Protein AF-A0A6M1YQL1-F1 (afdb_monomer_lite)

Secondary structure (DSSP, 8-state):
-----------SSHHHHHHHHHHHHHHHHHS-SS-HHHHHHHHHHHHHHHTTSTTHHHHT--HHHHHHHHHHHHHH--HHHHHHHHHHHS-HHHHHHHHHH--HHHHHHHHHHHHHHHHHHHTT--GGGG--GGGEEEEEETTEEEEEE-B--TTT--TTGGGHHHHHHHHHHHTT-EEEEPPTTS-B-GGGSEEEEEETTEEEEEEEESSSS-HHHHHHHHHHHHHHHGGGGGGEEEEEEEB--GGG-SHHHHEEEEEEEETTEEEEEEEEE-GGGB-HHHHHHHHHH-TT-EE--HHHHHTTGGG--EETTEEEEETTS-HHHHHHHHHTT-EEEEE--TTGGGGT--TTTT-EEES-BTT--------EEEEES--TTT----S-SSGGGTT-TT---HHHHHHHHHHHHHHHHHTT-EEEEEPSTTT-PPPPHHHHHHHHHHHHHHTT--HHHHHHHHHHHHH-TTS---TTHHHHHTTHHHHHTT-TT--THHHHHHHHHHHHHTT-SSEEETTEEE-STHHHHHHHHTTGGG---

pLDDT: mean 73.47, std 24.18, range [24.75, 98.75]

Foldseek 3Di:
DDDDDDDDDPDPDVVVVVVVVVVVVVCVVVDDPQFQLQQQQLQVLLVVCCVVVVPLSVLVVGSRLLSVLLVVCVVPVDLVVSVVSSVVVDDPVSVVVCVVPDDSVRNSVVSVSSSVSSVVVQLLADQLLLQPQQQAAWEDADPAIATEGFAFAPLQCPRHNNVSSVVSVVVCVVVPHHYDYQPNPWGDRHNLQWAWWDFPFAIEIEGEDDAGGHPVSVVVVLVVVCVVCPVVCVRYDYHYWYFDDQLCRTCQLFKYKDFQADPNAGHGIAMEGAQNRTDPVNSVVNVVPHVVYHYDDPQQSLQSVSLWDDAQLETEGEPSHDVVVVVVSVVRVRHYHYAHQPQVLLVSHDLNSSKDFHHHHSRPSRRHDQTEIEGAPFSAQRHFLCDDSGPSNPPCHNVGLRQVNRVRSVVSVVVSVVSRHRYDHDYCPSNHDDGHVVVVVVLQVVLCVVVVPDPVVSVVVVVCVVPVPPDDDDDDVPSSPPCVVVVCVVDVRDDPVVVVVVVVCVCVVVVPPFDADPNDTDPDPVVVVVSVVVPPVPDDD

Structure (mmCIF, N/CA/C/O backbone):
data_AF-A0A6M1YQL1-F1
#
_entry.id   AF-A0A6M1YQL1-F1
#
loop_
_atom_site.group_PDB
_atom_site.id
_atom_site.type_symbol
_atom_site.label_atom_id
_atom_site.label_alt_id
_atom_site.label_comp_id
_atom_site.label_asym_id
_atom_site.label_entity_id
_atom_site.label_seq_id
_atom_site.pdbx_PDB_ins_code
_atom_site.Cartn_x
_atom_site.Cartn_y
_atom_site.Cartn_z
_atom_site.occupancy
_atom_site.B_iso_or_equiv
_atom_site.auth_seq_id
_atom_site.auth_comp_id
_atom_site.auth_asym_id
_atom_site.auth_atom_id
_atom_site.pdbx_PDB_model_num
ATOM 1 N N . MET A 1 1 ? -10.496 -9.566 -83.689 1.00 30.75 1 MET A N 1
ATOM 2 C CA . MET A 1 1 ? -9.124 -9.813 -84.183 1.00 30.75 1 MET A CA 1
ATOM 3 C C . MET A 1 1 ? -8.268 -8.618 -83.769 1.00 30.75 1 MET A C 1
ATOM 5 O O . MET A 1 1 ? -8.737 -7.514 -83.999 1.00 30.75 1 MET A O 1
ATOM 9 N N . THR A 1 2 ? -7.107 -8.728 -83.113 1.00 27.41 2 THR A N 1
ATOM 10 C CA . THR A 1 2 ? -6.488 -9.875 -82.403 1.00 27.41 2 THR A CA 1
ATOM 11 C C . THR A 1 2 ? -5.304 -9.374 -81.543 1.00 27.41 2 THR A C 1
ATOM 13 O O . THR A 1 2 ? -4.575 -8.515 -82.009 1.00 27.41 2 THR A O 1
ATOM 16 N N . GLN A 1 3 ? -5.129 -9.937 -80.335 1.00 26.38 3 GLN A N 1
ATOM 17 C CA . GLN A 1 3 ? -3.856 -10.356 -79.684 1.00 26.38 3 GLN A CA 1
ATOM 18 C C . GLN A 1 3 ? -2.623 -9.397 -79.641 1.00 26.38 3 GLN A C 1
ATOM 20 O O . GLN A 1 3 ? -2.124 -8.985 -80.675 1.00 26.38 3 GLN A O 1
ATOM 25 N N . GLN A 1 4 ? -2.144 -8.963 -78.452 1.00 33.62 4 GLN A N 1
ATOM 26 C CA . GLN A 1 4 ? -1.187 -9.634 -77.507 1.00 33.62 4 GLN A CA 1
ATOM 27 C C . GLN A 1 4 ? 0.309 -9.436 -77.879 1.00 33.62 4 GLN A C 1
ATOM 29 O O . GLN A 1 4 ? 0.613 -9.339 -79.057 1.00 33.62 4 GLN A O 1
ATOM 34 N N . ASN A 1 5 ? 1.325 -9.391 -76.993 1.00 28.25 5 ASN A N 1
ATOM 35 C CA . ASN A 1 5 ? 1.495 -9.446 -75.511 1.00 28.25 5 ASN A CA 1
ATOM 36 C C . ASN A 1 5 ? 2.470 -8.280 -75.091 1.00 28.25 5 ASN A C 1
ATOM 38 O O . ASN A 1 5 ? 2.561 -7.332 -75.859 1.00 28.25 5 ASN A O 1
ATOM 42 N N . PHE A 1 6 ? 3.217 -8.145 -73.970 1.00 24.75 6 PHE A N 1
ATOM 43 C CA . PHE A 1 6 ? 3.621 -8.941 -72.782 1.00 24.75 6 PHE A CA 1
ATOM 44 C C . PHE A 1 6 ? 3.775 -7.992 -71.553 1.00 24.75 6 PHE A C 1
ATOM 46 O O . PHE A 1 6 ? 4.482 -7.000 -71.652 1.00 24.75 6 PHE A O 1
ATOM 53 N N . THR A 1 7 ? 2.993 -8.105 -70.466 1.00 26.72 7 THR A N 1
ATOM 54 C CA . THR A 1 7 ? 3.178 -8.873 -69.193 1.00 26.72 7 THR A CA 1
ATOM 55 C C . THR A 1 7 ? 4.137 -8.329 -68.109 1.00 26.72 7 THR A C 1
ATOM 57 O O . THR A 1 7 ? 5.280 -8.015 -68.410 1.00 26.72 7 THR A O 1
ATOM 60 N N . LYS A 1 8 ? 3.707 -8.502 -66.835 1.00 27.31 8 LYS A N 1
ATOM 61 C CA . LYS A 1 8 ? 4.457 -8.463 -65.544 1.00 27.31 8 LYS A CA 1
ATOM 62 C C . LYS A 1 8 ? 4.896 -7.060 -65.052 1.00 27.31 8 LYS A C 1
ATOM 64 O O . LYS A 1 8 ? 5.419 -6.277 -65.824 1.00 27.31 8 LYS A O 1
ATOM 69 N N . THR A 1 9 ? 4.723 -6.675 -63.779 1.00 31.25 9 THR A N 1
ATOM 70 C CA . THR A 1 9 ? 4.105 -7.369 -62.620 1.00 31.25 9 THR A CA 1
ATOM 71 C C . THR A 1 9 ? 3.490 -6.355 -61.646 1.00 31.25 9 THR A C 1
ATOM 73 O O . THR A 1 9 ? 4.220 -5.578 -61.040 1.00 31.25 9 THR A O 1
ATOM 76 N N . THR A 1 10 ? 2.170 -6.407 -61.440 1.00 31.81 10 THR A N 1
ATOM 77 C CA . THR A 1 10 ? 1.437 -5.566 -60.459 1.00 31.81 10 THR A CA 1
ATOM 78 C C . THR A 1 10 ? 0.983 -6.361 -59.225 1.00 31.81 10 THR A C 1
ATOM 80 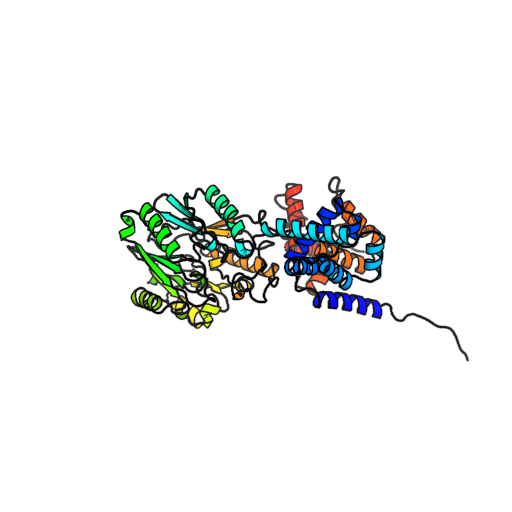O O . THR A 1 10 ? 0.113 -5.927 -58.478 1.00 31.81 10 THR A O 1
ATOM 83 N N . LEU A 1 11 ? 1.556 -7.549 -59.014 1.00 31.94 11 LEU A N 1
ATOM 84 C CA . LEU A 1 11 ? 1.292 -8.410 -57.861 1.00 31.94 11 LEU A CA 1
ATOM 85 C C . LEU A 1 11 ? 2.466 -8.336 -56.871 1.00 31.94 11 LEU A C 1
ATOM 87 O O . LEU A 1 11 ? 3.599 -8.080 -57.273 1.00 31.94 11 LEU A O 1
ATOM 91 N N . ASN A 1 12 ? 2.193 -8.608 -55.594 1.00 33.41 12 ASN A N 1
ATOM 92 C CA . ASN A 1 12 ? 3.174 -8.704 -54.501 1.00 33.41 12 ASN A CA 1
ATOM 93 C C . ASN A 1 12 ? 3.851 -7.388 -54.063 1.00 33.41 12 ASN A C 1
ATOM 95 O O . ASN A 1 12 ? 5.041 -7.377 -53.754 1.00 33.41 12 ASN A O 1
ATOM 99 N N . LYS A 1 13 ? 3.073 -6.302 -53.915 1.00 31.08 13 LYS A N 1
ATOM 100 C CA . LYS A 1 13 ? 3.452 -5.202 -53.004 1.00 31.08 13 LYS A CA 1
ATOM 101 C C . LYS A 1 13 ? 2.515 -5.063 -51.806 1.00 31.08 13 LYS A C 1
ATOM 103 O O . LYS A 1 13 ? 2.969 -5.246 -50.688 1.00 31.08 13 LYS A O 1
ATOM 108 N N . GLU A 1 14 ? 1.207 -4.903 -52.012 1.00 29.64 14 GLU A N 1
ATOM 109 C CA . GLU A 1 14 ? 0.237 -4.837 -50.898 1.00 29.64 14 GLU A CA 1
ATOM 110 C C . GLU A 1 14 ? 0.177 -6.127 -50.065 1.00 29.64 14 GLU A C 1
ATOM 112 O O . GLU A 1 14 ? 0.001 -6.063 -48.850 1.00 29.64 14 GLU A O 1
ATOM 117 N N . ILE A 1 15 ? 0.375 -7.296 -50.691 1.00 28.50 15 ILE A N 1
ATOM 118 C CA . ILE A 1 15 ? 0.484 -8.585 -49.985 1.00 28.50 15 ILE A CA 1
ATOM 119 C C . ILE A 1 15 ? 1.750 -8.607 -49.120 1.00 28.50 15 ILE A C 1
ATOM 121 O O . ILE A 1 15 ? 1.674 -8.970 -47.952 1.00 28.50 15 ILE A O 1
ATOM 125 N N . LEU A 1 16 ? 2.885 -8.148 -49.657 1.00 30.16 16 LEU A N 1
ATOM 126 C CA . LEU A 1 16 ? 4.160 -8.096 -48.938 1.00 30.16 16 LEU A CA 1
ATOM 127 C C . LEU A 1 16 ? 4.133 -7.054 -47.808 1.00 30.16 16 LEU A C 1
ATOM 129 O O . LEU A 1 16 ? 4.692 -7.276 -46.743 1.00 30.16 16 LEU A O 1
ATOM 133 N N . GLU A 1 17 ? 3.446 -5.929 -48.001 1.00 34.00 17 GLU A N 1
ATOM 134 C CA . GLU A 1 17 ? 3.265 -4.894 -46.980 1.00 34.00 17 GLU A CA 1
ATOM 135 C C . GLU A 1 17 ? 2.275 -5.337 -45.890 1.00 34.00 17 GLU A C 1
ATOM 137 O O . GLU A 1 17 ? 2.516 -5.063 -44.713 1.00 34.00 17 GLU A O 1
ATOM 142 N N . ASN A 1 18 ? 1.229 -6.101 -46.236 1.00 35.16 18 ASN A N 1
ATOM 143 C CA . ASN A 1 18 ? 0.390 -6.786 -45.251 1.00 35.16 18 ASN A CA 1
ATOM 144 C C . ASN A 1 18 ? 1.154 -7.885 -44.512 1.00 35.16 18 ASN A C 1
ATOM 146 O O . ASN A 1 18 ? 1.003 -7.981 -43.301 1.00 35.16 18 ASN A O 1
ATOM 150 N N . GLU A 1 19 ? 1.978 -8.693 -45.181 1.00 30.70 19 GLU A N 1
ATOM 151 C CA . GLU A 1 19 ? 2.813 -9.692 -44.510 1.00 30.70 19 GLU A CA 1
ATOM 152 C C . GLU A 1 19 ? 3.891 -9.055 -43.642 1.00 30.70 19 GLU A C 1
ATOM 154 O O . GLU A 1 19 ? 4.123 -9.547 -42.550 1.00 30.70 19 GLU A O 1
ATOM 159 N N . ILE A 1 20 ? 4.522 -7.949 -44.041 1.00 32.88 20 ILE A N 1
ATOM 160 C CA . ILE A 1 20 ? 5.514 -7.261 -43.204 1.00 32.88 20 ILE A CA 1
ATOM 161 C C . ILE A 1 20 ? 4.830 -6.591 -42.010 1.00 32.88 20 ILE A C 1
ATOM 163 O O . ILE A 1 20 ? 5.295 -6.756 -40.887 1.00 32.88 20 ILE A O 1
ATOM 167 N N . CYS A 1 21 ? 3.696 -5.904 -42.188 1.00 32.00 21 CYS A N 1
ATOM 168 C CA . CYS A 1 21 ? 2.954 -5.345 -41.054 1.00 32.00 21 CYS A CA 1
ATOM 169 C C . CYS A 1 21 ? 2.353 -6.440 -40.156 1.00 32.00 21 CYS A C 1
ATOM 171 O O . CYS A 1 21 ? 2.398 -6.294 -38.937 1.00 32.00 21 CYS A O 1
ATOM 173 N N . LYS A 1 22 ? 1.868 -7.562 -40.709 1.00 33.47 22 LYS A N 1
ATOM 174 C CA . LYS A 1 22 ? 1.440 -8.727 -39.918 1.00 33.47 22 LYS A CA 1
ATOM 175 C C . LYS A 1 22 ? 2.613 -9.421 -39.248 1.00 33.47 22 LYS A C 1
ATOM 177 O O . LYS A 1 22 ? 2.448 -9.799 -38.107 1.00 33.47 22 LYS A O 1
ATOM 182 N N . ASN A 1 23 ? 3.784 -9.545 -39.869 1.00 32.78 23 ASN A N 1
ATOM 183 C CA . ASN A 1 23 ? 4.972 -10.145 -39.257 1.00 32.78 23 ASN A CA 1
ATOM 184 C C . ASN A 1 23 ? 5.623 -9.219 -38.225 1.00 32.78 23 ASN A C 1
ATOM 186 O O . ASN A 1 23 ? 6.216 -9.722 -37.282 1.00 32.78 23 ASN A O 1
ATOM 190 N N . ILE A 1 24 ? 5.470 -7.896 -38.332 1.00 32.94 24 ILE A N 1
ATOM 191 C CA . ILE A 1 24 ? 5.840 -6.949 -37.270 1.00 32.94 24 ILE A CA 1
ATOM 192 C C . ILE A 1 24 ? 4.820 -7.016 -36.128 1.00 32.94 24 ILE A C 1
ATOM 194 O O . ILE A 1 24 ? 5.224 -7.201 -34.992 1.00 32.94 24 ILE A O 1
ATOM 198 N N . LEU A 1 25 ? 3.509 -6.967 -36.396 1.00 33.03 25 LEU A N 1
ATOM 199 C CA . LEU A 1 25 ? 2.477 -7.131 -35.357 1.00 33.03 25 LEU A CA 1
ATOM 200 C C . LEU A 1 25 ? 2.505 -8.522 -34.707 1.00 33.03 25 LEU A C 1
ATOM 202 O O . LEU A 1 25 ? 2.213 -8.644 -33.525 1.00 33.03 25 LEU A O 1
ATOM 206 N N . LYS A 1 26 ? 2.880 -9.560 -35.457 1.00 31.62 26 LYS A N 1
ATOM 207 C CA . LYS A 1 26 ? 3.087 -10.926 -34.976 1.00 31.62 26 LYS A CA 1
ATOM 208 C C . LYS A 1 26 ? 4.372 -11.004 -34.158 1.00 31.62 26 LYS A C 1
ATOM 210 O O . LYS A 1 26 ? 4.279 -11.375 -33.001 1.00 31.62 26 LYS A O 1
ATOM 215 N N . LYS A 1 27 ? 5.520 -10.513 -34.645 1.00 30.98 27 LYS A N 1
ATOM 216 C CA . LYS A 1 27 ? 6.749 -10.415 -33.830 1.00 30.98 27 LYS A CA 1
ATOM 217 C C . LYS A 1 27 ? 6.597 -9.514 -32.600 1.00 30.98 27 LYS A C 1
ATOM 219 O O . LYS A 1 27 ? 7.256 -9.785 -31.614 1.00 30.98 27 LYS A O 1
ATOM 224 N N . CYS A 1 28 ? 5.720 -8.509 -32.605 1.00 32.16 28 CYS A N 1
ATOM 225 C CA . CYS A 1 28 ? 5.394 -7.691 -31.427 1.00 32.16 28 CYS A CA 1
ATOM 226 C C . CYS A 1 28 ? 4.288 -8.285 -30.531 1.00 32.16 28 CYS A C 1
ATOM 228 O O . CYS A 1 28 ? 4.052 -7.767 -29.445 1.00 32.16 28 CYS A O 1
ATOM 230 N N . LYS A 1 29 ? 3.609 -9.356 -30.965 1.00 31.92 29 LYS A N 1
ATOM 231 C CA . LYS A 1 29 ? 2.752 -10.208 -30.118 1.00 31.92 29 LYS A CA 1
ATOM 232 C C . LYS A 1 29 ? 3.484 -11.457 -29.613 1.00 31.92 29 LYS A C 1
ATOM 234 O O . LYS A 1 29 ? 3.094 -12.011 -28.595 1.00 31.92 29 LYS A O 1
ATOM 239 N N . GLU A 1 30 ? 4.531 -11.886 -30.313 1.00 32.25 30 GLU A N 1
ATOM 240 C CA . GLU A 1 30 ? 5.389 -13.027 -29.973 1.00 32.25 30 GLU A CA 1
ATOM 241 C C . GLU A 1 30 ? 6.629 -12.595 -29.167 1.00 32.25 30 GLU A C 1
ATOM 243 O O . GLU A 1 30 ? 7.156 -13.391 -28.397 1.00 32.25 30 GLU A O 1
ATOM 248 N N . TYR A 1 31 ? 7.050 -11.327 -29.270 1.00 34.59 31 TYR A N 1
ATOM 249 C CA . TYR A 1 31 ? 8.077 -10.707 -28.430 1.00 34.59 31 TYR A CA 1
ATOM 250 C C . TYR A 1 31 ? 7.574 -9.351 -27.893 1.00 34.59 31 TYR A C 1
ATOM 252 O O . TYR A 1 31 ? 7.142 -8.501 -28.667 1.00 34.59 31 TYR A O 1
ATOM 260 N N . SER A 1 32 ? 7.629 -9.067 -26.589 1.00 38.12 32 SER A N 1
ATOM 261 C CA . SER A 1 32 ? 8.374 -9.775 -25.536 1.00 38.12 32 SER A CA 1
ATOM 262 C C . SER A 1 32 ? 7.673 -9.774 -24.182 1.00 38.12 32 SER A C 1
ATOM 264 O O . SER A 1 32 ? 7.151 -8.751 -23.756 1.00 38.12 32 SER A O 1
ATOM 266 N N . SER A 1 33 ? 7.875 -10.849 -23.418 1.00 39.97 33 SER A N 1
ATOM 267 C CA . SER A 1 33 ? 7.695 -10.922 -21.955 1.00 39.97 33 SER A CA 1
ATOM 268 C C . SER A 1 33 ? 8.705 -10.068 -21.154 1.00 39.97 33 SER A C 1
ATOM 270 O O . SER A 1 33 ? 8.943 -10.303 -19.973 1.00 39.97 33 SER A O 1
ATOM 272 N N . THR A 1 34 ? 9.338 -9.087 -21.804 1.00 42.44 34 THR A N 1
ATOM 273 C CA . THR A 1 34 ? 10.278 -8.121 -21.223 1.00 42.44 34 THR A CA 1
ATOM 274 C C . THR A 1 34 ? 9.537 -6.787 -21.056 1.00 42.44 34 THR A C 1
ATOM 276 O O . THR A 1 34 ? 9.142 -6.214 -22.072 1.00 42.44 34 THR A O 1
ATOM 279 N N . PRO A 1 35 ? 9.303 -6.300 -19.822 1.00 48.09 35 PRO A N 1
ATOM 280 C CA . PRO A 1 35 ? 8.437 -5.141 -19.577 1.00 48.09 35 PRO A CA 1
ATOM 281 C C . PRO A 1 35 ? 8.919 -3.799 -20.139 1.00 48.09 35 PRO A C 1
ATOM 283 O O . PRO A 1 35 ? 10.112 -3.581 -20.350 1.00 48.09 35 PRO A O 1
ATOM 286 N N . GLU A 1 36 ? 7.991 -2.846 -20.248 1.00 50.03 36 GLU A N 1
ATOM 287 C CA . GLU A 1 36 ? 8.241 -1.478 -20.729 1.00 50.03 36 GLU A CA 1
ATOM 288 C C . GLU A 1 36 ? 9.365 -0.763 -19.953 1.00 50.03 36 GLU A C 1
ATOM 290 O O . GLU A 1 36 ? 10.259 -0.193 -20.575 1.00 50.03 36 GLU A O 1
ATOM 295 N N . TYR A 1 37 ? 9.395 -0.856 -18.613 1.00 52.09 37 TYR A N 1
ATOM 296 C CA . TYR A 1 37 ? 10.465 -0.250 -17.798 1.00 52.09 37 TYR A CA 1
ATOM 297 C C . TYR A 1 37 ? 11.848 -0.843 -18.101 1.00 52.09 37 TYR A C 1
ATOM 299 O O . TYR A 1 37 ? 12.868 -0.186 -17.912 1.00 52.09 37 TYR A O 1
ATOM 307 N N . PHE A 1 38 ? 11.910 -2.103 -18.541 1.00 58.59 38 PHE A N 1
ATOM 308 C CA . PHE A 1 38 ? 13.164 -2.736 -18.928 1.00 58.59 38 PHE A CA 1
ATOM 309 C C . PHE A 1 38 ? 13.625 -2.143 -20.263 1.00 58.59 38 PHE A C 1
ATOM 311 O O . PHE A 1 38 ? 14.781 -1.736 -20.402 1.00 58.59 38 PHE A O 1
ATOM 318 N N . VAL A 1 39 ? 12.699 -2.076 -21.224 1.00 55.97 39 VAL A N 1
ATOM 319 C CA . VAL A 1 39 ? 12.917 -1.555 -22.576 1.00 55.97 39 VAL A CA 1
ATOM 320 C C . VAL A 1 39 ? 13.381 -0.098 -22.536 1.00 55.97 39 VAL A C 1
ATOM 322 O O . VAL A 1 39 ? 14.444 0.197 -23.084 1.00 55.97 39 VAL A O 1
ATOM 325 N N . SER A 1 40 ? 12.666 0.792 -21.837 1.00 55.56 40 SER A N 1
ATOM 326 C CA . SER A 1 40 ? 13.020 2.217 -21.773 1.00 55.56 40 SER A CA 1
ATOM 327 C C . SER A 1 40 ? 14.351 2.458 -21.052 1.00 55.56 40 SER A C 1
ATOM 329 O O . SER A 1 40 ? 15.163 3.270 -21.505 1.00 55.56 40 SER A O 1
ATOM 331 N N . LEU A 1 41 ? 14.642 1.701 -19.985 1.00 63.06 41 LEU A N 1
ATOM 332 C CA . LEU A 1 41 ? 15.899 1.827 -19.247 1.00 63.06 41 LEU A CA 1
ATOM 333 C C . LEU A 1 41 ? 17.104 1.397 -20.091 1.00 63.06 41 LEU A C 1
ATOM 335 O O . LEU A 1 41 ? 18.098 2.123 -20.159 1.00 63.06 41 LEU A O 1
ATOM 339 N N . VAL A 1 42 ? 17.015 0.250 -20.776 1.00 63.84 42 VAL A N 1
ATOM 340 C CA . VAL A 1 42 ? 18.066 -0.194 -21.705 1.00 63.84 42 VAL A CA 1
ATOM 341 C C . VAL A 1 42 ? 18.193 0.759 -22.888 1.00 63.84 42 VAL A C 1
ATOM 343 O O . VAL A 1 42 ? 19.315 1.081 -23.267 1.00 63.84 42 VAL A O 1
ATOM 346 N N . GLN A 1 43 ? 17.094 1.288 -23.429 1.00 60.38 43 GLN A N 1
ATOM 347 C CA . GLN A 1 43 ? 17.153 2.268 -24.514 1.00 60.38 43 GLN A CA 1
ATOM 348 C C . GLN A 1 43 ? 17.884 3.555 -24.090 1.00 60.38 43 GLN A C 1
ATOM 350 O O . GLN A 1 43 ? 18.772 4.017 -24.807 1.00 60.38 43 GLN A O 1
ATOM 355 N N . LYS A 1 44 ? 17.597 4.093 -22.896 1.00 60.53 44 LYS A N 1
ATOM 356 C CA . LYS A 1 44 ? 18.315 5.250 -22.326 1.00 60.53 44 LYS A CA 1
ATOM 357 C C . LYS A 1 44 ? 19.817 4.973 -22.184 1.00 60.53 44 LYS A C 1
ATOM 359 O O . LYS A 1 44 ? 20.640 5.829 -22.498 1.00 60.53 44 LYS A O 1
ATOM 364 N N . ILE A 1 45 ? 20.184 3.754 -21.788 1.00 65.31 45 ILE A N 1
ATOM 365 C CA . ILE A 1 45 ? 21.581 3.308 -21.678 1.00 65.31 45 ILE A CA 1
ATOM 366 C C . ILE A 1 45 ? 22.252 3.163 -23.051 1.00 65.31 45 ILE A C 1
ATOM 368 O O . ILE A 1 45 ? 23.414 3.546 -23.193 1.00 65.31 45 ILE A O 1
ATOM 372 N N . ILE A 1 46 ? 21.545 2.655 -24.067 1.00 61.66 46 ILE A N 1
ATOM 373 C CA . ILE A 1 46 ? 22.032 2.606 -25.454 1.00 61.66 46 ILE A CA 1
ATOM 374 C C . ILE A 1 46 ? 22.321 4.029 -25.944 1.00 61.66 46 ILE A C 1
ATOM 376 O O . ILE A 1 46 ? 23.426 4.269 -26.425 1.00 61.66 46 ILE A O 1
ATOM 380 N N . TYR A 1 47 ? 21.393 4.976 -25.759 1.00 59.53 47 TYR A N 1
ATOM 381 C CA . TYR A 1 47 ? 21.592 6.381 -26.138 1.00 59.53 47 TYR A CA 1
ATOM 382 C C . TYR A 1 47 ? 22.787 7.023 -25.418 1.00 59.53 47 TYR A C 1
ATOM 384 O O . TYR A 1 47 ? 23.635 7.617 -26.078 1.00 59.53 47 TYR A O 1
ATOM 392 N N . GLU A 1 48 ? 22.934 6.846 -24.100 1.00 61.09 48 GLU A N 1
ATOM 393 C CA . GLU A 1 48 ? 24.131 7.307 -23.373 1.00 61.09 48 GLU A CA 1
ATOM 394 C C . GLU A 1 48 ? 25.425 6.714 -23.959 1.00 61.09 48 GLU A C 1
ATOM 396 O O . GLU A 1 48 ? 26.424 7.413 -24.115 1.00 61.09 48 GLU A O 1
ATOM 401 N N . LEU A 1 49 ? 25.414 5.427 -24.321 1.00 64.12 49 LEU A N 1
ATOM 402 C CA . LEU A 1 49 ? 26.573 4.733 -24.884 1.00 64.12 49 LEU A CA 1
ATOM 403 C C . LEU A 1 49 ? 26.815 5.032 -26.376 1.00 64.12 49 LEU A C 1
ATOM 405 O O . LEU A 1 49 ? 27.914 4.754 -26.856 1.00 64.12 49 LEU A O 1
ATOM 409 N N . GLN A 1 50 ? 25.870 5.626 -27.113 1.00 62.66 50 GLN A N 1
ATOM 410 C CA . GLN A 1 50 ? 26.090 6.067 -28.501 1.00 62.66 50 GLN A CA 1
ATOM 411 C C . GLN A 1 50 ? 27.096 7.223 -28.594 1.00 62.66 50 GLN A C 1
ATOM 413 O O . GLN A 1 50 ? 27.787 7.341 -29.605 1.00 62.66 50 GLN A O 1
ATOM 418 N N . TYR A 1 51 ? 27.261 8.014 -27.532 1.00 55.31 51 TYR A N 1
ATOM 419 C CA . TYR A 1 51 ? 28.333 9.011 -27.434 1.00 55.31 51 TYR A CA 1
ATOM 420 C C . TYR A 1 51 ? 29.706 8.381 -27.121 1.00 55.31 51 TYR A C 1
ATOM 422 O O . TYR A 1 51 ? 30.735 8.979 -27.418 1.00 55.31 51 TYR A O 1
ATOM 430 N N . GLU A 1 52 ? 29.734 7.161 -26.567 1.00 57.53 52 GLU A N 1
ATOM 431 C CA . GLU A 1 52 ? 30.956 6.471 -26.117 1.00 57.53 52 GLU A CA 1
ATOM 432 C C . GLU A 1 52 ? 31.465 5.392 -27.106 1.00 57.53 52 GLU A C 1
ATOM 434 O O . GLU A 1 52 ? 32.668 5.168 -27.225 1.00 57.53 52 GLU A O 1
ATOM 439 N N . LYS A 1 53 ? 30.562 4.693 -27.811 1.00 62.81 53 LYS A N 1
ATOM 440 C CA . LYS A 1 53 ? 30.849 3.641 -28.811 1.00 62.81 53 LYS A CA 1
ATOM 441 C C . LYS A 1 53 ? 29.835 3.690 -29.971 1.00 62.81 53 LYS A C 1
ATOM 443 O O . LYS A 1 53 ? 29.138 2.713 -30.255 1.00 62.81 53 LYS A O 1
ATOM 448 N N . LYS A 1 54 ? 29.765 4.839 -30.657 1.00 58.12 54 LYS A N 1
ATOM 449 C CA . LYS A 1 54 ? 28.741 5.172 -31.671 1.00 58.12 54 LYS A CA 1
ATOM 450 C C . LYS A 1 54 ? 28.349 4.052 -32.653 1.00 58.12 54 LYS A C 1
ATOM 452 O O . LYS A 1 54 ? 27.149 3.818 -32.759 1.00 58.12 54 LYS A O 1
ATOM 457 N N . PRO A 1 55 ? 29.262 3.341 -33.353 1.00 66.06 55 PRO A N 1
ATOM 458 C CA . PRO A 1 55 ? 28.835 2.385 -34.376 1.00 66.06 55 PRO A CA 1
ATOM 459 C C . PRO A 1 55 ? 28.323 1.069 -33.765 1.00 66.06 55 PRO A C 1
ATOM 461 O O . PRO A 1 55 ? 27.317 0.534 -34.215 1.00 66.06 55 PRO A O 1
ATOM 464 N N . LEU A 1 56 ? 28.928 0.586 -32.673 1.00 69.44 56 LEU A N 1
ATOM 465 C CA . LEU A 1 56 ? 28.477 -0.638 -31.996 1.00 69.44 56 LEU A CA 1
ATOM 466 C C . LEU A 1 56 ? 27.108 -0.449 -31.321 1.00 69.44 56 LEU A C 1
ATOM 468 O O . LEU A 1 56 ? 26.255 -1.328 -31.393 1.00 69.44 56 LEU A O 1
ATOM 472 N N . ALA A 1 57 ? 26.873 0.727 -30.732 1.00 60.91 57 ALA A N 1
ATOM 473 C CA . ALA A 1 57 ? 25.580 1.120 -30.164 1.00 60.91 57 ALA A CA 1
ATOM 474 C C . ALA A 1 57 ? 24.542 1.566 -31.223 1.00 60.91 57 ALA A C 1
ATOM 476 O O . ALA A 1 57 ? 23.400 1.878 -30.877 1.00 60.91 57 ALA A O 1
ATOM 477 N N . PHE A 1 58 ? 24.930 1.611 -32.504 1.00 63.44 58 PHE A N 1
ATOM 478 C CA . PHE A 1 58 ? 24.032 1.797 -33.644 1.00 63.44 58 PHE A CA 1
ATOM 479 C C . PHE A 1 58 ? 23.619 0.447 -34.249 1.00 63.44 58 PHE A C 1
ATOM 481 O O . PHE A 1 58 ? 22.435 0.244 -34.495 1.00 63.44 58 PHE A O 1
ATOM 488 N N . GLU A 1 59 ? 24.555 -0.492 -34.419 1.00 64.56 59 GLU A N 1
ATOM 489 C CA . GLU A 1 59 ? 24.274 -1.862 -34.887 1.00 64.56 59 GLU A CA 1
ATOM 490 C C . GLU A 1 59 ? 23.476 -2.675 -33.845 1.00 64.56 59 GLU A C 1
ATOM 492 O O . GLU A 1 59 ? 22.514 -3.363 -34.187 1.00 64.56 59 GLU A O 1
ATOM 497 N N . ILE A 1 60 ? 23.824 -2.561 -32.554 1.00 67.94 60 ILE A N 1
ATOM 498 C CA . ILE A 1 60 ? 23.143 -3.244 -31.438 1.00 67.94 60 ILE A CA 1
ATOM 499 C C . ILE A 1 60 ? 22.217 -2.259 -30.703 1.00 67.94 60 ILE A C 1
ATOM 501 O O . ILE A 1 60 ? 22.352 -2.012 -29.507 1.00 67.94 60 ILE A O 1
ATOM 505 N N . ASN A 1 61 ? 21.278 -1.658 -31.440 1.00 62.19 61 ASN A N 1
ATOM 506 C CA . ASN A 1 61 ? 20.379 -0.618 -30.919 1.00 62.19 61 ASN A CA 1
ATOM 507 C C . ASN A 1 61 ? 19.038 -1.127 -30.347 1.00 62.19 61 ASN A C 1
ATOM 509 O O . ASN A 1 61 ? 18.273 -0.327 -29.812 1.00 62.19 61 ASN A O 1
ATOM 513 N N . ASN A 1 62 ? 18.726 -2.424 -30.463 1.00 62.66 62 ASN A N 1
ATOM 514 C CA . ASN A 1 62 ? 17.415 -2.965 -30.095 1.00 62.66 62 ASN A CA 1
ATOM 515 C C . ASN A 1 62 ? 17.348 -3.318 -28.589 1.00 62.66 62 ASN A C 1
ATOM 517 O O . ASN A 1 62 ? 17.967 -4.306 -28.175 1.00 62.66 62 ASN A O 1
ATOM 521 N N . PRO A 1 63 ? 16.570 -2.579 -27.767 1.00 57.62 63 PRO A N 1
ATOM 522 C CA . PRO A 1 63 ? 16.498 -2.802 -26.322 1.00 57.62 63 PRO A CA 1
ATOM 523 C C . PRO A 1 63 ? 15.804 -4.115 -25.926 1.00 57.62 63 PRO A C 1
ATOM 525 O O . PRO A 1 63 ? 16.102 -4.648 -24.860 1.00 57.62 63 PRO A O 1
ATOM 528 N N . VAL A 1 64 ? 14.920 -4.668 -26.767 1.00 55.62 64 VAL A N 1
ATOM 529 C CA . VAL A 1 64 ? 14.225 -5.942 -26.493 1.00 55.62 64 VAL A CA 1
ATOM 530 C C . VAL A 1 64 ? 15.190 -7.119 -26.637 1.00 55.62 64 VAL A C 1
ATOM 532 O O . VAL A 1 64 ? 15.298 -7.949 -25.733 1.00 55.62 64 VAL A O 1
ATOM 535 N N . ILE A 1 65 ? 15.951 -7.146 -27.737 1.00 65.19 65 ILE A N 1
ATOM 536 C CA . ILE A 1 65 ? 16.998 -8.153 -27.976 1.00 65.19 65 ILE A CA 1
ATOM 537 C C . ILE A 1 65 ? 18.059 -8.066 -26.875 1.00 65.19 65 ILE A C 1
ATOM 539 O O . ILE A 1 65 ? 18.366 -9.067 -26.227 1.00 65.19 65 ILE A O 1
ATOM 543 N N . LEU A 1 66 ? 18.564 -6.857 -26.596 1.00 66.88 66 LEU A N 1
ATOM 544 C CA . LEU A 1 66 ? 19.512 -6.654 -25.501 1.00 66.88 66 LEU A CA 1
ATOM 545 C C . LEU A 1 66 ? 18.934 -7.082 -24.149 1.00 66.88 66 LEU A C 1
ATOM 547 O O . LEU A 1 66 ? 19.674 -7.644 -23.351 1.00 66.88 66 LEU A O 1
ATOM 551 N N . GLY A 1 67 ? 17.637 -6.900 -23.889 1.00 65.06 67 GLY A N 1
ATOM 552 C CA . GLY A 1 67 ? 17.025 -7.315 -22.628 1.00 65.06 67 GLY A CA 1
ATOM 553 C C . GLY A 1 67 ? 16.968 -8.821 -22.405 1.00 65.06 67 GLY A C 1
ATOM 554 O O . GLY A 1 67 ? 17.330 -9.281 -21.319 1.00 65.06 67 GLY A O 1
ATOM 555 N N . SER A 1 68 ? 16.631 -9.595 -23.441 1.00 65.06 68 SER A N 1
ATOM 556 C CA . SER A 1 68 ? 16.755 -11.061 -23.422 1.00 65.06 68 SER A CA 1
ATOM 557 C C . SER A 1 68 ? 18.192 -11.485 -23.077 1.00 65.06 68 SER A C 1
ATOM 559 O O . SER A 1 68 ? 18.430 -12.283 -22.165 1.00 65.06 68 SER A O 1
ATOM 561 N N . ILE A 1 69 ? 19.177 -10.862 -23.731 1.00 71.38 69 ILE A N 1
ATOM 562 C CA . ILE A 1 69 ? 20.602 -11.176 -23.569 1.00 71.38 69 ILE A CA 1
ATOM 563 C C . ILE A 1 69 ? 21.129 -10.770 -22.183 1.00 71.38 69 ILE A C 1
ATOM 565 O O . ILE A 1 69 ? 21.847 -11.550 -21.564 1.00 71.38 69 ILE A O 1
ATOM 569 N N . ILE A 1 70 ? 20.753 -9.598 -21.662 1.00 72.12 70 ILE A N 1
ATOM 570 C CA . ILE A 1 70 ? 21.125 -9.110 -20.321 1.00 72.12 70 ILE A CA 1
ATOM 571 C C . ILE A 1 70 ? 20.553 -10.036 -19.235 1.00 72.12 70 ILE A C 1
ATOM 573 O O . ILE A 1 70 ? 21.268 -10.431 -18.314 1.00 72.12 70 ILE A O 1
ATOM 577 N N . ASN A 1 71 ? 19.286 -10.445 -19.366 1.00 66.50 71 ASN A N 1
ATOM 578 C CA . ASN A 1 71 ? 18.642 -11.392 -18.450 1.00 66.50 71 ASN A CA 1
ATOM 579 C C . ASN A 1 71 ? 19.347 -12.764 -18.465 1.00 66.50 71 ASN A C 1
ATOM 581 O O . ASN A 1 71 ? 19.604 -13.351 -17.414 1.00 66.50 71 ASN A O 1
ATOM 585 N N . ASN A 1 72 ? 19.728 -13.252 -19.648 1.00 67.06 72 ASN A N 1
ATOM 586 C CA . ASN A 1 72 ? 20.469 -14.506 -19.789 1.00 67.06 72 ASN A CA 1
ATOM 587 C C . ASN A 1 72 ? 21.927 -14.398 -19.304 1.00 67.06 72 ASN A C 1
ATOM 589 O O . ASN A 1 72 ? 22.419 -15.339 -18.685 1.00 67.06 72 ASN A O 1
ATOM 593 N N . PHE A 1 73 ? 22.595 -13.254 -19.485 1.00 70.62 73 PHE A N 1
ATOM 594 C CA . PHE A 1 73 ? 23.950 -13.000 -18.979 1.00 70.62 73 PHE A CA 1
ATOM 595 C C . PHE A 1 73 ? 24.030 -13.135 -17.452 1.00 70.62 73 PHE A C 1
ATOM 597 O O . PHE A 1 73 ? 24.940 -13.794 -16.946 1.00 70.62 73 PHE A O 1
ATOM 604 N N . PHE A 1 74 ? 23.054 -12.591 -16.714 1.00 68.00 74 PHE A N 1
ATOM 605 C CA . PHE A 1 74 ? 23.004 -12.734 -15.253 1.00 68.00 74 PHE A CA 1
ATOM 606 C C . PHE A 1 74 ? 22.821 -14.188 -14.788 1.00 68.00 74 PHE A C 1
ATOM 608 O O . PHE A 1 74 ? 23.248 -14.522 -13.681 1.00 68.00 74 PHE A O 1
ATOM 615 N N . LYS A 1 75 ? 22.233 -15.053 -15.627 1.00 65.06 75 LYS A N 1
ATOM 616 C CA . LYS A 1 75 ? 22.041 -16.485 -15.348 1.00 65.06 75 LYS A CA 1
ATOM 617 C C . LYS A 1 75 ? 23.266 -17.327 -15.711 1.00 65.06 75 LYS A C 1
ATOM 619 O O . LYS A 1 75 ? 23.662 -18.171 -14.916 1.00 65.06 75 LYS A O 1
ATOM 624 N N . SER A 1 76 ? 23.856 -17.123 -16.893 1.00 64.44 76 SER A N 1
ATOM 625 C CA . SER A 1 76 ? 24.893 -18.019 -17.431 1.00 64.44 76 SER A CA 1
ATOM 626 C C . SER A 1 76 ? 26.330 -17.587 -17.141 1.00 64.44 76 SER A C 1
ATOM 628 O O . SER A 1 76 ? 27.186 -18.452 -17.000 1.00 64.44 76 SER A O 1
ATOM 630 N N . LYS A 1 77 ? 26.625 -16.280 -17.085 1.00 64.81 77 LYS A N 1
ATOM 631 C CA . LYS A 1 77 ? 27.974 -15.677 -16.956 1.00 64.81 77 LYS A CA 1
ATOM 632 C C . LYS A 1 77 ? 29.031 -16.063 -18.019 1.00 64.81 77 LYS A C 1
ATOM 634 O O . LYS A 1 77 ? 30.046 -15.376 -18.099 1.00 64.81 77 LYS A O 1
ATOM 639 N N . HIS A 1 78 ? 28.813 -17.088 -18.846 1.00 75.81 78 HIS A N 1
ATOM 640 C CA . HIS A 1 78 ? 29.720 -17.521 -19.918 1.00 75.81 78 HIS A CA 1
ATOM 641 C C . HIS A 1 78 ? 29.621 -16.634 -21.167 1.00 75.81 78 HIS A C 1
ATOM 643 O O . HIS A 1 78 ? 28.528 -16.391 -21.678 1.00 75.81 78 HIS A O 1
ATOM 649 N N . GLU A 1 79 ? 30.765 -16.192 -21.690 1.00 77.56 79 GLU A N 1
ATOM 650 C CA . GLU A 1 79 ? 30.838 -15.164 -22.740 1.00 77.56 79 GLU A CA 1
ATOM 651 C C . GLU A 1 79 ? 30.371 -15.668 -24.112 1.00 77.56 79 GLU A C 1
ATOM 653 O O . GLU A 1 79 ? 29.619 -14.969 -24.791 1.00 77.56 79 GLU A O 1
ATOM 658 N N . ASP A 1 80 ? 30.698 -16.909 -24.478 1.00 77.00 80 ASP A N 1
ATOM 659 C CA . ASP A 1 80 ? 30.254 -17.520 -25.738 1.00 77.00 80 ASP A CA 1
ATOM 660 C C . ASP A 1 80 ? 28.726 -17.613 -25.834 1.00 77.00 80 ASP A C 1
ATOM 662 O O . ASP A 1 80 ? 28.153 -17.381 -26.899 1.00 77.00 80 ASP A O 1
ATOM 666 N N . ILE A 1 81 ? 28.050 -17.871 -24.708 1.00 78.38 81 ILE A N 1
ATOM 667 C CA . ILE A 1 81 ? 26.584 -17.948 -24.638 1.00 78.38 81 ILE A CA 1
ATOM 668 C C . ILE A 1 81 ? 25.951 -16.566 -24.870 1.00 78.38 81 ILE A C 1
ATOM 670 O O . ILE A 1 81 ? 24.894 -16.474 -25.491 1.00 78.38 81 ILE A O 1
ATOM 674 N N . ILE A 1 82 ? 26.601 -15.475 -24.442 1.00 78.06 82 ILE A N 1
ATOM 675 C CA . ILE A 1 82 ? 26.145 -14.103 -24.739 1.00 78.06 82 ILE A CA 1
ATOM 676 C C . ILE A 1 82 ? 26.152 -13.871 -26.258 1.00 78.06 82 ILE A C 1
ATOM 678 O O . ILE A 1 82 ? 25.186 -13.348 -26.812 1.00 78.06 82 ILE A O 1
ATOM 682 N N . ILE A 1 83 ? 27.234 -14.274 -26.932 1.00 83.50 83 ILE A N 1
ATOM 683 C CA . ILE A 1 83 ? 27.427 -14.061 -28.373 1.00 83.50 83 ILE A CA 1
ATOM 684 C C . ILE A 1 83 ? 26.493 -14.950 -29.199 1.00 83.50 83 ILE A C 1
ATOM 686 O O . ILE A 1 83 ? 25.887 -14.470 -30.156 1.00 83.50 83 ILE A O 1
ATOM 690 N N . GLN A 1 84 ? 26.344 -16.223 -28.824 1.00 82.69 84 GLN A N 1
ATOM 691 C CA . GLN A 1 84 ? 25.416 -17.150 -29.477 1.00 82.69 84 GLN A CA 1
ATOM 692 C C . GLN A 1 84 ? 23.975 -16.630 -29.392 1.00 82.69 84 GLN A C 1
ATOM 694 O O . GLN A 1 84 ? 23.322 -16.511 -30.427 1.00 82.69 84 GLN A O 1
ATOM 699 N N . ASN A 1 85 ? 23.529 -16.212 -28.200 1.00 80.75 85 ASN A N 1
ATOM 700 C CA . ASN A 1 85 ? 22.197 -15.638 -27.994 1.00 80.75 85 ASN A CA 1
ATOM 701 C C . ASN A 1 85 ? 21.991 -14.314 -28.756 1.00 80.75 85 ASN A C 1
ATOM 703 O O . ASN A 1 85 ? 20.907 -14.074 -29.281 1.00 80.75 85 ASN A O 1
ATOM 707 N N . LEU A 1 86 ? 23.014 -13.452 -28.857 1.00 82.38 86 LEU A N 1
ATOM 708 C CA . LEU A 1 86 ? 22.926 -12.246 -29.692 1.00 82.38 86 LEU A CA 1
ATOM 709 C C . LEU A 1 86 ? 22.742 -12.608 -31.168 1.00 82.38 86 LEU A C 1
ATOM 711 O O . LEU A 1 86 ? 21.862 -12.068 -31.834 1.00 82.38 86 LEU A O 1
ATOM 715 N N . PHE A 1 87 ? 23.581 -13.497 -31.698 1.00 86.19 87 PHE A N 1
ATOM 716 C CA . PHE A 1 87 ? 23.569 -13.820 -33.122 1.00 86.19 87 PHE A CA 1
ATOM 717 C C . PHE A 1 87 ? 22.369 -14.681 -33.548 1.00 86.19 87 PHE A C 1
ATOM 719 O O . PHE A 1 87 ? 22.062 -14.687 -34.736 1.00 86.19 87 PHE A O 1
ATOM 726 N N . SER A 1 88 ? 21.658 -15.343 -32.626 1.00 81.38 88 SER A N 1
ATOM 727 C CA . SER A 1 88 ? 20.365 -15.985 -32.919 1.00 81.38 88 SER A CA 1
ATOM 728 C C . SER A 1 88 ? 19.190 -15.004 -33.032 1.00 81.38 88 SER A C 1
ATOM 730 O O . SER A 1 88 ? 18.211 -15.314 -33.703 1.00 81.38 88 SER A O 1
ATOM 732 N N . GLU A 1 89 ? 19.278 -13.829 -32.401 1.00 73.75 89 GLU A N 1
ATOM 733 C CA . GLU A 1 89 ? 18.226 -12.794 -32.412 1.00 73.75 89 GLU A CA 1
ATOM 734 C C . GLU A 1 89 ? 18.412 -11.757 -33.546 1.00 73.75 89 GLU A C 1
ATOM 736 O O . GLU A 1 89 ? 17.514 -10.964 -33.839 1.00 73.75 89 GLU A O 1
ATOM 741 N N . LEU A 1 90 ? 19.579 -11.744 -34.203 1.00 74.31 90 LEU A N 1
ATOM 742 C CA . LEU A 1 90 ? 19.928 -10.818 -35.287 1.00 74.31 90 LEU A CA 1
ATOM 743 C C . LEU A 1 90 ? 19.803 -11.453 -36.680 1.00 74.31 90 LEU A C 1
ATOM 745 O O . LEU A 1 90 ? 19.963 -12.657 -36.863 1.00 74.31 90 LEU A O 1
ATOM 749 N N . SER A 1 91 ? 19.577 -10.621 -37.702 1.00 76.44 91 SER A N 1
ATOM 750 C CA . SER A 1 91 ? 19.624 -11.076 -39.099 1.00 76.44 91 SER A CA 1
ATOM 751 C C . SER A 1 91 ? 21.055 -11.379 -39.562 1.00 76.44 91 SER A C 1
ATOM 753 O O . SER A 1 91 ? 22.025 -10.802 -39.063 1.00 76.44 91 SER A O 1
ATOM 755 N N . SER A 1 92 ? 21.198 -12.254 -40.562 1.00 77.38 92 SER A N 1
ATOM 756 C CA . SER A 1 92 ? 22.502 -12.669 -41.101 1.00 77.38 92 SER A CA 1
ATOM 757 C C . SER A 1 92 ? 23.374 -11.493 -41.553 1.00 77.38 92 SER A C 1
ATOM 759 O O . SER A 1 92 ? 24.584 -11.515 -41.329 1.00 77.38 92 SER A O 1
ATOM 761 N N . ASP A 1 93 ? 22.769 -10.448 -42.123 1.00 76.19 93 ASP A N 1
ATOM 762 C CA . ASP A 1 93 ? 23.479 -9.247 -42.575 1.00 76.19 93 ASP A CA 1
ATOM 763 C C . ASP A 1 93 ? 24.003 -8.414 -41.397 1.00 76.19 93 ASP A C 1
ATOM 765 O O . ASP A 1 93 ? 25.151 -7.973 -41.420 1.00 76.19 93 ASP A O 1
ATOM 769 N N . GLN A 1 94 ? 23.220 -8.274 -40.319 1.00 74.38 94 GLN A N 1
ATOM 770 C CA . GLN A 1 94 ? 23.674 -7.626 -39.080 1.00 74.38 94 GLN A CA 1
ATOM 771 C C . GLN A 1 94 ? 24.817 -8.413 -38.425 1.00 74.38 94 GLN A C 1
ATOM 773 O O . GLN A 1 94 ? 25.816 -7.825 -38.016 1.00 74.38 94 GLN A O 1
ATOM 778 N N . VAL A 1 95 ? 24.722 -9.748 -38.374 1.00 82.50 95 VAL A N 1
ATOM 779 C CA . VAL A 1 95 ? 25.799 -10.604 -37.844 1.00 82.50 95 VAL A CA 1
ATOM 780 C C . VAL A 1 95 ? 27.073 -10.479 -38.688 1.00 82.50 95 VAL A C 1
ATOM 782 O O . VAL A 1 95 ? 28.170 -10.417 -38.132 1.00 82.50 95 VAL A O 1
ATOM 785 N N . GLN A 1 96 ? 26.960 -10.390 -40.018 1.00 82.50 96 GLN A N 1
ATOM 786 C CA . GLN A 1 96 ? 28.111 -10.119 -40.881 1.00 82.50 96 GLN A CA 1
ATOM 787 C C . GLN A 1 96 ? 28.692 -8.716 -40.666 1.00 82.50 96 GLN A C 1
ATOM 789 O O . GLN A 1 96 ? 29.910 -8.580 -40.588 1.00 82.50 96 GLN A O 1
ATOM 794 N N . ASN A 1 97 ? 27.860 -7.677 -40.576 1.00 79.81 97 ASN A N 1
ATOM 795 C CA . ASN A 1 97 ? 28.323 -6.297 -40.410 1.00 79.81 97 ASN A CA 1
ATOM 796 C C . ASN A 1 97 ? 28.985 -6.069 -39.049 1.00 79.81 97 ASN A C 1
ATOM 798 O O . ASN A 1 97 ? 30.021 -5.406 -38.992 1.00 79.81 97 ASN A O 1
ATOM 802 N N . LEU A 1 98 ? 28.470 -6.690 -37.983 1.00 83.69 98 LEU A N 1
ATOM 803 C CA . LEU A 1 98 ? 29.127 -6.727 -36.677 1.00 83.69 98 LEU A CA 1
ATOM 804 C C . LEU A 1 98 ? 30.497 -7.409 -36.762 1.00 83.69 98 LEU A C 1
ATOM 806 O O . LEU A 1 98 ? 31.491 -6.802 -36.377 1.00 83.69 98 LEU A O 1
ATOM 810 N N . LYS A 1 99 ? 30.583 -8.619 -37.334 1.00 87.56 99 LYS A N 1
ATOM 811 C CA . LYS A 1 99 ? 31.852 -9.368 -37.455 1.00 87.56 99 LYS A CA 1
ATOM 812 C C . LYS A 1 99 ? 32.890 -8.710 -38.377 1.00 87.56 99 LYS A C 1
ATOM 814 O O . LYS A 1 99 ? 34.073 -8.999 -38.242 1.00 87.56 99 LYS A O 1
ATOM 819 N N . LYS A 1 100 ? 32.472 -7.840 -39.305 1.00 87.62 100 LYS A N 1
ATOM 820 C CA . LYS A 1 100 ? 33.373 -7.024 -40.146 1.00 87.62 100 LYS A CA 1
ATOM 821 C C . LYS A 1 100 ? 33.951 -5.811 -39.404 1.00 87.62 100 LYS A C 1
ATOM 823 O O . LYS A 1 100 ? 35.005 -5.326 -39.798 1.00 87.62 100 LYS A O 1
ATOM 828 N N . GLN A 1 101 ? 33.259 -5.304 -38.380 1.00 84.81 101 GLN A N 1
ATOM 829 C CA . GLN A 1 101 ? 33.599 -4.050 -37.688 1.00 84.81 101 GLN A CA 1
ATOM 830 C C . GLN A 1 101 ? 34.145 -4.251 -36.265 1.00 84.81 101 GLN A C 1
ATOM 832 O O . GLN A 1 101 ? 34.862 -3.385 -35.766 1.00 84.81 101 GLN A O 1
ATOM 837 N N . PHE A 1 102 ? 33.801 -5.357 -35.598 1.00 88.19 102 PHE A N 1
ATOM 838 C CA . PHE A 1 102 ? 34.055 -5.569 -34.172 1.00 88.19 102 PHE A CA 1
ATOM 839 C C . PHE A 1 102 ? 34.503 -6.993 -33.857 1.00 88.19 102 PHE A C 1
ATOM 841 O O . PHE A 1 102 ? 34.031 -7.967 -34.444 1.00 88.19 102 PHE A O 1
ATOM 848 N N . SER A 1 103 ? 35.379 -7.108 -32.858 1.00 90.00 103 SER A N 1
ATOM 849 C CA . SER A 1 103 ? 35.734 -8.392 -32.261 1.00 90.00 103 SER A CA 1
ATOM 850 C C . SER A 1 103 ? 34.579 -8.961 -31.420 1.00 90.00 103 SER A C 1
ATOM 852 O O . SER A 1 103 ? 33.721 -8.227 -30.917 1.00 90.00 103 SER A O 1
ATOM 854 N N . ASN A 1 104 ? 34.589 -10.279 -31.201 1.00 87.94 104 ASN A N 1
ATOM 855 C CA . ASN A 1 104 ? 33.709 -10.934 -30.227 1.00 87.94 104 ASN A CA 1
ATOM 856 C C . ASN A 1 104 ? 33.851 -10.303 -28.822 1.00 87.94 104 ASN A C 1
ATOM 858 O O . ASN A 1 104 ? 32.855 -10.072 -28.135 1.00 87.94 104 ASN A O 1
ATOM 862 N N . GLU A 1 105 ? 35.081 -9.959 -28.426 1.00 87.69 105 GLU A N 1
ATOM 863 C CA . GLU A 1 105 ? 35.388 -9.308 -27.148 1.00 87.69 105 GLU A CA 1
ATOM 864 C C . GLU A 1 105 ? 34.782 -7.902 -27.043 1.00 87.69 105 GLU A C 1
ATOM 866 O O . GLU A 1 105 ? 34.236 -7.546 -26.001 1.00 87.69 105 GLU A O 1
ATOM 871 N N . ASP A 1 106 ? 34.810 -7.099 -28.113 1.00 86.81 106 ASP A N 1
ATOM 872 C CA . ASP A 1 106 ? 34.201 -5.763 -28.144 1.00 86.81 106 ASP A CA 1
ATOM 873 C C . ASP A 1 106 ? 32.689 -5.807 -27.929 1.00 86.81 106 ASP A C 1
ATOM 875 O O . ASP A 1 106 ? 32.147 -4.961 -27.207 1.00 86.81 106 ASP A O 1
ATOM 879 N N . ILE A 1 107 ? 32.030 -6.791 -28.545 1.00 86.19 107 ILE A N 1
ATOM 880 C CA . ILE A 1 107 ? 30.592 -7.040 -28.429 1.00 86.19 107 ILE A CA 1
ATOM 881 C C . ILE A 1 107 ? 30.253 -7.438 -26.987 1.00 86.19 107 ILE A C 1
ATOM 883 O O . ILE A 1 107 ? 29.391 -6.815 -26.364 1.00 86.19 107 ILE A O 1
ATOM 887 N N . VAL A 1 108 ? 30.974 -8.401 -26.402 1.00 86.00 108 VAL A N 1
ATOM 888 C CA . VAL A 1 108 ? 30.749 -8.817 -25.007 1.00 86.00 108 VAL A CA 1
ATOM 889 C C . VAL A 1 108 ? 31.071 -7.692 -24.021 1.00 86.00 108 VAL A C 1
ATOM 891 O O . VAL A 1 108 ? 30.309 -7.462 -23.082 1.00 86.00 108 VAL A O 1
ATOM 894 N N . LYS A 1 109 ? 32.142 -6.925 -24.243 1.00 87.00 109 LYS A N 1
ATOM 895 C CA . LYS A 1 109 ? 32.515 -5.762 -23.422 1.00 87.00 109 LYS A CA 1
ATOM 896 C C . LYS A 1 109 ? 31.457 -4.657 -23.478 1.00 87.00 109 LYS A C 1
ATOM 898 O O . LYS A 1 109 ? 31.200 -4.017 -22.459 1.00 87.00 109 LYS A O 1
ATOM 903 N N . TYR A 1 110 ? 30.802 -4.463 -24.625 1.00 85.44 110 TYR A N 1
ATOM 904 C CA . TYR A 1 110 ? 29.643 -3.577 -24.748 1.00 85.44 110 TYR A CA 1
ATOM 905 C C . TYR A 1 110 ? 28.430 -4.114 -23.977 1.00 85.44 110 TYR A C 1
ATOM 907 O O . TYR A 1 110 ? 27.899 -3.398 -23.132 1.00 85.44 110 TYR A O 1
ATOM 915 N N . ILE A 1 111 ? 28.045 -5.380 -24.170 1.00 84.06 111 ILE A N 1
ATOM 916 C CA . ILE A 1 111 ? 26.890 -5.990 -23.483 1.00 84.06 111 ILE A CA 1
ATOM 917 C C . ILE A 1 111 ? 27.082 -6.001 -21.961 1.00 84.06 111 ILE A C 1
ATOM 919 O O . ILE A 1 111 ? 26.163 -5.638 -21.225 1.00 84.06 111 ILE A O 1
ATOM 923 N N . LYS A 1 112 ? 28.286 -6.319 -21.468 1.00 84.88 112 LYS A N 1
ATOM 924 C CA . LYS A 1 112 ? 28.655 -6.187 -20.048 1.00 84.88 112 LYS A CA 1
ATOM 925 C C . LYS A 1 112 ? 28.480 -4.745 -19.555 1.00 84.88 112 LYS A C 1
ATOM 927 O O . LYS A 1 112 ? 27.916 -4.539 -18.486 1.00 84.88 112 LYS A O 1
ATOM 932 N N . LYS A 1 113 ? 28.891 -3.735 -20.335 1.00 85.75 113 LYS A N 1
ATOM 933 C CA . LYS A 1 113 ? 28.736 -2.314 -19.970 1.00 85.75 113 LYS A CA 1
ATOM 934 C C . LYS A 1 113 ? 27.271 -1.859 -19.947 1.00 85.75 113 LYS A C 1
ATOM 936 O O . LYS A 1 113 ? 26.887 -1.155 -19.014 1.00 85.75 113 LYS A O 1
ATOM 941 N N . VAL A 1 114 ? 26.451 -2.295 -20.911 1.00 79.19 114 VAL A N 1
ATOM 942 C CA . VAL A 1 114 ? 24.989 -2.082 -20.897 1.00 79.19 114 VAL A CA 1
ATOM 943 C C . VAL A 1 114 ? 24.378 -2.743 -19.656 1.00 79.19 114 VAL A C 1
ATOM 945 O O . VAL A 1 114 ? 23.632 -2.095 -18.929 1.00 79.19 114 VAL A O 1
ATOM 948 N N . SER A 1 115 ? 24.758 -3.992 -19.359 1.00 81.12 115 SER A N 1
ATOM 949 C CA . SER A 1 115 ? 24.288 -4.753 -18.189 1.00 81.12 115 SER A CA 1
ATOM 950 C C . SER A 1 115 ? 24.625 -4.061 -16.863 1.00 81.12 115 SER A C 1
ATOM 952 O O . SER A 1 115 ? 23.772 -3.979 -15.982 1.00 81.12 115 SER A O 1
ATOM 954 N N . SER A 1 116 ? 25.840 -3.522 -16.719 1.00 83.56 116 SER A N 1
ATOM 955 C CA . SER A 1 116 ? 26.255 -2.794 -15.513 1.00 83.56 116 SER A CA 1
ATOM 956 C C . SER A 1 116 ? 25.510 -1.468 -15.346 1.00 83.56 116 SER A C 1
ATOM 958 O O . SER A 1 116 ? 24.944 -1.244 -14.278 1.00 83.56 116 SER A O 1
ATOM 960 N N . LYS A 1 117 ? 25.420 -0.630 -16.396 1.00 80.25 117 LYS A N 1
ATOM 961 C CA . LYS A 1 117 ? 24.593 0.596 -16.356 1.00 80.25 117 LYS A CA 1
ATOM 962 C C . LYS A 1 117 ? 23.111 0.267 -16.096 1.00 80.25 117 LYS A C 1
ATOM 964 O O . LYS A 1 117 ? 22.418 1.047 -15.449 1.00 80.25 117 L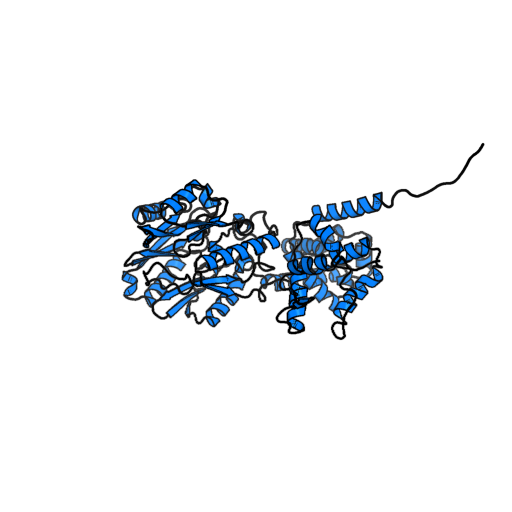YS A O 1
ATOM 969 N N . TYR A 1 118 ? 22.620 -0.888 -16.558 1.00 76.94 118 TYR A N 1
ATOM 970 C CA . TYR A 1 118 ? 21.250 -1.347 -16.301 1.00 76.94 118 TYR A CA 1
ATOM 971 C C . TYR A 1 118 ? 21.039 -1.693 -14.826 1.00 76.94 118 TYR A C 1
ATOM 973 O O . TYR A 1 118 ? 20.087 -1.202 -14.228 1.00 76.94 118 TYR A O 1
ATOM 981 N N . LEU A 1 119 ? 21.939 -2.467 -14.208 1.00 74.81 119 LEU A N 1
ATOM 982 C CA . LEU A 1 119 ? 21.878 -2.752 -12.768 1.00 74.81 119 LEU A CA 1
ATOM 983 C C . LEU A 1 119 ? 21.990 -1.484 -11.914 1.00 74.81 119 LEU A C 1
ATOM 985 O O . LEU A 1 119 ? 21.298 -1.371 -10.906 1.00 74.81 119 LEU A O 1
ATOM 989 N N . GLU A 1 120 ? 22.845 -0.543 -12.312 1.00 77.44 120 GLU A N 1
ATOM 990 C CA . GLU A 1 120 ? 23.029 0.743 -11.636 1.00 77.44 120 GLU A CA 1
ATOM 991 C C . GLU A 1 120 ? 21.737 1.568 -11.640 1.00 77.44 120 GLU A C 1
ATOM 993 O O . GLU A 1 120 ? 21.208 1.885 -10.574 1.00 77.44 120 GLU A O 1
ATOM 998 N N . LYS A 1 121 ? 21.178 1.859 -12.824 1.00 73.06 121 LYS A N 1
ATOM 999 C CA . LYS A 1 121 ? 19.949 2.658 -12.920 1.00 73.06 121 LYS A CA 1
ATOM 1000 C C . LYS A 1 121 ? 18.721 1.909 -12.394 1.00 73.06 121 LYS A C 1
ATOM 1002 O O . LYS A 1 121 ? 17.842 2.544 -11.827 1.00 73.06 121 LYS A O 1
ATOM 1007 N N . LYS A 1 122 ? 18.653 0.572 -12.506 1.00 73.38 122 LYS A N 1
ATOM 1008 C CA . LYS A 1 122 ? 17.513 -0.216 -11.996 1.00 73.38 122 LYS A CA 1
ATOM 1009 C C . LYS A 1 122 ? 17.314 -0.023 -10.492 1.00 73.38 122 LYS A C 1
ATOM 1011 O O . LYS A 1 122 ? 16.172 0.057 -10.060 1.00 73.38 122 LYS A O 1
ATOM 1016 N N . LYS A 1 123 ? 18.393 0.100 -9.708 1.00 71.56 123 LYS A N 1
ATOM 1017 C CA . LYS A 1 123 ? 18.317 0.377 -8.259 1.00 71.56 123 LYS A CA 1
ATOM 1018 C C . LYS A 1 123 ? 17.672 1.725 -7.923 1.00 71.56 123 LYS A C 1
ATOM 1020 O O . LYS A 1 123 ? 17.203 1.912 -6.811 1.00 71.56 123 LYS A O 1
ATOM 1025 N N . GLN A 1 124 ? 17.664 2.672 -8.858 1.00 71.56 124 GLN A N 1
ATOM 1026 C CA . GLN A 1 124 ? 17.071 3.995 -8.655 1.00 71.56 124 GLN A CA 1
ATOM 1027 C C . GLN A 1 124 ? 15.548 3.982 -8.870 1.00 71.56 124 GLN A C 1
ATOM 1029 O O . GLN A 1 124 ? 14.875 4.936 -8.495 1.00 71.56 124 GLN A O 1
ATOM 1034 N N . ILE A 1 125 ? 14.998 2.906 -9.446 1.00 74.25 125 ILE A N 1
ATOM 1035 C CA . ILE A 1 125 ? 13.563 2.742 -9.674 1.00 74.25 125 ILE A CA 1
ATOM 1036 C C . ILE A 1 125 ? 12.930 2.103 -8.442 1.00 74.25 125 ILE A C 1
ATOM 1038 O O . ILE A 1 125 ? 13.366 1.044 -8.009 1.00 74.25 125 ILE A O 1
ATOM 1042 N N . VAL A 1 126 ? 11.884 2.721 -7.903 1.00 82.75 126 VAL A N 1
ATOM 1043 C CA . VAL A 1 126 ? 11.202 2.286 -6.676 1.00 82.75 126 VAL A CA 1
ATOM 1044 C C . VAL A 1 126 ? 9.691 2.181 -6.935 1.00 82.75 126 VAL A C 1
ATOM 1046 O O . VAL A 1 126 ? 8.950 3.096 -6.597 1.00 82.75 126 VAL A O 1
ATOM 1049 N N . PRO A 1 127 ? 9.209 1.112 -7.600 1.00 79.12 127 PRO A N 1
ATOM 1050 C CA . PRO A 1 127 ? 7.828 1.054 -8.084 1.00 79.12 127 PRO A CA 1
ATOM 1051 C C . PRO A 1 127 ? 6.819 0.816 -6.955 1.00 79.12 127 PRO A C 1
ATOM 1053 O O . PRO A 1 127 ? 5.718 1.364 -6.987 1.00 79.12 127 PRO A O 1
ATOM 1056 N N . ASP A 1 128 ? 7.231 0.070 -5.926 1.00 86.56 128 ASP A N 1
ATOM 1057 C CA . ASP A 1 128 ? 6.448 -0.195 -4.719 1.00 86.56 128 ASP A CA 1
ATOM 1058 C C . ASP A 1 128 ? 6.359 1.039 -3.795 1.00 86.56 128 ASP A C 1
ATOM 1060 O O . ASP A 1 128 ? 5.602 0.999 -2.832 1.00 86.56 128 ASP A O 1
ATOM 1064 N N . ILE A 1 129 ? 7.042 2.162 -4.092 1.00 89.62 129 ILE A N 1
ATOM 1065 C CA . ILE A 1 129 ? 6.961 3.395 -3.279 1.00 89.62 129 ILE A CA 1
ATOM 1066 C C . ILE A 1 129 ? 5.568 4.038 -3.315 1.00 89.62 129 ILE A C 1
ATOM 1068 O O . ILE A 1 129 ? 5.273 4.923 -2.514 1.00 89.62 129 ILE A O 1
ATOM 1072 N N . ILE A 1 130 ? 4.695 3.613 -4.234 1.00 91.25 130 ILE A N 1
ATOM 1073 C CA . ILE A 1 130 ? 3.280 3.989 -4.201 1.00 91.25 130 ILE A CA 1
ATOM 1074 C C . ILE A 1 130 ? 2.527 3.333 -3.041 1.00 91.25 130 ILE A C 1
ATOM 1076 O O . ILE A 1 130 ? 1.515 3.874 -2.599 1.00 91.25 130 ILE A O 1
ATOM 1080 N N . PHE A 1 131 ? 3.041 2.221 -2.512 1.00 93.06 131 PHE A N 1
ATOM 1081 C CA . PHE A 1 131 ? 2.537 1.613 -1.296 1.00 93.06 131 PHE A CA 1
ATOM 1082 C C . PHE A 1 131 ? 3.135 2.336 -0.087 1.00 93.06 131 PHE A C 1
ATOM 1084 O O . PHE A 1 131 ? 4.351 2.492 0.049 1.00 93.06 131 PHE A O 1
ATOM 1091 N N . ARG A 1 132 ? 2.254 2.934 0.717 1.00 94.56 132 ARG A N 1
ATOM 1092 C CA . ARG A 1 132 ? 2.611 3.929 1.734 1.00 94.56 132 ARG A CA 1
ATOM 1093 C C . ARG A 1 132 ? 2.612 3.403 3.169 1.00 94.56 132 ARG A C 1
ATOM 1095 O O . ARG A 1 132 ? 3.473 3.886 3.911 1.00 94.56 132 ARG A O 1
ATOM 1102 N N . PRO A 1 133 ? 1.768 2.440 3.591 1.00 95.31 133 PRO A N 1
ATOM 1103 C CA . PRO A 1 133 ? 1.861 1.873 4.930 1.00 95.31 133 PRO A CA 1
ATOM 1104 C C . PRO A 1 133 ? 3.241 1.279 5.235 1.00 95.31 133 PRO A C 1
ATOM 1106 O O . PRO A 1 133 ? 3.759 1.463 6.335 1.00 95.31 133 PRO A O 1
ATOM 1109 N N . GLU A 1 134 ? 3.901 0.666 4.250 1.00 93.62 134 GLU A N 1
ATOM 1110 C CA . GLU A 1 134 ? 5.247 0.100 4.408 1.00 93.62 134 GLU A CA 1
ATOM 1111 C C . GLU A 1 134 ? 6.373 1.134 4.430 1.00 93.62 134 GLU A C 1
ATOM 1113 O O . GLU A 1 134 ? 7.533 0.765 4.604 1.00 93.62 134 GLU A O 1
ATOM 1118 N N . SER A 1 135 ? 6.081 2.431 4.310 1.00 93.62 135 SER A N 1
ATOM 1119 C CA . SER A 1 135 ? 7.101 3.467 4.509 1.00 93.62 135 SER A CA 1
ATOM 1120 C C . SER A 1 135 ? 7.603 3.530 5.958 1.00 93.62 135 SER A C 1
ATOM 1122 O O . SER A 1 135 ? 8.770 3.857 6.195 1.00 93.62 135 SER A O 1
ATOM 1124 N N . GLY A 1 136 ? 6.734 3.169 6.905 1.00 95.38 136 GLY A N 1
ATOM 1125 C CA . GLY A 1 136 ? 6.997 3.093 8.337 1.00 95.38 136 GLY A CA 1
ATOM 1126 C C . GLY A 1 136 ? 5.709 3.245 9.148 1.00 95.38 136 GLY A C 1
ATOM 1127 O O . GLY A 1 136 ? 4.604 3.239 8.602 1.00 95.38 136 GLY A O 1
ATOM 1128 N N . LEU A 1 137 ? 5.840 3.378 10.466 1.00 96.06 137 LEU A N 1
ATOM 1129 C CA . LEU A 1 137 ? 4.725 3.690 11.361 1.00 96.06 137 LEU A CA 1
ATOM 1130 C C . LEU A 1 137 ? 4.845 5.137 11.839 1.00 96.06 137 LEU A C 1
ATOM 1132 O O . LEU A 1 137 ? 5.663 5.442 12.711 1.00 96.06 137 LEU A O 1
ATOM 1136 N N . PHE A 1 138 ? 4.020 6.014 11.269 1.00 95.00 138 PHE A N 1
ATOM 1137 C CA . PHE A 1 138 ? 3.793 7.360 11.788 1.00 95.00 138 PHE A CA 1
ATOM 1138 C C . PHE A 1 138 ? 2.753 7.311 12.907 1.00 95.00 138 PHE A C 1
ATOM 1140 O O . PHE A 1 138 ? 1.738 6.628 12.789 1.00 95.00 138 PHE A O 1
ATOM 1147 N N . PHE A 1 139 ? 2.989 8.058 13.980 1.00 92.62 139 PHE A N 1
ATOM 1148 C CA . PHE A 1 139 ? 2.001 8.298 15.030 1.00 92.62 139 PHE A CA 1
ATOM 1149 C C . PHE A 1 139 ? 2.343 9.583 15.783 1.00 92.62 139 PHE A C 1
ATOM 1151 O O . PHE A 1 139 ? 3.464 10.092 15.707 1.00 92.62 139 PHE A O 1
ATOM 1158 N N . LYS A 1 140 ? 1.382 10.107 16.536 1.00 92.50 140 LYS A N 1
ATOM 1159 C CA . LYS A 1 140 ? 1.576 11.251 17.421 1.00 92.50 140 LYS A CA 1
ATOM 1160 C C . LYS A 1 140 ? 1.286 10.856 18.864 1.00 92.50 140 LYS A C 1
ATOM 1162 O O . LYS A 1 140 ? 0.485 9.965 19.142 1.00 92.50 140 LYS A O 1
ATOM 1167 N N . TYR A 1 141 ? 1.963 11.523 19.788 1.00 91.94 141 TYR A N 1
ATOM 1168 C CA . TYR A 1 141 ? 1.670 11.447 21.211 1.00 91.94 141 TYR A CA 1
ATOM 1169 C C . TYR A 1 141 ? 1.933 12.811 21.845 1.00 91.94 141 TYR A C 1
ATOM 1171 O O . TYR A 1 141 ? 3.064 13.311 21.837 1.00 91.94 141 TYR A O 1
ATOM 1179 N N . LYS A 1 142 ? 0.879 13.423 22.398 1.00 87.62 142 LYS A N 1
ATOM 1180 C CA . LYS A 1 142 ? 0.926 14.773 22.981 1.00 87.62 142 LYS A CA 1
ATOM 1181 C C . LYS A 1 142 ? 1.371 15.777 21.908 1.00 87.62 142 LYS A C 1
ATOM 1183 O O . LYS A 1 142 ? 0.699 15.925 20.893 1.00 87.62 142 LYS A O 1
ATOM 1188 N N . ASN A 1 143 ? 2.503 16.455 22.089 1.00 88.12 143 ASN A N 1
ATOM 1189 C CA . ASN A 1 143 ? 3.006 17.445 21.124 1.00 88.12 143 ASN A CA 1
ATOM 1190 C C . ASN A 1 143 ? 4.134 16.909 20.223 1.00 88.12 143 ASN A C 1
ATOM 1192 O O . ASN A 1 143 ? 4.768 17.694 19.524 1.00 88.12 143 ASN A O 1
ATOM 1196 N N . THR A 1 144 ? 4.381 15.596 20.228 1.00 92.25 144 THR A N 1
ATOM 1197 C CA . THR A 1 144 ? 5.501 14.975 19.513 1.00 92.25 144 THR A CA 1
ATOM 1198 C C . THR A 1 144 ? 4.991 13.999 18.456 1.00 92.25 144 THR A C 1
ATOM 1200 O O . THR A 1 144 ? 4.316 13.022 18.787 1.00 92.25 144 THR A O 1
ATOM 1203 N N . SER A 1 145 ? 5.340 14.243 17.191 1.00 94.44 145 SER A N 1
ATOM 1204 C CA . SER A 1 145 ? 5.121 13.293 16.094 1.00 94.44 145 SER A CA 1
ATOM 1205 C C . SER A 1 145 ? 6.353 12.396 15.917 1.00 94.44 145 SER A C 1
ATOM 1207 O O . SER A 1 145 ? 7.494 12.874 15.888 1.00 94.44 145 SER A O 1
ATOM 1209 N N . TYR A 1 146 ? 6.117 11.092 15.812 1.00 95.50 146 TYR A N 1
ATOM 1210 C CA . TYR A 1 146 ? 7.111 10.020 15.773 1.00 95.50 146 TYR A CA 1
ATOM 1211 C C . TYR A 1 146 ? 6.978 9.199 14.487 1.00 95.50 146 TYR A C 1
ATOM 1213 O O . TYR A 1 146 ? 5.886 9.068 13.931 1.00 95.50 146 TYR A O 1
ATOM 1221 N N . PHE A 1 147 ? 8.090 8.631 14.024 1.00 97.06 147 PHE A N 1
ATOM 1222 C CA . PHE A 1 147 ? 8.128 7.788 12.833 1.00 97.06 147 PHE A CA 1
ATOM 1223 C C . PHE A 1 147 ? 9.105 6.624 13.019 1.00 97.06 147 PHE A C 1
ATOM 1225 O O . PHE A 1 147 ? 10.317 6.822 12.953 1.00 97.06 147 PHE A O 1
ATOM 1232 N N . PHE A 1 148 ? 8.594 5.406 13.218 1.00 97.25 148 PHE A N 1
ATOM 1233 C CA . PHE A 1 148 ? 9.414 4.200 13.066 1.00 97.25 148 PHE A CA 1
ATOM 1234 C C . PHE A 1 148 ? 9.623 3.947 11.573 1.00 97.25 148 PHE A C 1
ATOM 1236 O O . PHE A 1 148 ? 8.687 3.548 10.879 1.00 97.25 148 PHE A O 1
ATOM 1243 N N . LEU A 1 149 ? 10.836 4.190 11.080 1.00 97.19 149 LEU A N 1
ATOM 1244 C CA . LEU A 1 149 ? 11.199 3.966 9.681 1.00 97.19 149 LEU A CA 1
ATOM 1245 C C . LEU A 1 149 ? 11.281 2.457 9.396 1.00 97.19 149 LEU A C 1
ATOM 1247 O O . LEU A 1 149 ? 11.925 1.724 10.148 1.00 97.19 149 LEU A O 1
ATOM 1251 N N . SER A 1 150 ? 10.655 1.994 8.310 1.00 95.25 150 SER A N 1
ATOM 1252 C CA . SER A 1 150 ? 10.686 0.576 7.924 1.00 95.25 150 SER A CA 1
ATOM 1253 C C . SER A 1 150 ? 12.097 0.058 7.651 1.00 95.25 150 SER A C 1
ATOM 1255 O O . SER A 1 150 ? 12.926 0.743 7.045 1.00 95.25 150 SER A O 1
ATOM 1257 N N . ASN A 1 151 ? 12.330 -1.199 8.032 1.00 93.94 151 ASN A N 1
ATOM 1258 C CA . ASN A 1 151 ? 13.555 -1.940 7.761 1.00 93.94 151 ASN A CA 1
ATOM 1259 C C . ASN A 1 151 ? 13.231 -3.167 6.896 1.00 93.94 151 ASN A C 1
ATOM 1261 O O . ASN A 1 151 ? 12.952 -4.257 7.405 1.00 93.94 151 ASN A O 1
ATOM 1265 N N . PHE A 1 152 ? 13.276 -2.983 5.575 1.00 89.81 152 PHE A N 1
ATOM 1266 C CA . PHE A 1 152 ? 13.196 -4.081 4.614 1.00 89.81 152 PHE A CA 1
ATOM 1267 C C . PHE A 1 152 ? 14.495 -4.902 4.663 1.00 89.81 152 PHE A C 1
ATOM 1269 O O . PHE A 1 152 ? 15.532 -4.461 4.174 1.00 89.81 152 PHE A O 1
ATOM 1276 N N . THR A 1 153 ? 14.466 -6.113 5.216 1.00 75.94 153 THR A N 1
ATOM 1277 C CA . THR A 1 153 ? 15.630 -7.020 5.193 1.00 75.94 153 THR A CA 1
ATOM 1278 C C . THR A 1 153 ? 15.764 -7.713 3.835 1.00 75.94 153 THR A C 1
ATOM 1280 O O . THR A 1 153 ? 14.802 -7.797 3.077 1.00 75.94 153 THR A O 1
ATOM 1283 N N . ALA A 1 154 ? 16.943 -8.250 3.499 1.00 60.66 154 ALA A N 1
ATOM 1284 C CA . ALA A 1 154 ? 17.198 -8.855 2.182 1.00 60.66 154 ALA A CA 1
ATOM 1285 C C . ALA A 1 154 ? 16.195 -9.951 1.717 1.00 60.66 154 ALA A C 1
ATOM 1287 O O . ALA A 1 154 ? 15.965 -10.036 0.509 1.00 60.66 154 ALA A O 1
ATOM 1288 N N . PRO A 1 155 ? 15.570 -10.768 2.596 1.00 59.16 155 PRO A N 1
ATOM 1289 C CA . PRO A 1 155 ? 14.505 -11.693 2.189 1.00 59.16 155 PRO A CA 1
ATOM 1290 C C . PRO A 1 155 ? 13.187 -11.009 1.776 1.00 59.16 155 PRO A C 1
ATOM 1292 O O . PRO A 1 155 ? 12.481 -11.537 0.915 1.00 59.16 155 PRO A O 1
ATOM 1295 N N . HIS A 1 156 ? 12.854 -9.859 2.378 1.00 58.59 156 HIS A N 1
ATOM 1296 C CA . HIS A 1 156 ? 11.568 -9.160 2.208 1.00 58.59 156 HIS A CA 1
ATOM 1297 C C . HIS A 1 156 ? 11.684 -8.013 1.189 1.00 58.59 156 HIS A C 1
ATOM 1299 O O . HIS A 1 156 ? 10.881 -7.904 0.264 1.00 58.59 156 HIS A O 1
ATOM 1305 N N . GLY A 1 157 ? 12.769 -7.236 1.275 1.00 58.00 157 GLY A N 1
ATOM 1306 C CA . GLY A 1 157 ? 13.188 -6.185 0.344 1.00 58.00 157 GLY A CA 1
ATOM 1307 C C . GLY A 1 157 ? 13.705 -6.707 -0.999 1.00 58.00 157 GLY A C 1
ATOM 1308 O O . GLY A 1 157 ? 14.740 -6.251 -1.490 1.00 58.00 157 GLY A O 1
ATOM 1309 N N . LYS A 1 158 ? 12.990 -7.664 -1.603 1.00 61.56 158 LYS A N 1
ATOM 1310 C CA . LYS A 1 158 ? 13.195 -8.088 -2.991 1.00 61.56 158 LYS A CA 1
ATOM 1311 C C . LYS A 1 158 ? 13.031 -6.889 -3.927 1.00 61.56 158 LYS A C 1
ATOM 1313 O O . LYS A 1 158 ? 12.253 -5.972 -3.669 1.00 61.56 158 LYS A O 1
ATOM 1318 N N . GLY A 1 159 ? 13.755 -6.913 -5.043 1.00 64.69 159 GLY A N 1
ATOM 1319 C CA . GLY A 1 159 ? 13.715 -5.823 -6.010 1.00 64.69 159 GLY A CA 1
ATOM 1320 C C . GLY A 1 159 ? 14.436 -4.580 -5.495 1.00 64.69 159 GLY A C 1
ATOM 1321 O O . GLY A 1 159 ? 15.665 -4.543 -5.527 1.00 64.69 159 GLY A O 1
ATOM 1322 N N . THR A 1 160 ? 13.677 -3.561 -5.091 1.00 73.62 160 THR A N 1
ATOM 1323 C CA . THR A 1 160 ? 14.195 -2.199 -4.859 1.00 73.62 160 THR A CA 1
ATOM 1324 C C . THR A 1 160 ? 13.659 -1.511 -3.601 1.00 73.62 160 THR A C 1
ATOM 1326 O O . THR A 1 160 ? 14.044 -0.374 -3.347 1.00 73.62 160 THR A O 1
ATOM 1329 N N . ARG A 1 161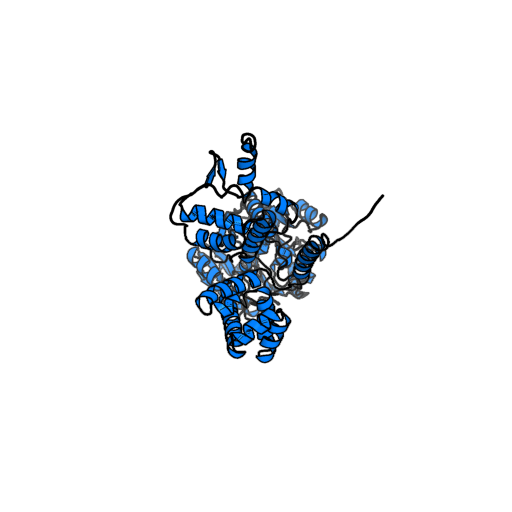 ? 12.848 -2.177 -2.761 1.00 84.00 161 ARG A N 1
ATOM 1330 C CA . ARG A 1 161 ? 12.227 -1.543 -1.573 1.00 84.00 161 ARG A CA 1
ATOM 1331 C C . ARG A 1 161 ? 13.225 -0.951 -0.570 1.00 84.00 161 ARG A C 1
ATOM 1333 O O . ARG A 1 161 ? 12.979 0.093 0.024 1.00 84.00 161 ARG A O 1
ATOM 1340 N N . LEU A 1 162 ? 14.410 -1.555 -0.460 1.00 85.06 162 LEU A N 1
ATOM 1341 C CA . LEU A 1 162 ? 15.563 -1.018 0.282 1.00 85.06 162 LEU A CA 1
ATOM 1342 C C . LEU A 1 162 ? 15.893 0.448 -0.067 1.00 85.06 162 LEU A C 1
ATOM 1344 O O . LEU A 1 162 ? 16.321 1.214 0.792 1.00 85.06 162 LEU A O 1
ATOM 1348 N N . GLU A 1 163 ? 15.687 0.848 -1.321 1.00 85.25 163 GLU A N 1
ATOM 1349 C CA . GLU A 1 163 ? 15.998 2.186 -1.826 1.00 85.25 163 GLU A CA 1
ATOM 1350 C C . GLU A 1 163 ? 14.857 3.190 -1.565 1.00 85.25 163 GLU A C 1
ATOM 1352 O O . GLU A 1 163 ? 15.077 4.393 -1.673 1.00 85.25 163 GLU A O 1
ATOM 1357 N N . GLU A 1 164 ? 13.666 2.741 -1.146 1.00 88.75 164 GLU A N 1
ATOM 1358 C CA . GLU A 1 164 ? 12.566 3.612 -0.693 1.00 88.75 164 GLU A CA 1
ATOM 1359 C C . GLU A 1 164 ? 12.885 4.280 0.651 1.00 88.75 164 GLU A C 1
ATOM 1361 O O . GLU A 1 164 ? 12.524 5.435 0.888 1.00 88.75 164 GLU A O 1
ATOM 1366 N N . VAL A 1 165 ? 13.614 3.567 1.519 1.00 91.06 165 VAL A N 1
ATOM 1367 C CA . VAL A 1 165 ? 13.954 3.962 2.897 1.00 91.06 165 VAL A CA 1
ATOM 1368 C C . VAL A 1 165 ? 14.584 5.358 2.953 1.00 91.06 165 VAL A C 1
ATOM 1370 O O . VAL A 1 165 ? 14.253 6.151 3.836 1.00 91.06 165 VAL A O 1
ATOM 1373 N N . LYS A 1 166 ? 15.445 5.705 1.986 1.00 90.00 166 LYS A N 1
ATOM 1374 C CA . LYS A 1 166 ? 16.092 7.029 1.913 1.00 90.00 166 LYS A CA 1
ATOM 1375 C C . LYS A 1 166 ? 15.090 8.156 1.626 1.00 90.00 166 LYS A C 1
ATOM 1377 O O . LYS A 1 166 ? 15.199 9.226 2.216 1.00 90.00 166 LYS A O 1
ATOM 1382 N N . TYR A 1 167 ? 14.092 7.914 0.774 1.00 90.19 167 TYR A N 1
ATOM 1383 C CA . TYR A 1 167 ? 13.074 8.900 0.407 1.00 90.19 167 TYR A CA 1
ATOM 1384 C C . TYR A 1 167 ? 12.032 9.060 1.520 1.00 90.19 167 TYR A C 1
ATOM 1386 O O . TYR A 1 167 ? 11.707 10.186 1.895 1.00 90.19 167 TYR A O 1
ATOM 1394 N N . ASN A 1 168 ? 11.587 7.945 2.110 1.00 93.44 168 ASN A N 1
ATOM 1395 C CA . ASN A 1 168 ? 10.686 7.925 3.266 1.00 93.44 168 ASN A CA 1
ATOM 1396 C C . ASN A 1 168 ? 11.294 8.706 4.449 1.00 93.44 168 ASN A C 1
ATOM 1398 O O . ASN A 1 168 ? 10.639 9.568 5.036 1.00 93.44 168 ASN A O 1
ATOM 1402 N N . ARG A 1 169 ? 12.586 8.479 4.731 1.00 94.44 169 ARG A N 1
ATOM 1403 C CA . ARG A 1 169 ? 13.381 9.237 5.709 1.00 94.44 169 ARG A CA 1
ATOM 1404 C C . ARG A 1 169 ? 13.457 10.729 5.376 1.00 94.44 169 ARG A C 1
ATOM 1406 O O . ARG A 1 169 ? 13.136 11.545 6.232 1.00 94.44 169 ARG A O 1
ATOM 1413 N N . LEU A 1 170 ? 13.876 11.095 4.160 1.00 92.25 170 LEU A N 1
ATOM 1414 C CA . LEU A 1 170 ? 14.023 12.501 3.755 1.00 92.25 170 LEU A CA 1
ATOM 1415 C C . LEU A 1 170 ? 12.702 13.273 3.868 1.00 92.25 170 LEU A C 1
ATOM 1417 O O . LEU A 1 170 ? 12.694 14.389 4.386 1.00 92.25 170 LEU A O 1
ATOM 1421 N N . TRP A 1 171 ? 11.586 12.668 3.453 1.00 92.88 171 TRP A N 1
ATOM 1422 C CA . TRP A 1 171 ? 10.256 13.257 3.611 1.00 92.88 171 TRP A CA 1
ATOM 1423 C C . TRP A 1 171 ? 9.895 13.445 5.091 1.00 92.88 171 TRP A C 1
ATOM 1425 O O . TRP A 1 171 ? 9.500 14.539 5.491 1.00 92.88 171 TRP A O 1
ATOM 1435 N N . ALA A 1 172 ? 10.096 12.423 5.930 1.00 94.12 172 ALA A N 1
ATOM 1436 C CA . ALA A 1 172 ? 9.782 12.497 7.357 1.00 94.12 172 ALA A CA 1
ATOM 1437 C C . ALA A 1 172 ? 10.630 13.551 8.097 1.00 94.12 172 ALA A C 1
ATOM 1439 O O . ALA A 1 172 ? 10.097 14.281 8.933 1.00 94.12 172 ALA A O 1
ATOM 1440 N N . MET A 1 173 ? 11.911 13.708 7.730 1.00 94.12 173 MET A N 1
ATOM 1441 C CA . MET A 1 173 ? 12.771 14.794 8.225 1.00 94.12 173 MET A CA 1
ATOM 1442 C C . MET A 1 173 ? 12.225 16.172 7.825 1.00 94.12 173 MET A C 1
ATOM 1444 O O . MET A 1 173 ? 12.165 17.072 8.657 1.00 94.12 173 MET A O 1
ATOM 1448 N N . GLN A 1 174 ? 11.794 16.341 6.569 1.00 93.06 174 GLN A N 1
ATOM 1449 C CA . GLN A 1 174 ? 11.221 17.600 6.070 1.00 93.06 174 GLN A CA 1
ATOM 1450 C C . GLN A 1 174 ? 9.876 17.952 6.722 1.00 93.06 174 GLN A C 1
ATOM 1452 O O . GLN A 1 174 ? 9.556 19.131 6.840 1.00 93.06 174 GLN A O 1
ATOM 1457 N N . GLN A 1 175 ? 9.098 16.954 7.155 1.00 92.75 175 GLN A N 1
ATOM 1458 C CA . GLN A 1 175 ? 7.865 17.156 7.925 1.00 92.75 175 GLN A CA 1
ATOM 1459 C C . GLN A 1 175 ? 8.101 17.287 9.447 1.00 92.75 175 GLN A C 1
ATOM 1461 O O . GLN A 1 175 ? 7.147 17.512 10.186 1.00 92.75 175 GLN A O 1
ATOM 1466 N N . GLY A 1 176 ? 9.345 17.168 9.931 1.00 94.19 176 GLY A N 1
ATOM 1467 C CA . GLY A 1 176 ? 9.694 17.355 11.345 1.00 94.19 176 GLY A CA 1
ATOM 1468 C C . GLY A 1 176 ? 9.403 16.165 12.270 1.00 94.19 176 GLY A C 1
ATOM 1469 O O . GLY A 1 176 ? 9.305 16.354 13.481 1.00 94.19 176 GLY A O 1
ATOM 1470 N N . TYR A 1 177 ? 9.265 14.947 11.736 1.00 95.88 177 TYR A N 1
ATOM 1471 C CA . TYR A 1 177 ? 9.056 13.747 12.555 1.00 95.88 177 TYR A CA 1
ATOM 1472 C C . TYR A 1 177 ? 10.322 13.334 13.314 1.00 95.88 177 TYR A C 1
ATOM 1474 O O . TYR A 1 177 ? 11.435 13.375 12.788 1.00 95.88 177 TYR A O 1
ATOM 1482 N N . ASN A 1 178 ? 10.132 12.828 14.534 1.00 96.06 178 ASN A N 1
ATOM 1483 C CA . ASN A 1 178 ? 11.182 12.165 15.300 1.00 96.06 178 ASN A CA 1
ATOM 1484 C C . ASN A 1 178 ? 11.369 10.752 14.734 1.00 96.06 178 ASN A C 1
ATOM 1486 O O . ASN A 1 178 ? 10.570 9.854 15.015 1.00 96.06 178 ASN A O 1
ATOM 1490 N N . ILE A 1 179 ? 12.383 10.584 13.882 1.00 97.69 179 ILE A N 1
ATOM 1491 C CA . ILE A 1 179 ? 12.661 9.314 13.203 1.00 97.69 179 ILE A CA 1
ATOM 1492 C C . ILE A 1 179 ? 13.354 8.350 14.163 1.00 97.69 179 ILE A C 1
ATOM 1494 O O . ILE A 1 179 ? 14.388 8.672 14.745 1.00 97.69 179 ILE A O 1
ATOM 1498 N N . ILE A 1 180 ? 12.790 7.154 14.276 1.00 97.62 180 ILE A N 1
ATOM 1499 C CA . ILE A 1 180 ? 13.316 6.034 15.046 1.00 97.62 180 ILE A CA 1
ATOM 1500 C C . ILE A 1 180 ? 13.768 4.977 14.040 1.00 97.62 180 ILE A C 1
ATOM 1502 O O . ILE A 1 180 ? 12.972 4.490 13.233 1.00 97.62 180 ILE A O 1
ATOM 1506 N N . GLU A 1 181 ? 15.055 4.641 14.068 1.00 96.44 181 GLU A N 1
ATOM 1507 C CA . GLU A 1 181 ? 15.632 3.620 13.194 1.00 96.44 181 GLU A CA 1
ATOM 1508 C C . GLU A 1 181 ? 15.571 2.250 13.863 1.00 96.44 181 GLU A C 1
ATOM 1510 O O . GLU A 1 181 ? 16.086 2.059 14.964 1.00 96.44 181 GLU A O 1
ATOM 1515 N N . ILE A 1 182 ? 14.949 1.290 13.183 1.00 95.31 182 ILE A N 1
ATOM 1516 C CA . ILE A 1 182 ? 14.878 -0.093 13.647 1.00 95.31 182 ILE A CA 1
ATOM 1517 C C . ILE A 1 182 ? 16.229 -0.777 13.370 1.00 95.31 182 ILE A C 1
ATOM 1519 O O . ILE A 1 182 ? 16.748 -0.647 12.259 1.00 95.31 182 ILE A O 1
ATOM 1523 N N . PRO A 1 183 ? 16.811 -1.518 14.336 1.00 94.94 183 PRO A N 1
ATOM 1524 C CA . PRO A 1 183 ? 18.074 -2.224 14.145 1.00 94.94 183 PRO A CA 1
ATOM 1525 C C . PRO A 1 183 ? 18.076 -3.111 12.894 1.00 94.94 183 PRO A C 1
ATOM 1527 O O . PRO A 1 183 ? 17.150 -3.891 12.687 1.00 94.94 183 PRO A O 1
ATOM 1530 N N . ASN A 1 184 ? 19.153 -3.052 12.101 1.00 89.88 184 ASN A N 1
ATOM 1531 C CA . ASN A 1 184 ? 19.268 -3.709 10.787 1.00 89.88 184 ASN A CA 1
ATOM 1532 C C . ASN A 1 184 ? 18.864 -5.200 10.766 1.00 89.88 184 ASN A C 1
ATOM 1534 O O . ASN A 1 184 ? 18.439 -5.710 9.732 1.00 89.88 184 ASN A O 1
ATOM 1538 N N . ASN A 1 185 ? 19.007 -5.908 11.892 1.00 91.12 185 ASN A N 1
ATOM 1539 C CA . ASN A 1 185 ? 18.678 -7.326 12.053 1.00 91.12 185 ASN A CA 1
ATOM 1540 C C . ASN A 1 185 ? 17.218 -7.614 12.478 1.00 91.12 185 ASN A C 1
ATOM 1542 O O . ASN A 1 185 ? 16.922 -8.757 12.824 1.00 91.12 185 ASN A O 1
ATOM 1546 N N . LEU A 1 186 ? 16.345 -6.604 12.529 1.00 94.69 186 LEU A N 1
ATOM 1547 C CA . LEU A 1 186 ? 14.937 -6.701 12.925 1.00 94.69 186 LEU A CA 1
ATOM 1548 C C . LEU A 1 186 ? 14.049 -6.209 11.765 1.00 94.69 186 LEU A C 1
ATOM 1550 O O . LEU A 1 186 ? 13.994 -5.001 11.529 1.00 94.69 186 LEU A O 1
ATOM 1554 N N . PRO A 1 187 ? 13.393 -7.099 10.996 1.00 94.56 187 PRO A N 1
ATOM 1555 C CA . PRO A 1 187 ? 12.567 -6.696 9.860 1.00 94.56 187 PRO A CA 1
ATOM 1556 C C . PRO A 1 187 ? 11.265 -6.026 10.309 1.00 94.56 187 PRO A C 1
ATOM 1558 O O . PRO A 1 187 ? 10.638 -6.483 11.270 1.00 94.56 187 PRO A O 1
ATOM 1561 N N . PHE A 1 188 ? 10.855 -4.972 9.599 1.00 95.69 188 PHE A N 1
ATOM 1562 C CA . PHE A 1 188 ? 9.588 -4.263 9.812 1.00 95.69 188 PHE A CA 1
ATOM 1563 C C . PHE A 1 188 ? 9.112 -3.573 8.535 1.00 95.69 188 PHE A C 1
ATOM 1565 O O . PHE A 1 188 ? 9.883 -2.839 7.915 1.00 95.69 188 PHE A O 1
ATOM 1572 N N . GLU A 1 189 ? 7.830 -3.734 8.205 1.00 95.00 189 GLU A N 1
ATOM 1573 C CA . GLU A 1 189 ? 7.171 -3.055 7.078 1.00 95.00 189 GLU A CA 1
ATOM 1574 C C . GLU A 1 189 ? 6.032 -2.128 7.540 1.00 95.00 189 GLU A C 1
ATOM 1576 O O . GLU A 1 189 ? 4.937 -2.099 6.982 1.00 95.00 189 GLU A O 1
ATOM 1581 N N . GLY A 1 190 ? 6.313 -1.321 8.563 1.00 95.25 190 GLY A N 1
ATOM 1582 C CA . GLY A 1 190 ? 5.554 -0.107 8.846 1.00 95.25 190 GLY A CA 1
ATOM 1583 C C . GLY A 1 190 ? 4.122 -0.318 9.337 1.00 95.25 190 GLY A C 1
ATOM 1584 O O . GLY A 1 190 ? 3.780 -1.295 10.000 1.00 95.25 190 GLY A O 1
ATOM 1585 N N . SER A 1 191 ? 3.265 0.645 9.015 1.00 95.56 191 SER A N 1
ATOM 1586 C CA . SER A 1 191 ? 1.843 0.629 9.359 1.00 95.56 191 SER A CA 1
ATOM 1587 C C . SER A 1 191 ? 1.007 -0.353 8.526 1.00 95.56 191 SER A C 1
ATOM 1589 O O . SER A 1 191 ? -0.173 -0.522 8.828 1.00 95.56 191 SER A O 1
ATOM 1591 N N . ALA A 1 192 ? 1.584 -1.079 7.556 1.00 95.69 192 ALA A N 1
ATOM 1592 C CA . ALA A 1 192 ? 0.922 -2.265 6.993 1.00 95.69 192 ALA A CA 1
ATOM 1593 C C . ALA A 1 192 ? 0.735 -3.324 8.092 1.00 95.69 192 ALA A C 1
ATOM 1595 O O . ALA A 1 192 ? -0.343 -3.896 8.249 1.00 95.69 192 ALA A O 1
ATOM 1596 N N . GLU A 1 193 ? 1.754 -3.471 8.939 1.00 96.88 193 GLU A N 1
ATOM 1597 C CA . GLU A 1 193 ? 1.889 -4.503 9.968 1.00 96.88 193 GLU A CA 1
ATOM 1598 C C . GLU A 1 193 ? 1.311 -4.097 11.331 1.00 96.88 193 GLU A C 1
ATOM 1600 O O . GLU A 1 193 ? 1.254 -4.920 12.241 1.00 96.88 193 GLU A O 1
ATOM 1605 N N . VAL A 1 194 ? 0.864 -2.847 11.496 1.00 97.69 194 VAL A N 1
ATOM 1606 C CA . VAL A 1 194 ? 0.368 -2.316 12.779 1.00 97.69 194 VAL A CA 1
ATOM 1607 C C . VAL A 1 194 ? -1.022 -1.714 12.623 1.00 97.69 194 VAL A C 1
ATOM 1609 O O . VAL A 1 194 ? -1.286 -1.009 11.650 1.00 97.69 194 VAL A O 1
ATOM 1612 N N . LYS A 1 195 ? -1.931 -1.993 13.559 1.00 96.75 195 LYS A N 1
ATOM 1613 C CA . LYS A 1 195 ? -3.278 -1.402 13.613 1.00 96.75 195 LYS A CA 1
ATOM 1614 C C . LYS A 1 195 ? -3.559 -0.885 15.017 1.00 96.75 195 LYS A C 1
ATOM 1616 O O . LYS A 1 195 ? -3.375 -1.610 15.995 1.00 96.75 195 LYS A O 1
ATOM 1621 N N . PHE A 1 196 ? -4.011 0.361 15.096 1.00 95.25 196 PHE A N 1
ATOM 1622 C CA . PHE A 1 196 ? -4.543 0.958 16.314 1.00 95.25 196 PHE A CA 1
ATOM 1623 C C . PHE A 1 196 ? -6.054 0.727 16.345 1.00 95.25 196 PHE A C 1
ATOM 1625 O O . PHE A 1 196 ? -6.726 0.988 15.352 1.00 95.25 196 PHE A O 1
ATOM 1632 N N . VAL A 1 197 ? -6.577 0.233 17.467 1.00 95.75 197 VAL A N 1
ATOM 1633 C CA . VAL A 1 197 ? -8.020 0.152 17.728 1.00 95.75 197 VAL A CA 1
ATOM 1634 C C . VAL A 1 197 ? -8.277 0.928 19.017 1.00 95.75 197 VAL A C 1
ATOM 1636 O O . VAL A 1 197 ? -7.741 0.595 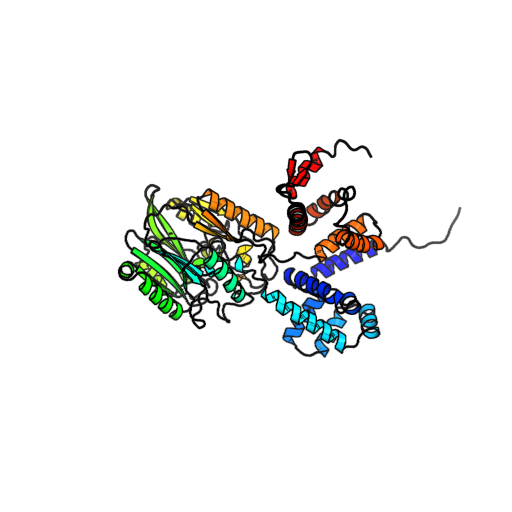20.078 1.00 95.75 197 VAL A O 1
ATOM 1639 N N . LYS A 1 198 ? -9.016 2.030 18.910 1.00 93.31 198 LYS A N 1
ATOM 1640 C CA . LYS A 1 198 ? -9.222 2.990 19.995 1.00 93.31 198 LYS A CA 1
ATOM 1641 C C . LYS A 1 198 ? -10.517 2.694 20.734 1.00 93.31 198 LYS A C 1
ATOM 1643 O O . LYS A 1 198 ? -11.602 2.793 20.172 1.00 93.31 198 LYS A O 1
ATOM 1648 N N . HIS A 1 199 ? -10.383 2.411 22.023 1.00 93.56 199 HIS A N 1
ATOM 1649 C CA . HIS A 1 199 ? -11.496 2.285 22.953 1.00 93.56 199 HIS A CA 1
ATOM 1650 C C . HIS A 1 199 ? -11.544 3.505 23.872 1.00 93.56 199 HIS A C 1
ATOM 1652 O O . HIS A 1 199 ? -10.512 4.096 24.183 1.00 93.56 199 HIS A O 1
ATOM 1658 N N . LYS A 1 200 ? -12.734 3.832 24.385 1.00 89.44 200 LYS A N 1
ATOM 1659 C CA . LYS A 1 200 ? -13.055 5.048 25.163 1.00 89.44 200 LYS A CA 1
ATOM 1660 C C . LYS A 1 200 ? -11.978 5.571 26.137 1.00 89.44 200 LYS A C 1
ATOM 1662 O O . LYS A 1 200 ? -11.856 6.781 26.289 1.00 89.44 200 LYS A O 1
ATOM 1667 N N . ASN A 1 201 ? -11.244 4.681 26.815 1.00 89.69 201 ASN A N 1
ATOM 1668 C CA . ASN A 1 201 ? -10.174 5.015 27.768 1.00 89.69 201 ASN A CA 1
ATOM 1669 C C . ASN A 1 201 ? -8.848 4.248 27.525 1.00 89.69 201 ASN A C 1
ATOM 1671 O O . ASN A 1 201 ? -7.948 4.323 28.365 1.00 89.69 201 ASN A O 1
ATOM 1675 N N . SER A 1 202 ? -8.724 3.459 26.453 1.00 95.06 202 SER A N 1
ATOM 1676 C CA . SER A 1 202 ? -7.594 2.535 26.254 1.00 95.06 202 SER A CA 1
ATOM 1677 C C . SER A 1 202 ? -7.300 2.267 24.783 1.00 95.06 202 SER A C 1
ATOM 1679 O O . SER A 1 202 ? -8.211 2.211 23.961 1.00 95.06 202 SER A O 1
ATOM 1681 N N . LEU A 1 203 ? -6.035 2.011 24.473 1.00 95.75 203 LEU A N 1
ATOM 1682 C CA . LEU A 1 203 ? -5.554 1.742 23.125 1.00 95.75 203 LEU A CA 1
ATOM 1683 C C . LEU A 1 203 ? -5.197 0.264 22.965 1.00 95.75 203 LEU A C 1
ATOM 1685 O O . LEU A 1 203 ? -4.432 -0.287 23.755 1.00 95.75 203 LEU A O 1
ATOM 1689 N N . ASP A 1 204 ? -5.670 -0.349 21.892 1.00 97.81 204 ASP A N 1
ATOM 1690 C CA . ASP A 1 204 ? -5.161 -1.625 21.411 1.00 97.81 204 ASP A CA 1
ATOM 1691 C C . ASP A 1 204 ? -4.179 -1.390 20.264 1.00 97.81 204 ASP A C 1
ATOM 1693 O O . ASP A 1 204 ? -4.498 -0.692 19.301 1.00 97.81 204 ASP A O 1
ATOM 1697 N N . ILE A 1 205 ? -2.990 -1.991 20.353 1.00 98.06 205 ILE A N 1
ATOM 1698 C CA . ILE A 1 205 ? -2.017 -2.022 19.257 1.00 98.06 205 ILE A CA 1
ATOM 1699 C C . ILE A 1 205 ? -1.855 -3.472 18.809 1.00 98.06 205 ILE A C 1
ATOM 1701 O O . ILE A 1 205 ? -1.255 -4.295 19.508 1.00 98.06 205 ILE A O 1
ATOM 1705 N N . ILE A 1 206 ? -2.407 -3.779 17.637 1.00 98.75 206 ILE A N 1
ATOM 1706 C CA . ILE A 1 206 ? -2.284 -5.079 16.981 1.00 98.75 206 ILE A CA 1
ATOM 1707 C C . ILE A 1 206 ? -1.064 -5.030 16.061 1.00 98.75 206 ILE A C 1
ATOM 1709 O O . ILE A 1 206 ? -0.985 -4.161 15.197 1.00 98.75 206 ILE A O 1
ATOM 1713 N N . PHE A 1 207 ? -0.140 -5.972 16.233 1.00 98.69 207 PHE A N 1
ATOM 1714 C CA . PHE A 1 207 ? 1.030 -6.171 15.380 1.00 98.69 207 PHE A CA 1
ATOM 1715 C C . PHE A 1 207 ? 0.929 -7.511 14.645 1.00 98.69 207 PHE A C 1
ATOM 1717 O O . PHE A 1 207 ? 0.789 -8.550 15.294 1.00 98.69 207 PHE A O 1
ATOM 1724 N N . GLY A 1 208 ? 1.040 -7.501 13.320 1.00 98.19 208 GLY A N 1
ATOM 1725 C CA . GLY A 1 208 ? 1.208 -8.698 12.501 1.00 98.19 208 GLY A CA 1
ATOM 1726 C C . GLY A 1 208 ? 2.631 -9.246 12.590 1.00 98.19 208 GLY A C 1
ATOM 1727 O O . GLY A 1 208 ? 3.586 -8.484 12.745 1.00 98.19 208 GLY A O 1
ATOM 1728 N N . TYR A 1 209 ? 2.778 -10.569 12.511 1.00 97.50 209 TYR A N 1
ATOM 1729 C CA . TYR A 1 209 ? 4.077 -11.215 12.319 1.00 97.50 209 TYR A CA 1
ATOM 1730 C C . TYR A 1 209 ? 3.956 -12.584 11.647 1.00 97.50 209 TYR A C 1
ATOM 1732 O O . TYR A 1 209 ? 2.926 -13.254 11.748 1.00 97.50 209 TYR A O 1
ATOM 1740 N N . GLY A 1 210 ? 5.044 -13.004 10.998 1.00 93.94 210 GLY A N 1
ATOM 1741 C CA . GLY A 1 210 ? 5.182 -14.319 10.358 1.00 93.94 210 GLY A CA 1
ATOM 1742 C C . GLY A 1 210 ? 5.758 -14.265 8.940 1.00 93.94 210 GLY A C 1
ATOM 1743 O O . GLY A 1 210 ? 6.432 -15.206 8.532 1.00 93.94 210 GLY A O 1
ATOM 1744 N N . TYR A 1 211 ? 5.551 -13.153 8.218 1.00 91.62 211 TYR A N 1
ATOM 1745 C CA . TYR A 1 211 ? 5.963 -13.006 6.811 1.00 91.62 211 TYR A CA 1
ATOM 1746 C C . TYR A 1 211 ? 6.856 -11.798 6.514 1.00 91.62 211 TYR A C 1
ATOM 1748 O O . TYR A 1 211 ? 7.844 -11.956 5.800 1.00 91.62 211 TYR A O 1
ATOM 1756 N N . ARG A 1 212 ? 6.517 -10.597 7.004 1.00 91.31 212 ARG A N 1
ATOM 1757 C CA . ARG A 1 212 ? 7.291 -9.366 6.741 1.00 91.31 212 ARG A CA 1
ATOM 1758 C C . ARG A 1 212 ? 7.897 -8.751 8.009 1.00 91.31 212 ARG A C 1
ATOM 1760 O O . ARG A 1 212 ? 8.983 -8.180 7.926 1.00 91.31 212 ARG A O 1
ATOM 1767 N N . THR A 1 213 ? 7.269 -8.950 9.170 1.00 94.12 213 THR A N 1
ATOM 1768 C CA . THR A 1 213 ? 7.771 -8.563 10.504 1.00 94.12 213 THR A CA 1
ATOM 1769 C C . THR A 1 213 ? 8.005 -9.783 11.404 1.00 94.12 213 THR A C 1
ATOM 1771 O O . THR A 1 213 ? 7.232 -10.744 11.378 1.00 94.12 213 THR A O 1
ATOM 1774 N N . ASP A 1 214 ? 9.055 -9.723 12.232 1.00 93.06 214 ASP A N 1
ATOM 1775 C CA . ASP A 1 214 ? 9.394 -10.740 13.240 1.00 93.06 214 ASP A CA 1
ATOM 1776 C C . ASP A 1 214 ? 8.822 -10.404 14.627 1.00 93.06 214 ASP A C 1
ATOM 1778 O O . ASP A 1 214 ? 8.791 -9.244 15.044 1.00 93.06 214 ASP A O 1
ATOM 1782 N N . GLU A 1 215 ? 8.510 -11.433 15.427 1.00 96.00 215 GLU A N 1
ATOM 1783 C CA . GLU A 1 215 ? 8.064 -11.259 16.821 1.00 96.00 215 GLU A CA 1
ATOM 1784 C C . GLU A 1 215 ? 9.062 -10.443 17.674 1.00 96.00 215 GLU A C 1
ATOM 1786 O O . GLU A 1 215 ? 8.653 -9.638 18.515 1.00 96.00 215 GLU A O 1
ATOM 1791 N N . LYS A 1 216 ? 10.368 -10.595 17.413 1.00 96.88 216 LYS A N 1
ATOM 1792 C CA . LYS A 1 216 ? 11.442 -9.843 18.086 1.00 96.88 216 LYS A CA 1
ATOM 1793 C C . LYS A 1 216 ? 11.466 -8.363 17.700 1.00 96.88 216 LYS A C 1
ATOM 1795 O O . LYS A 1 216 ? 11.851 -7.536 18.525 1.00 96.88 216 LYS A O 1
ATOM 1800 N N . THR A 1 217 ? 11.057 -8.022 16.477 1.00 97.50 217 THR A N 1
ATOM 1801 C CA . THR A 1 217 ? 10.902 -6.621 16.069 1.00 97.50 217 THR A CA 1
ATOM 1802 C C . THR A 1 217 ? 9.765 -5.975 16.850 1.00 97.50 217 THR A C 1
ATOM 1804 O O . THR A 1 217 ? 9.927 -4.859 17.338 1.00 97.50 217 THR A O 1
ATOM 1807 N N . ILE A 1 218 ? 8.656 -6.698 17.054 1.00 98.38 218 ILE A N 1
ATOM 1808 C CA . ILE A 1 218 ? 7.538 -6.219 17.877 1.00 98.38 218 ILE A CA 1
ATOM 1809 C C . ILE A 1 218 ? 8.006 -5.942 19.309 1.00 98.38 218 ILE A C 1
ATOM 1811 O O . ILE A 1 218 ? 7.748 -4.857 19.817 1.00 98.38 218 ILE A O 1
ATOM 1815 N N . ASP A 1 219 ? 8.728 -6.867 19.952 1.00 98.38 219 ASP A N 1
ATOM 1816 C CA . ASP A 1 219 ? 9.217 -6.651 21.326 1.00 98.38 219 ASP A CA 1
ATOM 1817 C C . ASP A 1 219 ? 10.138 -5.422 21.444 1.00 98.38 219 ASP A C 1
ATOM 1819 O O . ASP A 1 219 ? 10.065 -4.690 22.433 1.00 98.38 219 ASP A O 1
ATOM 1823 N N . TRP A 1 220 ? 10.957 -5.147 20.421 1.00 98.38 220 TRP A N 1
ATOM 1824 C CA . TRP A 1 220 ? 11.796 -3.947 20.369 1.00 98.38 220 TRP A CA 1
ATOM 1825 C C . TRP A 1 220 ? 10.973 -2.660 20.188 1.00 98.38 220 TRP A C 1
ATOM 1827 O O . TRP A 1 220 ? 11.123 -1.723 20.974 1.00 98.38 220 TRP A O 1
ATOM 1837 N N . ILE A 1 221 ? 10.048 -2.628 19.219 1.00 98.19 221 ILE A N 1
ATOM 1838 C CA . ILE A 1 221 ? 9.155 -1.478 18.971 1.00 98.19 221 ILE A CA 1
ATOM 1839 C C . ILE A 1 221 ? 8.292 -1.184 20.208 1.00 98.19 221 ILE A C 1
ATOM 1841 O O . ILE A 1 221 ? 8.114 -0.028 20.586 1.00 98.19 221 ILE A O 1
ATOM 1845 N N . VAL A 1 222 ? 7.790 -2.221 20.882 1.00 98.06 222 VAL A N 1
ATOM 1846 C CA . VAL A 1 222 ? 7.013 -2.108 22.126 1.00 98.06 222 VAL A CA 1
ATOM 1847 C C . VAL A 1 222 ? 7.861 -1.557 23.274 1.00 98.06 222 VAL A C 1
ATOM 1849 O O . VAL A 1 222 ? 7.351 -0.766 24.069 1.00 98.06 222 VAL A O 1
ATOM 1852 N N . GLY A 1 223 ? 9.147 -1.915 23.346 1.00 97.94 223 GLY A N 1
ATOM 1853 C CA . GLY A 1 223 ? 10.106 -1.305 24.269 1.00 97.94 223 GLY A CA 1
ATOM 1854 C C . GLY A 1 223 ? 10.218 0.207 24.067 1.00 97.94 223 GLY A C 1
ATOM 1855 O O . GLY A 1 223 ? 10.048 0.967 25.020 1.00 97.94 223 GLY A O 1
ATOM 1856 N N . GLU A 1 224 ? 10.396 0.650 22.823 1.00 97.38 224 GLU A N 1
ATOM 1857 C CA . GLU A 1 224 ? 10.490 2.075 22.486 1.00 97.38 224 GLU A CA 1
ATOM 1858 C C . GLU A 1 224 ? 9.173 2.829 22.720 1.00 97.38 224 GLU A C 1
ATOM 1860 O O . GLU A 1 224 ? 9.167 3.868 23.383 1.00 97.38 224 GLU A O 1
ATOM 1865 N N . ILE A 1 225 ? 8.030 2.270 22.307 1.00 95.56 225 ILE A N 1
ATOM 1866 C CA . ILE A 1 225 ? 6.706 2.833 22.622 1.00 95.56 225 ILE A CA 1
ATOM 1867 C C . ILE A 1 225 ? 6.535 2.990 24.142 1.00 95.56 225 ILE A C 1
ATOM 1869 O O . ILE A 1 225 ? 6.097 4.041 24.610 1.00 95.56 225 ILE A O 1
ATOM 1873 N N . LYS A 1 226 ? 6.939 1.998 24.945 1.00 96.50 226 LYS A N 1
ATOM 1874 C CA . LYS A 1 226 ? 6.900 2.088 26.412 1.00 96.50 226 LYS A CA 1
ATOM 1875 C C . LYS A 1 226 ? 7.828 3.178 26.962 1.00 96.50 226 LYS A C 1
ATOM 1877 O O . LYS A 1 226 ? 7.429 3.892 27.885 1.00 96.50 226 LYS A O 1
ATOM 1882 N N . ASN A 1 227 ? 9.017 3.356 26.381 1.00 94.31 227 ASN A N 1
ATOM 1883 C CA . ASN A 1 227 ? 9.961 4.418 26.746 1.00 94.31 227 ASN A CA 1
ATOM 1884 C C . ASN A 1 227 ? 9.381 5.824 26.493 1.00 94.31 227 ASN A C 1
ATOM 1886 O O . ASN A 1 227 ? 9.572 6.728 27.316 1.00 94.31 227 ASN A O 1
ATOM 1890 N N . PHE A 1 228 ? 8.626 6.010 25.403 1.00 90.62 228 PHE A N 1
ATOM 1891 C CA . PHE A 1 228 ? 7.953 7.279 25.099 1.00 90.62 228 PHE A CA 1
ATOM 1892 C C . PHE A 1 228 ? 6.725 7.508 25.991 1.00 90.62 228 PHE A C 1
ATOM 1894 O O . PHE A 1 228 ? 6.591 8.571 26.603 1.00 90.62 228 PHE A O 1
ATOM 1901 N N . LEU A 1 229 ? 5.838 6.511 26.094 1.00 93.38 229 LEU A N 1
ATOM 1902 C CA . LEU A 1 229 ? 4.541 6.644 26.764 1.00 93.38 229 LEU A CA 1
ATOM 1903 C C . LEU A 1 229 ? 4.641 6.681 28.295 1.00 93.38 229 LEU A C 1
ATOM 1905 O O . LEU A 1 229 ? 3.880 7.409 28.937 1.00 93.38 229 LEU A O 1
ATOM 1909 N N . LYS A 1 230 ? 5.604 5.967 28.889 1.00 92.44 230 LYS A N 1
ATOM 1910 C CA . LYS A 1 230 ? 5.811 5.889 30.346 1.00 92.44 230 LYS A CA 1
ATOM 1911 C C . LYS A 1 230 ? 4.527 5.425 31.051 1.00 92.44 230 LYS A C 1
ATOM 1913 O O . LYS A 1 230 ? 4.050 4.338 30.748 1.00 92.44 230 LYS A O 1
ATOM 1918 N N . ALA A 1 231 ? 3.954 6.222 31.955 1.00 93.12 231 ALA A N 1
ATOM 1919 C CA . ALA A 1 231 ? 2.725 5.870 32.675 1.00 93.12 231 ALA A CA 1
ATOM 1920 C C . ALA A 1 231 ? 1.498 5.708 31.754 1.00 93.12 231 ALA A C 1
ATOM 1922 O O . ALA A 1 231 ? 0.635 4.881 32.024 1.00 93.12 231 ALA A O 1
ATOM 1923 N N . ASP A 1 232 ? 1.430 6.423 30.623 1.00 94.44 232 ASP A N 1
ATOM 1924 C CA . ASP A 1 232 ? 0.317 6.257 29.677 1.00 94.44 232 ASP A CA 1
ATOM 1925 C C . ASP A 1 232 ? 0.338 4.883 28.969 1.00 94.44 232 ASP A C 1
ATOM 1927 O O . ASP A 1 232 ? -0.683 4.462 28.429 1.00 94.44 232 ASP A O 1
ATOM 1931 N N . PHE A 1 233 ? 1.445 4.128 29.046 1.00 96.38 233 PHE A N 1
ATOM 1932 C CA . PHE A 1 233 ? 1.519 2.745 28.556 1.00 96.38 233 PHE A CA 1
ATOM 1933 C C . PHE A 1 233 ? 0.587 1.785 29.321 1.00 96.38 233 PHE A C 1
ATOM 1935 O O . PHE A 1 233 ? 0.191 0.762 28.774 1.00 96.38 233 PHE A O 1
ATOM 1942 N N . GLU A 1 234 ? 0.172 2.105 30.553 1.00 95.62 234 GLU A N 1
ATOM 1943 C CA . GLU A 1 234 ? -0.778 1.281 31.330 1.00 95.62 234 GLU A CA 1
ATOM 1944 C C . GLU A 1 234 ? -2.166 1.175 30.669 1.00 95.62 234 GLU A C 1
ATOM 1946 O O . GLU A 1 234 ? -2.930 0.255 30.951 1.00 95.62 234 GLU A O 1
ATOM 1951 N N . LYS A 1 235 ? -2.477 2.098 29.752 1.00 96.06 235 LYS A N 1
ATOM 1952 C CA . LYS A 1 235 ? -3.703 2.119 28.942 1.00 96.06 235 LYS A CA 1
ATOM 1953 C C . LYS A 1 235 ? -3.561 1.347 27.622 1.00 96.06 235 LYS A C 1
ATOM 1955 O O . LYS A 1 235 ? -4.508 1.346 26.836 1.00 96.06 235 LYS A O 1
ATOM 1960 N N . VAL A 1 236 ? -2.393 0.760 27.342 1.00 97.38 236 VAL A N 1
ATOM 1961 C CA . VAL A 1 236 ? -2.055 0.143 26.051 1.00 97.38 236 VAL A CA 1
ATOM 1962 C C . VAL A 1 236 ? -2.041 -1.377 26.155 1.00 97.38 236 VAL A C 1
ATOM 1964 O O . VAL A 1 236 ? -1.255 -1.960 26.900 1.00 97.38 236 VAL A O 1
ATOM 1967 N N . ASN A 1 237 ? -2.857 -2.038 25.338 1.00 97.88 237 ASN A N 1
ATOM 1968 C CA . ASN A 1 237 ? -2.813 -3.484 25.167 1.00 97.88 237 ASN A CA 1
ATOM 1969 C C . ASN A 1 237 ? -2.042 -3.838 23.893 1.00 97.88 237 ASN A C 1
ATOM 1971 O O . ASN A 1 237 ? -2.479 -3.520 22.787 1.00 97.88 237 ASN A O 1
ATOM 1975 N N . ILE A 1 238 ? -0.934 -4.561 24.035 1.00 98.38 238 ILE A N 1
ATOM 1976 C CA . ILE A 1 238 ? -0.198 -5.117 22.895 1.00 98.38 238 ILE A CA 1
ATOM 1977 C C . ILE A 1 238 ? -0.804 -6.466 22.504 1.00 98.38 238 ILE A C 1
ATOM 1979 O O . ILE A 1 238 ? -0.935 -7.361 23.342 1.00 98.38 238 ILE A O 1
ATOM 1983 N N . ILE A 1 239 ? -1.137 -6.631 21.225 1.00 98.62 239 ILE A N 1
ATOM 1984 C CA . ILE A 1 239 ? -1.636 -7.884 20.654 1.00 98.62 239 ILE A CA 1
ATOM 1985 C C . ILE A 1 239 ? -0.708 -8.291 19.513 1.00 98.62 239 ILE A C 1
ATOM 1987 O O . ILE A 1 239 ? -0.655 -7.622 18.487 1.00 98.62 239 ILE A O 1
ATOM 1991 N N . LYS A 1 240 ? 0.003 -9.411 19.669 1.00 98.56 240 LYS A N 1
ATOM 1992 C CA . LYS A 1 240 ? 0.748 -10.028 18.564 1.00 98.56 240 LYS A CA 1
ATOM 1993 C C . LYS A 1 240 ? -0.177 -10.992 17.820 1.00 98.56 240 LYS A C 1
ATOM 1995 O O . LYS A 1 240 ? -0.696 -11.927 18.431 1.00 98.56 240 LYS A O 1
ATOM 2000 N N . ALA A 1 241 ? -0.384 -10.748 16.532 1.00 98.56 241 ALA A N 1
ATOM 2001 C CA . ALA A 1 241 ? -1.244 -11.512 15.641 1.00 98.56 241 ALA A CA 1
ATOM 2002 C C . ALA A 1 241 ? -0.385 -12.349 14.686 1.00 98.56 241 ALA A C 1
ATOM 2004 O O . ALA A 1 241 ? 0.286 -11.814 13.807 1.00 98.56 241 ALA A O 1
ATOM 2005 N N . HIS A 1 242 ? -0.386 -13.664 14.889 1.00 98.44 242 HIS A N 1
ATOM 2006 C CA . HIS A 1 242 ? 0.447 -14.590 14.129 1.00 98.44 242 HIS A CA 1
ATOM 2007 C C . HIS A 1 242 ? -0.258 -14.981 12.827 1.00 98.44 242 HIS A C 1
ATOM 2009 O O . HIS A 1 242 ? -1.344 -15.567 12.870 1.00 98.44 242 HIS A O 1
ATOM 2015 N N . MET A 1 243 ? 0.348 -14.635 11.692 1.00 97.56 243 MET A N 1
ATOM 2016 C CA . MET A 1 243 ? -0.186 -14.874 10.349 1.00 97.56 243 MET A CA 1
ATOM 2017 C C . MET A 1 243 ? 0.363 -16.180 9.761 1.00 97.56 243 MET A C 1
ATOM 2019 O O . MET A 1 243 ? 1.539 -16.492 9.932 1.00 97.56 243 MET A O 1
ATOM 2023 N N . ILE A 1 244 ? -0.500 -16.950 9.089 1.00 97.31 244 ILE A N 1
ATOM 2024 C CA . ILE A 1 244 ? -0.234 -18.342 8.668 1.00 97.31 244 ILE A CA 1
ATOM 2025 C C . ILE A 1 244 ? -0.612 -18.664 7.208 1.00 97.31 244 ILE A C 1
ATOM 2027 O O . ILE A 1 244 ? -0.481 -19.813 6.787 1.00 97.31 244 ILE A O 1
ATOM 2031 N N . ASP A 1 245 ? -1.096 -17.681 6.446 1.00 95.06 245 ASP A N 1
ATOM 2032 C CA . ASP A 1 245 ? -1.395 -17.800 5.013 1.00 95.06 245 ASP A CA 1
ATOM 2033 C C . ASP A 1 245 ? -0.646 -16.691 4.254 1.00 95.06 245 ASP A C 1
ATOM 2035 O O . ASP A 1 245 ? -0.866 -15.503 4.491 1.00 95.06 245 ASP A O 1
ATOM 2039 N N . GLU A 1 246 ? 0.253 -17.075 3.343 1.00 91.19 246 GLU A N 1
ATOM 2040 C CA . GLU A 1 246 ? 1.144 -16.161 2.610 1.00 91.19 246 GLU A CA 1
ATOM 2041 C C . GLU A 1 246 ? 0.408 -15.244 1.619 1.00 91.19 246 GLU A C 1
ATOM 2043 O O . GLU A 1 246 ? 0.944 -14.215 1.207 1.00 91.19 246 GLU A O 1
ATOM 2048 N N . ASN A 1 247 ? -0.852 -15.557 1.297 1.00 90.62 247 ASN A N 1
ATOM 2049 C CA . ASN A 1 247 ? -1.750 -14.659 0.564 1.00 90.62 247 ASN A CA 1
ATOM 2050 C C . ASN A 1 247 ? -2.190 -13.453 1.422 1.00 90.62 247 ASN A C 1
ATOM 2052 O O . ASN A 1 247 ? -2.855 -12.546 0.919 1.00 90.62 247 ASN A O 1
ATOM 2056 N N . TYR A 1 248 ? -1.807 -13.425 2.701 1.00 92.88 248 TYR A N 1
ATOM 2057 C CA . TYR A 1 248 ? -2.036 -12.343 3.652 1.00 92.88 248 TYR A CA 1
ATOM 2058 C C . TYR A 1 248 ? -0.730 -11.999 4.390 1.00 92.88 248 TYR A C 1
ATOM 2060 O O . TYR A 1 248 ? -0.621 -12.103 5.610 1.00 92.88 248 TYR A O 1
ATOM 2068 N N . TYR A 1 249 ? 0.290 -11.615 3.619 1.00 89.81 249 TYR A N 1
ATOM 2069 C CA . TYR A 1 249 ? 1.660 -11.353 4.085 1.00 89.81 249 TYR A CA 1
ATOM 2070 C C . TYR A 1 249 ? 1.837 -10.060 4.907 1.00 89.81 249 TYR A C 1
ATOM 2072 O O . TYR A 1 249 ? 2.882 -9.896 5.537 1.00 89.81 249 TYR A O 1
ATOM 2080 N N . HIS A 1 250 ? 0.841 -9.168 4.922 1.00 94.94 250 HIS A N 1
ATOM 2081 C CA . HIS A 1 250 ? 0.755 -7.993 5.802 1.00 94.94 250 HIS A CA 1
ATOM 2082 C C . HIS A 1 250 ? -0.517 -8.047 6.650 1.00 94.94 250 HIS A C 1
ATOM 2084 O O . HIS A 1 250 ? -1.543 -8.571 6.208 1.00 94.94 250 HIS A O 1
ATOM 2090 N N . LEU A 1 251 ? -0.493 -7.450 7.845 1.00 97.69 251 LEU A N 1
ATOM 2091 C CA . LEU A 1 251 ? -1.695 -7.366 8.684 1.00 97.69 251 LEU A CA 1
ATOM 2092 C C . LEU A 1 251 ? -2.862 -6.648 7.972 1.00 97.69 251 LEU A C 1
ATOM 2094 O O . LEU A 1 251 ? -3.999 -7.106 8.068 1.00 97.69 251 LEU A O 1
ATOM 2098 N N . ASP A 1 252 ? -2.609 -5.563 7.231 1.00 96.50 252 ASP A N 1
ATOM 2099 C CA . ASP A 1 252 ? -3.650 -4.718 6.615 1.00 96.50 252 ASP A CA 1
ATOM 2100 C C . ASP A 1 252 ? -4.413 -5.338 5.428 1.00 96.50 252 ASP A C 1
ATOM 2102 O O . ASP A 1 252 ? -5.446 -4.803 5.016 1.00 96.50 252 ASP A O 1
ATOM 2106 N N . VAL A 1 253 ? -3.970 -6.481 4.896 1.00 94.81 253 VAL A N 1
ATOM 2107 C CA . VAL A 1 253 ? -4.738 -7.263 3.909 1.00 94.81 253 VAL A CA 1
ATOM 2108 C C . VAL A 1 253 ? -5.647 -8.318 4.557 1.00 94.81 253 VAL A C 1
ATOM 2110 O O . VAL A 1 253 ? -6.575 -8.793 3.901 1.00 94.81 253 VAL A O 1
ATOM 2113 N N . ALA A 1 254 ? -5.464 -8.626 5.850 1.00 97.25 254 ALA A N 1
ATOM 2114 C CA . ALA A 1 254 ? -6.291 -9.576 6.612 1.00 97.25 254 ALA A CA 1
ATOM 2115 C C . ALA A 1 254 ? -7.049 -8.984 7.814 1.00 97.25 254 ALA A C 1
ATOM 2117 O O . ALA A 1 254 ? -7.971 -9.634 8.310 1.00 97.25 254 ALA A O 1
ATOM 2118 N N . LEU A 1 255 ? -6.699 -7.785 8.290 1.00 98.44 255 LEU A N 1
ATOM 2119 C CA . LEU A 1 255 ? -7.343 -7.111 9.420 1.00 98.44 255 LEU A CA 1
ATOM 2120 C C . LEU A 1 255 ? -7.238 -5.585 9.304 1.00 98.44 255 LEU A C 1
ATOM 2122 O O . LEU A 1 255 ? -6.164 -5.039 9.056 1.00 98.44 255 LEU A O 1
ATOM 2126 N N . LYS A 1 256 ? -8.341 -4.885 9.586 1.00 96.56 256 LYS A N 1
ATOM 2127 C CA . LYS A 1 256 ? -8.340 -3.434 9.827 1.00 96.56 256 LYS A CA 1
ATOM 2128 C C . LYS A 1 256 ? -9.281 -3.013 10.952 1.00 96.56 256 LYS A C 1
ATOM 2130 O O . LYS A 1 256 ? -10.249 -3.708 11.259 1.00 96.56 256 LYS A O 1
ATOM 2135 N N . GLU A 1 257 ? -9.011 -1.839 11.499 1.00 95.69 257 GLU A N 1
ATOM 2136 C CA . GLU A 1 257 ? -9.882 -1.065 12.379 1.00 95.69 257 GLU A CA 1
ATOM 2137 C C . GLU A 1 257 ? -11.142 -0.559 11.651 1.00 95.69 257 GLU A C 1
ATOM 2139 O O . GLU A 1 257 ? -11.078 -0.127 10.500 1.00 95.69 257 GLU A O 1
ATOM 2144 N N . ILE A 1 258 ? -12.301 -0.593 12.310 1.00 95.75 258 ILE A N 1
ATOM 2145 C CA . ILE A 1 258 ? -13.548 0.045 11.862 1.00 95.75 258 ILE A CA 1
ATOM 2146 C C . ILE A 1 258 ? -14.271 0.692 13.056 1.00 95.75 258 ILE A C 1
ATOM 2148 O O . ILE A 1 258 ? -14.252 0.126 14.151 1.00 95.75 258 ILE A O 1
ATOM 2152 N N . PRO A 1 259 ? -14.947 1.839 12.874 1.00 94.69 259 PRO A N 1
ATOM 2153 C CA . PRO A 1 259 ? -15.739 2.450 13.934 1.00 94.69 259 PRO A CA 1
ATOM 2154 C C . PRO A 1 259 ? -16.986 1.619 14.264 1.00 94.69 259 PRO A C 1
ATOM 2156 O O . PRO A 1 259 ? -17.605 1.014 13.386 1.00 94.69 259 PRO A O 1
ATOM 2159 N N . LEU A 1 260 ? -17.383 1.648 15.534 1.00 94.75 260 LEU A N 1
ATOM 2160 C CA . LEU A 1 260 ? -18.715 1.278 16.004 1.00 94.75 260 LEU A CA 1
ATOM 2161 C C . LEU A 1 260 ? -19.561 2.549 16.108 1.00 94.75 260 LEU A C 1
ATOM 2163 O O . LEU A 1 260 ? -19.168 3.507 16.776 1.00 94.75 260 LEU A O 1
ATOM 2167 N N . ILE A 1 261 ? -20.704 2.561 15.421 1.00 95.12 261 ILE A N 1
ATOM 2168 C CA . ILE A 1 261 ? -21.554 3.742 15.247 1.00 95.12 261 ILE A CA 1
ATOM 2169 C C . ILE A 1 261 ? -22.927 3.468 15.865 1.00 95.12 261 ILE A C 1
ATOM 2171 O O . ILE A 1 261 ? -23.599 2.509 15.491 1.00 95.12 261 ILE A O 1
ATOM 2175 N N . GLU A 1 262 ? -23.369 4.343 16.766 1.00 93.50 262 GLU A N 1
ATOM 2176 C CA . GLU A 1 262 ? -24.723 4.349 17.325 1.00 93.50 262 GLU A CA 1
ATOM 2177 C C . GLU A 1 262 ? -25.338 5.741 17.154 1.00 93.50 262 GLU A C 1
ATOM 2179 O O . GLU A 1 262 ? -24.713 6.748 17.476 1.00 93.50 262 GLU A O 1
ATOM 2184 N N . ASN A 1 263 ? -26.575 5.817 16.651 1.00 91.94 263 ASN A N 1
ATOM 2185 C CA . ASN A 1 263 ? -27.294 7.082 16.416 1.00 91.94 263 ASN A CA 1
ATOM 2186 C C . ASN A 1 263 ? -26.491 8.114 15.586 1.00 91.94 263 ASN A C 1
ATOM 2188 O O . ASN A 1 263 ? -26.509 9.305 15.881 1.00 91.94 263 ASN A O 1
ATOM 2192 N N . ASP A 1 264 ? -25.781 7.637 14.555 1.00 90.12 264 ASP A N 1
ATOM 2193 C CA . ASP A 1 264 ? -24.849 8.401 13.701 1.00 90.12 264 ASP A CA 1
ATOM 2194 C C . ASP A 1 264 ? -23.619 8.999 14.433 1.00 90.12 264 ASP A C 1
ATOM 2196 O O . ASP A 1 264 ? -22.890 9.818 13.880 1.00 90.12 264 ASP A O 1
ATOM 2200 N N . ILE A 1 265 ? -23.318 8.553 15.655 1.00 91.12 265 ILE A N 1
ATOM 2201 C CA . ILE A 1 265 ? -22.127 8.947 16.422 1.00 91.12 265 ILE A CA 1
ATOM 2202 C C . ILE A 1 265 ? -21.185 7.743 16.533 1.00 91.12 265 ILE A C 1
ATOM 2204 O O . ILE A 1 265 ? -21.616 6.648 16.890 1.00 91.12 265 ILE A O 1
ATOM 2208 N N . ILE A 1 266 ? -19.890 7.926 16.252 1.00 91.69 266 ILE A N 1
ATOM 2209 C CA . ILE A 1 266 ? -18.879 6.899 16.550 1.00 91.69 266 ILE A CA 1
ATOM 2210 C C . ILE A 1 266 ? -18.668 6.856 18.071 1.00 91.69 266 ILE A C 1
ATOM 2212 O O . ILE A 1 266 ? -18.399 7.892 18.682 1.00 91.69 266 ILE A O 1
ATOM 2216 N N . ILE A 1 267 ? -18.785 5.674 18.679 1.00 92.81 267 ILE A N 1
ATOM 2217 C CA . ILE A 1 267 ? -18.714 5.489 20.142 1.00 92.81 267 ILE A CA 1
ATOM 2218 C C . ILE A 1 267 ? -17.489 4.699 20.626 1.00 92.81 267 ILE A C 1
ATOM 2220 O O . ILE A 1 267 ? -17.082 4.845 21.784 1.00 92.81 267 ILE A O 1
ATOM 2224 N N . ASP A 1 268 ? -16.929 3.857 19.759 1.00 93.69 268 ASP A N 1
ATOM 2225 C CA . ASP A 1 268 ? -15.877 2.869 20.033 1.00 93.69 268 ASP A CA 1
ATOM 2226 C C . ASP A 1 268 ? -15.309 2.366 18.685 1.00 93.69 268 ASP A C 1
ATOM 2228 O O . ASP A 1 268 ? -15.847 2.704 17.626 1.00 93.69 268 ASP A O 1
ATOM 2232 N N . GLU A 1 269 ? -14.272 1.530 18.689 1.00 95.06 269 GLU A N 1
ATOM 2233 C CA . GLU A 1 269 ? -13.760 0.849 17.489 1.00 95.06 269 GLU A CA 1
ATOM 2234 C C . GLU A 1 269 ? -13.766 -0.686 17.635 1.00 95.06 269 GLU A C 1
ATOM 2236 O O . GLU A 1 269 ? -13.753 -1.263 18.723 1.00 95.06 269 GLU A O 1
ATOM 2241 N N . THR A 1 270 ? -13.806 -1.386 16.501 1.00 97.12 270 THR A N 1
ATOM 2242 C CA . THR A 1 270 ? -13.688 -2.846 16.411 1.00 97.12 270 THR A CA 1
ATOM 2243 C C . THR A 1 270 ? -12.911 -3.244 15.151 1.00 97.12 270 THR A C 1
ATOM 2245 O O . THR A 1 270 ? -12.329 -2.384 14.493 1.00 97.12 270 THR A O 1
ATOM 2248 N N . ILE A 1 271 ? -12.863 -4.535 14.806 1.00 98.44 271 ILE A N 1
ATOM 2249 C CA . ILE A 1 271 ? -12.110 -5.023 13.639 1.00 98.44 271 ILE A CA 1
ATOM 2250 C C . ILE A 1 271 ? -12.988 -5.628 12.534 1.00 98.44 271 ILE A C 1
ATOM 2252 O O . ILE A 1 271 ? -13.984 -6.307 12.790 1.00 98.44 271 ILE A O 1
ATOM 2256 N N . LEU A 1 272 ? -12.556 -5.426 11.290 1.00 98.50 272 LEU A N 1
ATOM 2257 C CA . LEU A 1 272 ? -12.951 -6.178 10.098 1.00 98.50 272 LEU A CA 1
ATOM 2258 C C . LEU A 1 272 ? -11.787 -7.114 9.756 1.00 98.50 272 LEU A C 1
ATOM 2260 O O . LEU A 1 272 ? -10.711 -6.619 9.416 1.00 98.50 272 LEU A O 1
ATOM 2264 N N . TYR A 1 273 ? -11.967 -8.436 9.858 1.00 98.75 273 TYR A N 1
ATOM 2265 C CA . TYR A 1 273 ? -10.858 -9.384 9.673 1.00 98.75 273 TYR A CA 1
ATOM 2266 C C . TYR A 1 273 ? -11.250 -10.710 9.013 1.00 98.75 273 TYR A C 1
ATOM 2268 O O . TYR A 1 273 ? -12.373 -11.194 9.160 1.00 98.75 273 TYR A O 1
ATOM 2276 N N . TYR A 1 274 ? -10.300 -11.320 8.305 1.00 98.62 274 TYR A N 1
ATOM 2277 C CA . TYR A 1 274 ? -10.394 -12.688 7.796 1.00 98.62 274 TYR A CA 1
ATOM 2278 C C . TYR A 1 274 ? -9.744 -13.657 8.798 1.00 98.62 274 TYR A C 1
ATOM 2280 O O . TYR A 1 274 ? -8.548 -13.538 9.059 1.00 98.62 274 TYR A O 1
ATOM 2288 N N . PRO A 1 275 ? -10.493 -14.601 9.399 1.00 98.31 275 PRO A N 1
ATOM 2289 C CA . PRO A 1 275 ? -10.002 -15.354 10.550 1.00 98.31 275 PRO A CA 1
ATOM 2290 C C . PRO A 1 275 ? -8.911 -16.365 10.190 1.00 98.31 275 PRO A C 1
ATOM 2292 O O . PRO A 1 275 ? -8.008 -16.582 10.991 1.00 98.31 275 PRO A O 1
ATOM 2295 N N . ASP A 1 276 ? -8.973 -16.972 9.004 1.00 98.31 276 ASP A N 1
ATOM 2296 C CA . ASP A 1 276 ? -8.095 -18.089 8.632 1.00 98.31 276 ASP A CA 1
ATOM 2297 C C . ASP A 1 276 ? -6.731 -17.658 8.073 1.00 98.31 276 ASP A C 1
ATOM 2299 O O . ASP A 1 276 ? -5.881 -18.510 7.836 1.00 98.31 276 ASP A O 1
ATOM 2303 N N . ALA A 1 277 ? -6.475 -16.348 7.972 1.00 98.12 277 ALA A N 1
ATOM 2304 C CA . ALA A 1 277 ? -5.116 -15.818 7.850 1.00 98.12 277 ALA A CA 1
ATOM 2305 C C . ALA A 1 277 ? -4.300 -15.950 9.151 1.00 98.12 277 ALA A C 1
ATOM 2307 O O . ALA A 1 277 ? -3.086 -15.768 9.114 1.00 98.12 277 ALA A O 1
ATOM 2308 N N . PHE A 1 278 ? -4.938 -16.245 10.293 1.00 98.62 278 PHE A N 1
ATOM 2309 C CA . PHE A 1 278 ? -4.319 -16.203 11.622 1.00 98.62 278 PHE A CA 1
ATOM 2310 C C . PHE A 1 278 ? -4.309 -17.556 12.343 1.00 98.62 278 PHE A C 1
ATOM 2312 O O . PHE A 1 278 ? -5.167 -18.410 12.117 1.00 98.62 278 PHE A O 1
ATOM 2319 N N . ASP A 1 279 ? -3.375 -17.736 13.281 1.00 98.50 279 ASP A N 1
ATOM 2320 C CA . ASP A 1 279 ? -3.318 -18.946 14.108 1.00 98.50 279 ASP A CA 1
ATOM 2321 C C . ASP A 1 279 ? -4.451 -19.046 15.154 1.00 98.50 279 ASP A C 1
ATOM 2323 O O . ASP A 1 279 ? -5.106 -18.072 15.533 1.00 98.50 279 ASP A O 1
ATOM 2327 N N . GLU A 1 280 ? -4.695 -20.256 15.663 1.00 98.44 280 GLU A N 1
ATOM 2328 C CA . GLU A 1 280 ? -5.786 -20.528 16.612 1.00 98.44 280 GLU A CA 1
ATOM 2329 C C . GLU A 1 280 ? -5.660 -19.770 17.947 1.00 98.44 280 GLU A C 1
ATOM 2331 O O . GLU A 1 280 ? -6.665 -19.528 18.620 1.00 98.44 280 GLU A O 1
ATOM 2336 N N . LYS A 1 281 ? -4.449 -19.360 18.342 1.00 98.44 281 LYS A N 1
ATOM 2337 C CA . LYS A 1 281 ? -4.214 -18.496 19.510 1.00 98.44 281 LYS A CA 1
ATOM 2338 C C . LYS A 1 281 ? -4.733 -17.084 19.221 1.00 98.44 281 LYS A C 1
ATOM 2340 O O . LYS A 1 281 ? -5.502 -16.538 20.012 1.00 98.44 281 LYS A O 1
ATOM 2345 N N . THR A 1 282 ? -4.377 -16.538 18.064 1.00 98.44 282 THR A N 1
ATOM 2346 C CA . THR A 1 282 ? -4.780 -15.219 17.570 1.00 98.44 282 THR A CA 1
ATOM 2347 C C . THR A 1 282 ? -6.294 -15.145 17.347 1.00 98.44 282 THR A C 1
ATOM 2349 O O . THR A 1 282 ? -6.944 -14.255 17.898 1.00 98.44 282 THR A O 1
ATOM 2352 N N . LYS A 1 283 ? -6.900 -16.140 16.675 1.00 98.44 283 LYS A N 1
ATOM 2353 C CA . LYS A 1 283 ? -8.367 -16.231 16.501 1.00 98.44 283 LYS A CA 1
ATOM 2354 C C . LYS A 1 283 ? -9.119 -16.196 17.838 1.00 98.44 283 LYS A C 1
ATOM 2356 O O . LYS A 1 283 ? -10.147 -15.528 17.953 1.00 98.44 283 LYS A O 1
ATOM 2361 N N . ARG A 1 284 ? -8.613 -16.879 18.876 1.00 98.44 284 ARG A N 1
ATOM 2362 C CA . ARG A 1 284 ? -9.215 -16.875 20.228 1.00 98.44 284 ARG A CA 1
ATOM 2363 C C . ARG A 1 284 ? -9.090 -15.521 20.924 1.00 98.44 284 ARG A C 1
ATOM 2365 O O . ARG A 1 284 ? -10.036 -15.118 21.600 1.00 98.44 284 ARG A O 1
ATOM 2372 N N . ILE A 1 285 ? -7.969 -14.818 20.751 1.00 98.44 285 ILE A N 1
ATOM 2373 C CA . ILE A 1 285 ? -7.780 -13.456 21.273 1.00 98.44 285 ILE A CA 1
ATOM 2374 C C . ILE A 1 285 ? -8.785 -12.505 20.614 1.00 98.44 285 ILE A C 1
ATOM 2376 O O . ILE A 1 285 ? -9.558 -11.864 21.327 1.00 98.44 285 ILE A O 1
ATOM 2380 N N . PHE A 1 286 ? -8.851 -12.478 19.279 1.00 98.56 286 PHE A N 1
ATOM 2381 C CA . PHE A 1 286 ? -9.786 -11.622 18.542 1.00 98.56 286 PHE A CA 1
ATOM 2382 C C . PHE A 1 286 ? -11.248 -11.928 18.884 1.00 98.56 286 PHE A C 1
ATOM 2384 O O . PHE A 1 286 ? -11.987 -11.013 19.241 1.00 98.56 286 PHE A O 1
ATOM 2391 N N . LYS A 1 287 ? -11.660 -13.205 18.896 1.00 97.69 287 LYS A N 1
ATOM 2392 C CA . LYS A 1 287 ? -13.029 -13.602 19.271 1.00 97.69 287 LYS A CA 1
ATOM 2393 C C . LYS A 1 287 ? -13.402 -13.213 20.708 1.00 97.69 287 LYS A C 1
ATOM 2395 O O . LYS A 1 287 ? -14.568 -12.930 20.969 1.00 97.69 287 LYS A O 1
ATOM 2400 N N . LYS A 1 288 ? -12.446 -13.211 21.646 1.00 97.69 288 LYS A N 1
ATOM 2401 C CA . LYS A 1 288 ? -12.689 -12.773 23.030 1.00 97.69 288 LYS A CA 1
ATOM 2402 C C . LYS A 1 288 ? -12.771 -11.249 23.145 1.00 97.69 288 LYS A C 1
ATOM 2404 O O . LYS A 1 288 ? -13.563 -10.761 23.946 1.00 97.69 288 LYS A O 1
ATOM 2409 N N . LYS A 1 289 ? -11.922 -10.516 22.419 1.00 97.44 289 LYS A N 1
ATOM 2410 C CA . LYS A 1 289 ? -11.732 -9.076 22.633 1.00 97.44 289 LYS A CA 1
ATOM 2411 C C . LYS A 1 289 ? -12.614 -8.189 21.757 1.00 97.44 289 LYS A C 1
ATOM 2413 O O . LYS A 1 289 ? -13.034 -7.132 22.209 1.00 97.44 289 LYS A O 1
ATOM 2418 N N . TYR A 1 290 ? -12.952 -8.647 20.556 1.00 98.06 290 TYR A N 1
ATOM 2419 C CA . TYR A 1 290 ? -13.774 -7.914 19.596 1.00 98.06 290 TYR A CA 1
ATOM 2420 C C . TYR A 1 290 ? -15.071 -8.690 19.302 1.00 98.06 290 TYR A C 1
ATOM 2422 O O . TYR A 1 290 ? -15.238 -9.222 18.203 1.00 98.06 290 TYR A O 1
ATOM 2430 N N . PRO A 1 291 ? -16.015 -8.783 20.264 1.00 96.38 291 PRO A N 1
ATOM 2431 C CA . PRO A 1 291 ? -17.279 -9.500 20.063 1.00 96.38 291 PRO A CA 1
ATOM 2432 C C . PRO A 1 291 ? -18.133 -8.887 18.941 1.00 96.38 291 PRO A C 1
ATOM 2434 O O . PRO A 1 291 ? -18.907 -9.596 18.306 1.00 96.38 291 PRO A O 1
ATOM 2437 N N . ASN A 1 292 ? -17.943 -7.592 18.664 1.00 96.31 292 ASN A N 1
ATOM 2438 C CA . ASN A 1 292 ? -18.625 -6.852 17.604 1.00 96.31 292 ASN A CA 1
ATOM 2439 C C . ASN A 1 292 ? -17.902 -6.914 16.243 1.00 96.31 292 ASN A C 1
ATOM 2441 O O . ASN A 1 292 ? -18.339 -6.240 15.311 1.00 96.31 292 ASN A O 1
ATOM 2445 N N . ALA A 1 293 ? -16.815 -7.680 16.100 1.00 98.12 293 ALA A N 1
ATOM 2446 C CA . ALA A 1 293 ? -16.048 -7.744 14.856 1.00 98.12 293 ALA A CA 1
ATOM 2447 C C . ALA A 1 293 ? -16.894 -8.180 13.643 1.00 98.12 293 ALA A C 1
ATOM 2449 O O . ALA A 1 293 ? -17.856 -8.942 13.770 1.00 98.12 293 ALA A O 1
ATOM 2450 N N . ILE A 1 294 ? -16.496 -7.742 12.448 1.00 98.44 294 ILE A N 1
ATOM 2451 C CA . ILE A 1 294 ? -16.991 -8.304 11.185 1.00 98.44 294 ILE A CA 1
ATOM 2452 C C . ILE A 1 294 ? -16.012 -9.390 10.735 1.00 98.44 294 ILE A C 1
ATOM 2454 O O . ILE A 1 294 ? -14.830 -9.123 10.506 1.00 98.44 294 ILE A O 1
ATOM 2458 N N . VAL A 1 295 ? -16.515 -10.617 10.591 1.00 98.44 295 VAL A N 1
ATOM 2459 C CA . VAL A 1 295 ? -15.729 -11.786 10.171 1.00 98.44 295 VAL A CA 1
ATOM 2460 C C . VAL A 1 295 ? -15.898 -11.997 8.667 1.00 98.44 295 VAL A C 1
ATOM 2462 O O . VAL A 1 295 ? -16.996 -12.281 8.185 1.00 98.44 295 VAL A O 1
ATOM 2465 N N . LEU A 1 296 ? -14.812 -11.862 7.908 1.00 98.31 296 LEU A N 1
ATOM 2466 C CA . LEU A 1 296 ? -14.827 -12.016 6.457 1.00 98.31 296 LEU A CA 1
ATOM 2467 C C . LEU A 1 296 ? -14.950 -13.476 6.012 1.00 98.31 296 LEU A C 1
ATOM 2469 O O . LEU A 1 296 ? -14.360 -14.386 6.588 1.00 98.31 296 LEU A O 1
ATOM 2473 N N . SER A 1 297 ? -15.636 -13.673 4.885 1.00 97.81 297 SER A N 1
ATOM 2474 C CA . SER A 1 297 ? -15.467 -14.860 4.048 1.00 97.81 297 SER A CA 1
ATOM 2475 C C . SER A 1 297 ? -14.216 -14.727 3.174 1.00 97.81 297 SER A C 1
ATOM 2477 O O . SER A 1 297 ? -13.836 -13.612 2.804 1.00 97.81 297 SER A O 1
ATOM 2479 N N . LYS A 1 298 ? -13.630 -15.860 2.760 1.00 96.50 298 LYS A N 1
ATOM 2480 C CA . LYS A 1 298 ? -12.457 -15.893 1.869 1.00 96.50 298 LYS A CA 1
ATOM 2481 C C . LYS A 1 298 ? -12.633 -15.016 0.618 1.00 96.50 298 LYS A C 1
ATOM 2483 O O . LYS A 1 298 ? -11.780 -14.181 0.353 1.00 96.50 298 LYS A O 1
ATOM 2488 N N . LYS A 1 299 ? -13.796 -15.074 -0.048 1.00 95.81 299 LYS A N 1
ATOM 2489 C CA . LYS A 1 299 ? -14.110 -14.215 -1.210 1.00 95.81 299 LYS A CA 1
ATOM 2490 C C . LYS A 1 299 ? -13.984 -12.711 -0.916 1.00 95.81 299 LYS A C 1
ATOM 2492 O O . LYS A 1 299 ? -13.526 -11.959 -1.770 1.00 95.81 299 LYS A O 1
ATOM 2497 N N . ASN A 1 300 ? -14.405 -12.253 0.266 1.00 96.88 300 ASN A N 1
ATOM 2498 C CA . ASN A 1 300 ? -14.271 -10.841 0.634 1.00 96.88 300 ASN A CA 1
ATOM 2499 C C . ASN A 1 300 ? -12.809 -10.485 0.971 1.00 96.88 300 ASN A C 1
ATOM 2501 O O . ASN A 1 300 ? -12.349 -9.395 0.630 1.00 96.88 300 ASN A O 1
ATOM 2505 N N . ALA A 1 301 ? -12.057 -11.412 1.567 1.00 95.81 301 ALA A N 1
ATOM 2506 C CA . ALA A 1 301 ? -10.626 -11.248 1.816 1.00 95.81 301 ALA A CA 1
ATOM 2507 C C . ALA A 1 301 ? -9.824 -11.160 0.497 1.00 95.81 301 ALA A C 1
ATOM 2509 O O . ALA A 1 301 ? -9.068 -10.216 0.307 1.00 95.81 301 ALA A O 1
ATOM 2510 N N . GLU A 1 302 ? -10.089 -12.044 -0.473 1.00 93.19 302 GLU A N 1
ATOM 2511 C CA . GLU A 1 302 ? -9.544 -12.019 -1.850 1.00 93.19 302 GLU A CA 1
ATOM 2512 C C . GLU A 1 302 ? -9.960 -10.766 -2.660 1.00 93.19 302 GLU A C 1
ATOM 2514 O O . GLU A 1 302 ? -9.302 -10.365 -3.627 1.00 93.19 302 GLU A O 1
ATOM 2519 N N . SER A 1 303 ? -11.059 -10.109 -2.270 1.00 93.69 303 SER A N 1
ATOM 2520 C CA . SER A 1 303 ? -11.448 -8.792 -2.798 1.00 93.69 303 SER A CA 1
ATOM 2521 C C . SER A 1 303 ? -10.741 -7.612 -2.110 1.00 93.69 303 SER A C 1
ATOM 2523 O O . SER A 1 303 ? -11.046 -6.464 -2.419 1.00 93.69 303 SER A O 1
ATOM 2525 N N . PHE A 1 304 ? -9.786 -7.886 -1.213 1.00 94.94 304 PHE A N 1
ATOM 2526 C CA . PHE A 1 304 ? -9.055 -6.911 -0.397 1.00 94.94 304 PHE A CA 1
ATOM 2527 C C . PHE A 1 304 ? -9.955 -6.047 0.503 1.00 94.94 304 PHE A C 1
ATOM 2529 O O . PHE A 1 304 ? -9.659 -4.883 0.760 1.00 94.94 304 PHE A O 1
ATOM 2536 N N . ALA A 1 305 ? -11.043 -6.616 1.043 1.00 96.75 305 ALA A N 1
ATOM 2537 C CA . ALA A 1 305 ? -11.981 -5.875 1.894 1.00 96.75 305 ALA A CA 1
ATOM 2538 C C . ALA A 1 305 ? -11.329 -5.297 3.169 1.00 96.75 305 ALA A C 1
ATOM 2540 O O . ALA A 1 305 ? -11.685 -4.192 3.579 1.00 96.75 305 ALA A O 1
ATOM 2541 N N . CYS A 1 306 ? -10.346 -5.983 3.768 1.00 97.00 306 CYS A N 1
ATOM 2542 C CA . CYS A 1 306 ? -9.560 -5.424 4.876 1.00 97.00 306 CYS A CA 1
ATOM 2543 C C . CYS A 1 306 ? -8.646 -4.274 4.435 1.00 97.00 306 CYS A C 1
ATOM 2545 O O . CYS A 1 306 ? -8.437 -3.343 5.203 1.00 97.00 306 CYS A O 1
ATOM 2547 N N . ASN A 1 307 ? -8.198 -4.249 3.180 1.00 96.62 307 ASN A N 1
ATOM 2548 C CA . ASN A 1 307 ? -7.346 -3.188 2.652 1.00 96.62 307 ASN A CA 1
ATOM 2549 C C . ASN A 1 307 ? -8.159 -1.989 2.110 1.00 96.62 307 ASN A C 1
ATOM 2551 O O . ASN A 1 307 ? -7.867 -1.416 1.060 1.00 96.62 307 ASN A O 1
ATOM 2555 N N . SER A 1 308 ? -9.212 -1.615 2.836 1.00 95.94 308 SER A N 1
ATOM 2556 C CA . SER A 1 308 ? -10.136 -0.523 2.502 1.00 95.94 308 SER A CA 1
ATOM 2557 C C . SER A 1 308 ? -9.863 0.696 3.392 1.00 95.94 308 SER A C 1
ATOM 2559 O O . SER A 1 308 ? -9.903 0.545 4.617 1.00 95.94 308 SER A O 1
ATOM 2561 N N . PRO A 1 309 ? -9.641 1.914 2.868 1.00 95.25 309 PRO A N 1
ATOM 2562 C CA . PRO A 1 309 ? -9.583 3.125 3.687 1.00 95.25 309 PRO A CA 1
ATOM 2563 C C . PRO A 1 309 ? -10.883 3.370 4.462 1.00 95.25 309 PRO A C 1
ATOM 2565 O O . PRO A 1 309 ? -11.970 3.094 3.955 1.00 95.25 309 PRO A O 1
ATOM 2568 N N . THR A 1 310 ? -10.782 3.935 5.667 1.00 93.75 310 THR A N 1
ATOM 2569 C CA . THR A 1 310 ? -11.922 4.534 6.380 1.00 93.75 310 THR A CA 1
ATOM 2570 C C . THR A 1 310 ? -11.580 5.964 6.765 1.00 93.75 310 THR A C 1
ATOM 2572 O O . THR A 1 310 ? -10.556 6.196 7.398 1.00 93.75 310 THR A O 1
ATOM 2575 N N . ILE A 1 311 ? -12.448 6.907 6.402 1.00 91.69 311 ILE A N 1
ATOM 2576 C CA . ILE A 1 311 ? -12.369 8.318 6.786 1.00 91.69 311 ILE A CA 1
ATOM 2577 C C . ILE A 1 311 ? -13.670 8.651 7.515 1.00 91.69 311 ILE A C 1
ATOM 2579 O O . ILE A 1 311 ? -14.746 8.575 6.921 1.00 91.69 311 ILE A O 1
ATOM 2583 N N . ASN A 1 312 ? -13.585 8.986 8.806 1.00 88.44 312 ASN A N 1
ATOM 2584 C CA . ASN A 1 312 ? -14.754 9.135 9.682 1.00 88.44 312 ASN A CA 1
ATOM 2585 C C . ASN A 1 312 ? -15.690 7.910 9.568 1.00 88.44 312 ASN A C 1
ATOM 2587 O O . ASN A 1 312 ? -15.247 6.776 9.740 1.00 88.44 312 ASN A O 1
ATOM 2591 N N . LYS A 1 313 ? -16.967 8.125 9.231 1.00 92.94 313 LYS A N 1
ATOM 2592 C CA . LYS A 1 313 ? -17.988 7.077 9.045 1.00 92.94 313 LYS A CA 1
ATOM 2593 C C . LYS A 1 313 ? -18.008 6.467 7.630 1.00 92.94 313 LYS A C 1
ATOM 2595 O O . LYS A 1 313 ? -18.852 5.620 7.348 1.00 92.94 313 LYS A O 1
ATOM 2600 N N . SER A 1 314 ? -17.104 6.871 6.735 1.00 94.81 314 SER A N 1
ATOM 2601 C CA . SER A 1 314 ? -17.072 6.429 5.334 1.00 94.81 314 SER A CA 1
ATOM 2602 C C . SER A 1 314 ? -15.989 5.378 5.088 1.00 94.81 314 SER A C 1
ATOM 2604 O O . SER A 1 314 ? -14.812 5.637 5.333 1.00 94.81 314 SER A O 1
ATOM 2606 N N . ILE A 1 315 ? -16.360 4.208 4.556 1.00 96.69 315 ILE A N 1
ATOM 2607 C CA . ILE A 1 315 ? -15.429 3.143 4.146 1.00 96.69 315 ILE A CA 1
ATOM 2608 C C . ILE A 1 315 ? -15.364 3.039 2.616 1.00 96.69 315 ILE A C 1
ATOM 2610 O O . ILE A 1 315 ? -16.382 2.886 1.942 1.00 96.69 315 ILE A O 1
ATOM 2614 N N . ILE A 1 316 ? -14.152 3.135 2.066 1.00 97.00 316 ILE A N 1
ATOM 2615 C CA . ILE A 1 316 ? -13.884 3.108 0.624 1.00 97.00 316 ILE A CA 1
ATOM 2616 C C . ILE A 1 316 ? -13.440 1.693 0.247 1.00 97.00 316 ILE A C 1
ATOM 2618 O O . ILE A 1 316 ? -12.343 1.273 0.606 1.00 97.00 316 ILE A O 1
ATOM 2622 N N . ILE A 1 317 ? -14.299 0.961 -0.459 1.00 95.88 317 ILE A N 1
ATOM 2623 C CA . ILE A 1 317 ? -14.136 -0.464 -0.777 1.00 95.88 317 ILE A CA 1
ATOM 2624 C C . ILE A 1 317 ? -14.037 -0.702 -2.287 1.00 95.88 317 ILE A C 1
ATOM 2626 O O . ILE A 1 317 ? -14.419 0.146 -3.093 1.00 95.88 317 ILE A O 1
ATOM 2630 N N . ASP A 1 318 ? -13.602 -1.896 -2.682 1.00 92.88 318 ASP A N 1
ATOM 2631 C CA . ASP A 1 318 ? -13.599 -2.305 -4.086 1.00 92.88 318 ASP A CA 1
ATOM 2632 C C . ASP A 1 318 ? -14.946 -2.858 -4.580 1.00 92.88 318 ASP A C 1
ATOM 2634 O O . ASP A 1 318 ? -15.669 -3.542 -3.857 1.00 92.88 318 ASP A O 1
ATOM 2638 N N . ASN A 1 319 ? -15.221 -2.663 -5.869 1.00 90.06 319 ASN A N 1
ATOM 2639 C CA . ASN A 1 319 ? -16.377 -3.210 -6.584 1.00 90.06 319 ASN A CA 1
ATOM 2640 C C . ASN A 1 319 ? -16.509 -4.750 -6.532 1.00 90.06 319 ASN A C 1
ATOM 2642 O O . ASN A 1 319 ? -17.591 -5.263 -6.815 1.00 90.06 319 ASN A O 1
ATOM 2646 N N . ARG A 1 320 ? -15.446 -5.513 -6.220 1.00 92.50 320 ARG A N 1
ATOM 2647 C CA . ARG A 1 320 ? -15.510 -6.988 -6.094 1.00 92.50 320 ARG A CA 1
ATOM 2648 C C . ARG A 1 320 ? -16.042 -7.472 -4.738 1.00 92.50 320 ARG A C 1
ATOM 2650 O O . ARG A 1 320 ? -16.351 -8.662 -4.613 1.00 92.50 320 ARG A O 1
ATOM 2657 N N . VAL A 1 321 ? -16.134 -6.594 -3.737 1.00 94.75 321 VAL A N 1
ATOM 2658 C CA . VAL A 1 321 ? -16.680 -6.919 -2.411 1.00 94.75 321 VAL A CA 1
ATOM 2659 C C . VAL A 1 321 ? -18.145 -7.351 -2.537 1.00 94.75 321 VAL A C 1
ATOM 2661 O O . VAL A 1 321 ? -18.917 -6.764 -3.290 1.00 94.75 321 VAL A O 1
ATOM 2664 N N . SER A 1 322 ? -18.554 -8.399 -1.813 1.00 97.06 322 SER A N 1
ATOM 2665 C CA . SER A 1 322 ? -19.931 -8.903 -1.908 1.00 97.06 322 SER A CA 1
ATOM 2666 C C . SER A 1 322 ? -20.964 -7.956 -1.291 1.00 97.06 322 SER A C 1
ATOM 2668 O O . SER A 1 322 ? -20.772 -7.457 -0.184 1.00 97.06 322 SER A O 1
ATOM 2670 N N . GLU A 1 323 ? -22.115 -7.803 -1.960 1.00 97.31 323 GLU A N 1
ATOM 2671 C CA . GLU A 1 323 ? -23.241 -6.975 -1.488 1.00 97.31 323 GLU A CA 1
ATOM 2672 C C . GLU A 1 323 ? -23.687 -7.337 -0.059 1.00 97.31 323 GLU A C 1
ATOM 2674 O O . GLU A 1 323 ? -24.062 -6.462 0.709 1.00 97.31 323 GLU A O 1
ATOM 2679 N N . LYS A 1 324 ? -23.541 -8.605 0.361 1.00 97.94 324 LYS A N 1
ATOM 2680 C CA . LYS A 1 324 ? -23.794 -9.013 1.753 1.00 97.94 324 LYS A CA 1
ATOM 2681 C C . LYS A 1 324 ? -22.918 -8.251 2.761 1.00 97.94 324 LYS A C 1
ATOM 2683 O O . LYS A 1 324 ? -23.420 -7.869 3.812 1.00 97.94 324 LYS A O 1
ATOM 2688 N N . LEU A 1 325 ? -21.628 -8.059 2.470 1.00 98.25 325 LEU A N 1
ATOM 2689 C CA . LEU A 1 325 ? -20.731 -7.305 3.352 1.00 98.2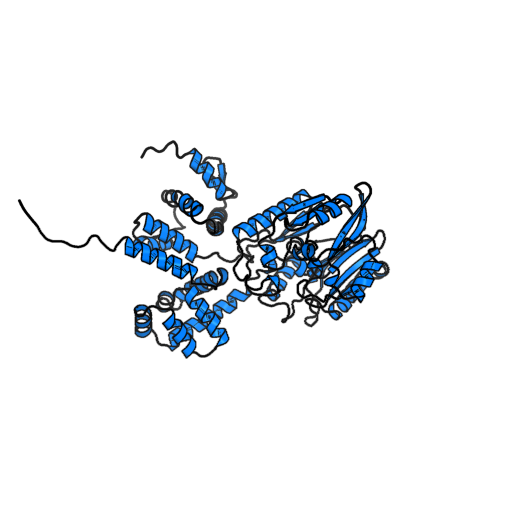5 325 LEU A CA 1
ATOM 2690 C C . LEU A 1 325 ? -21.021 -5.803 3.283 1.00 98.25 325 LEU A C 1
ATOM 2692 O O . LEU A 1 325 ? -20.981 -5.143 4.311 1.00 98.25 325 LEU A O 1
ATOM 2696 N N . ILE A 1 326 ? -21.357 -5.283 2.101 1.00 98.25 326 ILE A N 1
ATOM 2697 C CA . ILE A 1 326 ? -21.801 -3.892 1.924 1.00 98.25 326 ILE A CA 1
ATOM 2698 C C . ILE A 1 326 ? -23.006 -3.604 2.827 1.00 98.25 326 ILE A C 1
ATOM 2700 O O . ILE A 1 326 ? -22.915 -2.735 3.687 1.00 98.25 326 ILE A O 1
ATOM 2704 N N . THR A 1 327 ? -24.059 -4.420 2.749 1.00 98.19 327 THR A N 1
ATOM 2705 C CA . THR A 1 327 ? -25.240 -4.285 3.611 1.00 98.19 327 THR A CA 1
ATOM 2706 C C . THR A 1 327 ? -24.930 -4.516 5.096 1.00 98.19 327 THR A C 1
ATOM 2708 O O . THR A 1 327 ? -25.551 -3.884 5.943 1.00 98.19 327 THR A O 1
ATOM 2711 N N . GLU A 1 328 ? -23.966 -5.372 5.464 1.00 98.06 328 GLU A N 1
ATOM 2712 C CA . GLU A 1 328 ? -23.543 -5.493 6.871 1.00 98.06 328 GLU A CA 1
ATOM 2713 C C . GLU A 1 328 ? -22.836 -4.224 7.381 1.00 98.06 328 GLU A C 1
ATOM 2715 O O . GLU A 1 328 ? -23.095 -3.803 8.507 1.00 98.06 328 GLU A O 1
ATOM 2720 N N . LEU A 1 329 ? -21.984 -3.594 6.566 1.00 98.12 329 LEU A N 1
ATOM 2721 C CA . LEU A 1 329 ? -21.332 -2.322 6.895 1.00 98.12 329 LEU A CA 1
ATOM 2722 C C . LEU A 1 329 ? -22.375 -1.192 7.010 1.00 98.12 329 LEU A C 1
ATOM 2724 O O . LEU A 1 329 ? -22.392 -0.473 8.007 1.00 98.12 329 LEU A O 1
ATOM 2728 N N . GLU A 1 330 ? -23.291 -1.088 6.044 1.00 97.88 330 GLU A N 1
ATOM 2729 C CA . GLU A 1 330 ? -24.369 -0.085 6.019 1.00 97.88 330 GLU A CA 1
ATOM 2730 C C . GLU A 1 330 ? -25.322 -0.231 7.218 1.00 97.88 330 GLU A C 1
ATOM 2732 O O . GLU A 1 330 ? -25.629 0.755 7.888 1.00 97.88 330 GLU A O 1
ATOM 2737 N N . ASN A 1 331 ? -25.708 -1.462 7.578 1.00 97.25 331 ASN A N 1
ATOM 2738 C CA . ASN A 1 331 ? -26.511 -1.747 8.776 1.00 97.25 331 ASN A CA 1
ATOM 2739 C C . ASN A 1 331 ? -25.792 -1.401 10.096 1.00 97.25 331 ASN A C 1
ATOM 2741 O O . ASN A 1 331 ? -26.444 -1.284 11.132 1.00 97.25 331 ASN A O 1
ATOM 2745 N N . ARG A 1 332 ? -24.463 -1.241 10.074 1.00 96.94 332 ARG A N 1
ATOM 2746 C CA . ARG A 1 332 ? -23.630 -0.782 11.201 1.00 96.94 332 ARG A CA 1
ATOM 2747 C C . ARG A 1 332 ? -23.327 0.725 11.131 1.00 96.94 332 ARG A C 1
ATOM 2749 O O . ARG A 1 332 ? -22.420 1.194 11.811 1.00 96.94 332 ARG A O 1
ATOM 2756 N N . GLY A 1 333 ? -24.054 1.479 10.301 1.00 96.62 333 GLY A N 1
ATOM 2757 C CA . GLY A 1 333 ? -23.934 2.935 10.170 1.00 96.62 333 GLY A CA 1
ATOM 2758 C C . GLY A 1 333 ? -22.782 3.424 9.286 1.00 96.62 333 GLY A C 1
ATOM 2759 O O . GLY A 1 333 ? -22.593 4.632 9.159 1.00 96.62 333 GLY A O 1
ATOM 2760 N N . LEU A 1 334 ? -22.007 2.529 8.661 1.00 96.81 334 LEU A N 1
ATOM 2761 C CA . LEU A 1 334 ? -20.923 2.925 7.761 1.00 96.81 334 LEU A CA 1
ATOM 2762 C C . LEU A 1 334 ? -21.470 3.332 6.391 1.00 96.81 334 LEU A C 1
ATOM 2764 O O . LEU A 1 334 ? -22.149 2.560 5.715 1.00 96.81 334 LEU A O 1
ATOM 2768 N N . LYS A 1 335 ? -21.075 4.513 5.919 1.00 96.81 335 LYS A N 1
ATOM 2769 C CA . LYS A 1 335 ? -21.291 4.935 4.535 1.00 96.81 335 LYS A CA 1
ATOM 2770 C C . LYS A 1 335 ? -20.307 4.196 3.628 1.00 96.81 335 LYS A C 1
ATOM 2772 O O . LYS A 1 335 ? -19.105 4.460 3.649 1.00 96.81 335 LYS A O 1
ATOM 2777 N N . VAL A 1 336 ? -20.810 3.278 2.811 1.00 98.06 336 VAL A N 1
ATOM 2778 C CA . VAL A 1 336 ? -19.982 2.505 1.880 1.00 98.06 336 VAL A CA 1
ATOM 2779 C C . VAL A 1 336 ? -19.785 3.266 0.566 1.00 98.06 336 VAL A C 1
ATOM 2781 O O . VAL A 1 336 ? -20.734 3.754 -0.045 1.00 98.06 336 VAL A O 1
ATOM 2784 N N . ILE A 1 337 ? -18.536 3.357 0.107 1.00 97.75 337 ILE A N 1
ATOM 2785 C CA . ILE A 1 337 ? -18.153 4.000 -1.155 1.00 97.75 337 ILE A CA 1
ATOM 2786 C C . ILE A 1 337 ? -17.428 2.968 -2.012 1.00 97.75 337 ILE A C 1
ATOM 2788 O O . ILE A 1 337 ? -16.311 2.568 -1.694 1.00 97.75 337 ILE A O 1
ATOM 2792 N N . LYS A 1 338 ? -18.060 2.533 -3.104 1.00 96.88 338 LYS A N 1
ATOM 2793 C CA . LYS A 1 338 ? -17.482 1.556 -4.035 1.00 96.88 338 LYS A CA 1
ATOM 2794 C C . LYS A 1 338 ? -16.589 2.261 -5.061 1.00 96.88 338 LYS A C 1
ATOM 2796 O O . LYS A 1 338 ? -17.022 3.222 -5.699 1.00 96.88 338 LYS A O 1
ATOM 2801 N N . ILE A 1 339 ? -15.360 1.782 -5.231 1.00 95.31 339 ILE A N 1
ATOM 2802 C CA . ILE A 1 339 ? -14.411 2.225 -6.261 1.00 95.31 339 ILE A CA 1
ATOM 2803 C C . ILE A 1 339 ? -13.838 1.025 -7.028 1.00 95.31 339 ILE A C 1
ATOM 2805 O O . ILE A 1 339 ? -14.110 -0.128 -6.708 1.00 95.31 339 ILE A O 1
ATOM 2809 N N . ASN A 1 340 ? -13.041 1.296 -8.061 1.00 93.12 340 ASN A N 1
ATOM 2810 C CA . ASN A 1 340 ? -12.280 0.285 -8.791 1.00 93.12 340 ASN A CA 1
ATOM 2811 C C . ASN A 1 340 ? -10.782 0.550 -8.594 1.00 93.12 340 ASN A C 1
ATOM 2813 O O . ASN A 1 340 ? -10.324 1.637 -8.940 1.00 93.12 340 ASN A O 1
ATOM 2817 N N . LEU A 1 341 ? -10.036 -0.435 -8.091 1.00 93.75 341 LEU A N 1
ATOM 2818 C CA . LEU A 1 341 ? -8.567 -0.407 -8.001 1.00 93.75 341 LEU A CA 1
ATOM 2819 C C . LEU A 1 341 ? -7.923 -1.613 -8.726 1.00 93.75 341 LEU A C 1
ATOM 2821 O O . LEU A 1 341 ? -6.899 -2.131 -8.281 1.00 93.75 341 LEU A O 1
ATOM 2825 N N . SER A 1 342 ? -8.525 -2.083 -9.833 1.00 91.31 342 SER A N 1
ATOM 2826 C CA . SER A 1 342 ? -8.120 -3.301 -10.568 1.00 91.31 342 SER A CA 1
ATOM 2827 C C . SER A 1 342 ? -6.626 -3.431 -10.848 1.00 91.31 342 SER A C 1
ATOM 2829 O O . SER A 1 342 ? -6.115 -4.549 -10.879 1.00 91.31 342 SER A O 1
ATOM 2831 N N . GLU A 1 343 ? -5.931 -2.314 -11.066 1.00 85.81 343 GLU A N 1
ATOM 2832 C CA . GLU A 1 343 ? -4.510 -2.321 -11.395 1.00 85.81 343 GLU A CA 1
ATOM 2833 C C . GLU A 1 343 ? -3.625 -2.495 -10.160 1.00 85.81 343 GLU A C 1
ATOM 2835 O O . GLU A 1 343 ? -2.570 -3.114 -10.253 1.00 85.81 343 GLU A O 1
ATOM 2840 N N . PHE A 1 344 ? -4.074 -2.042 -8.990 1.00 91.88 344 PHE A N 1
ATOM 2841 C CA . PHE A 1 344 ? -3.326 -2.169 -7.740 1.00 91.88 344 PHE A CA 1
ATOM 2842 C C . PHE A 1 344 ? -3.427 -3.585 -7.154 1.00 91.88 344 PHE A C 1
ATOM 2844 O O . PHE A 1 344 ? -2.409 -4.131 -6.734 1.00 91.88 344 PHE A O 1
ATOM 2851 N N . PHE A 1 345 ? -4.570 -4.274 -7.297 1.00 90.88 345 PHE A N 1
ATOM 2852 C CA . PHE A 1 345 ? -4.694 -5.695 -6.904 1.00 90.88 345 PHE A CA 1
ATOM 2853 C C . PHE A 1 345 ? -3.864 -6.662 -7.767 1.00 90.88 345 PHE A C 1
ATOM 2855 O O . PHE A 1 345 ? -3.745 -7.849 -7.448 1.00 90.88 345 PHE A O 1
ATOM 2862 N N . LYS A 1 346 ? -3.303 -6.204 -8.895 1.00 85.19 346 LYS A N 1
ATOM 2863 C CA . LYS A 1 346 ? -2.289 -6.985 -9.621 1.00 85.19 346 LYS A CA 1
ATOM 2864 C C . LYS A 1 346 ? -0.987 -7.076 -8.813 1.00 85.19 346 LYS A C 1
ATOM 2866 O O . LYS A 1 346 ? -0.266 -8.051 -8.967 1.00 85.19 346 LYS A O 1
ATOM 2871 N N . ALA A 1 347 ? -0.733 -6.098 -7.949 1.00 84.62 347 ALA A N 1
ATOM 2872 C CA . ALA A 1 347 ? 0.466 -5.909 -7.143 1.00 84.62 347 ALA A CA 1
ATOM 2873 C C . ALA A 1 347 ? 0.194 -6.086 -5.632 1.00 84.62 347 ALA A C 1
ATOM 2875 O O . ALA A 1 347 ? 0.754 -5.355 -4.822 1.00 84.62 347 ALA A O 1
ATOM 2876 N N . GLY A 1 348 ? -0.750 -6.963 -5.262 1.00 83.75 348 GLY A N 1
ATOM 2877 C CA . GLY A 1 348 ? -1.078 -7.289 -3.864 1.00 83.75 348 GLY A CA 1
ATOM 2878 C C . GLY A 1 348 ? -1.756 -6.180 -3.040 1.00 83.75 348 GLY A C 1
ATOM 2879 O O . GLY A 1 348 ? -2.301 -6.463 -1.979 1.00 83.75 348 GLY A O 1
ATOM 2880 N N . GLY A 1 349 ? -1.774 -4.933 -3.518 1.00 79.38 349 GLY A N 1
ATOM 2881 C CA . GLY A 1 349 ? -2.265 -3.775 -2.770 1.00 79.38 349 GLY A CA 1
ATOM 2882 C C . GLY A 1 349 ? -3.732 -3.421 -3.024 1.00 79.38 349 GLY A C 1
ATOM 2883 O O . GLY A 1 349 ? -4.223 -3.474 -4.154 1.00 79.38 349 GLY A O 1
ATOM 2884 N N . GLY A 1 350 ? -4.426 -2.996 -1.966 1.00 89.38 350 GLY A N 1
ATOM 2885 C CA . GLY A 1 350 ? -5.744 -2.366 -2.045 1.00 89.38 350 GLY A CA 1
ATOM 2886 C C . GLY A 1 350 ? -5.691 -0.852 -1.833 1.00 89.38 350 GLY A C 1
ATOM 2887 O O . GLY A 1 350 ? -4.688 -0.197 -2.107 1.00 89.38 350 GLY A O 1
ATOM 2888 N N . GLY A 1 351 ? -6.794 -0.273 -1.357 1.00 93.50 351 GLY A N 1
ATOM 2889 C CA . GLY A 1 351 ? -6.890 1.169 -1.135 1.00 93.50 351 GLY A CA 1
ATOM 2890 C C . GLY A 1 351 ? -6.141 1.653 0.108 1.00 93.50 351 GLY A C 1
ATOM 2891 O O . GLY A 1 351 ? -5.663 2.785 0.100 1.00 93.50 351 GLY A O 1
ATOM 2892 N N . LYS A 1 352 ? -6.021 0.824 1.160 1.00 94.31 352 LYS A N 1
ATOM 2893 C CA . LYS A 1 352 ? -5.251 1.157 2.373 1.00 94.31 352 LYS A CA 1
ATOM 2894 C C . LYS A 1 352 ? -3.750 1.159 2.055 1.00 94.31 352 LYS A C 1
ATOM 2896 O O . LYS A 1 352 ? -3.082 2.100 2.453 1.00 94.31 352 LYS A O 1
ATOM 2901 N N . CYS A 1 353 ? -3.253 0.238 1.222 1.00 94.88 353 CYS A N 1
ATOM 2902 C CA . CYS A 1 353 ? -1.867 0.253 0.736 1.00 94.88 353 CYS A CA 1
ATOM 2903 C C . CYS A 1 353 ? -1.488 1.566 0.026 1.00 94.88 353 CYS A C 1
ATOM 2905 O O . CYS A 1 353 ? -0.335 1.967 0.071 1.00 94.88 353 CYS A O 1
ATOM 2907 N N . LEU A 1 354 ? -2.426 2.277 -0.608 1.00 95.56 354 LEU A N 1
ATOM 2908 C CA . LEU A 1 354 ? -2.137 3.535 -1.317 1.00 95.56 354 LEU A CA 1
ATOM 2909 C C . LEU A 1 354 ? -2.085 4.776 -0.403 1.00 95.56 354 LEU A C 1
ATOM 2911 O O . LEU A 1 354 ? -1.785 5.870 -0.882 1.00 95.56 354 LEU A O 1
ATOM 2915 N N . ILE A 1 355 ? -2.376 4.630 0.895 1.00 94.94 355 ILE A N 1
ATOM 2916 C CA . ILE A 1 355 ? -2.406 5.724 1.875 1.00 94.94 355 ILE A CA 1
ATOM 2917 C C . ILE A 1 355 ? -1.557 5.393 3.102 1.00 94.94 355 ILE A C 1
ATOM 2919 O O . ILE A 1 355 ? -1.561 4.267 3.573 1.00 94.94 355 ILE A O 1
ATOM 2923 N N . CYS A 1 356 ? -0.876 6.374 3.690 1.00 93.56 356 CYS A N 1
ATOM 2924 C CA . CYS A 1 356 ? -0.408 6.243 5.073 1.00 93.56 356 CYS A CA 1
ATOM 2925 C C . CYS A 1 356 ? -1.094 7.296 5.931 1.00 93.56 356 CYS A C 1
ATOM 2927 O O . CYS A 1 356 ? -1.073 8.474 5.585 1.00 93.56 356 CYS A O 1
ATOM 2929 N N . GLU A 1 357 ? -1.703 6.892 7.040 1.00 90.88 357 GLU A N 1
ATOM 2930 C CA . GLU A 1 357 ? -2.263 7.834 8.011 1.00 90.88 357 GLU A CA 1
ATOM 2931 C C . GLU A 1 357 ? -1.120 8.533 8.771 1.00 90.88 357 GLU A C 1
ATOM 2933 O O . GLU A 1 357 ? -0.062 7.947 9.012 1.00 90.88 357 GLU A O 1
ATOM 2938 N N . LEU A 1 358 ? -1.307 9.820 9.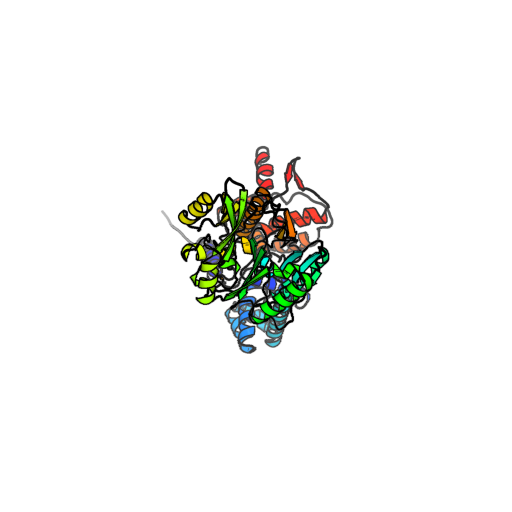065 1.00 90.06 358 LEU A N 1
ATOM 2939 C CA . LEU A 1 358 ? -0.301 10.740 9.596 1.00 90.06 358 LEU A CA 1
ATOM 2940 C C . LEU A 1 358 ? -0.825 11.460 10.835 1.00 90.06 358 LEU A C 1
ATOM 2942 O O . LEU A 1 358 ? -2.016 11.746 10.928 1.00 90.06 358 LEU A O 1
ATOM 2946 N N . ASP A 1 359 ? 0.093 11.836 11.730 1.00 73.44 359 ASP A N 1
ATOM 2947 C CA . ASP A 1 359 ? -0.167 12.668 12.916 1.00 73.44 359 ASP A CA 1
ATOM 2948 C C . ASP A 1 359 ? -1.330 12.195 13.823 1.00 73.44 359 ASP A C 1
ATOM 2950 O O . ASP A 1 359 ? -1.812 12.967 14.656 1.00 73.44 359 ASP A O 1
ATOM 2954 N N . ASP A 1 360 ? -1.763 10.934 13.704 1.00 78.19 360 ASP A N 1
ATOM 2955 C CA . ASP A 1 360 ? -2.819 10.364 14.539 1.00 78.19 360 ASP A CA 1
ATOM 2956 C C . ASP A 1 360 ? -2.340 10.262 15.991 1.00 78.19 360 ASP A C 1
ATOM 2958 O O . ASP A 1 360 ? -1.404 9.516 16.298 1.00 78.19 360 ASP A O 1
ATOM 2962 N N . ASP A 1 361 ? -2.959 11.037 16.887 1.00 86.00 361 ASP A N 1
ATOM 2963 C CA . ASP A 1 361 ? -2.661 10.947 18.313 1.00 86.00 361 ASP A CA 1
ATOM 2964 C C . ASP A 1 361 ? -3.346 9.706 18.884 1.00 86.00 361 ASP A C 1
ATOM 2966 O O . ASP A 1 361 ? -4.577 9.594 18.935 1.00 86.00 361 ASP A O 1
ATOM 2970 N N . ILE A 1 362 ? -2.519 8.750 19.299 1.00 85.25 362 ILE A N 1
ATOM 2971 C CA . ILE A 1 362 ? -2.957 7.424 19.734 1.00 85.25 362 ILE A CA 1
ATOM 2972 C C . ILE A 1 362 ? -3.697 7.436 21.085 1.00 85.25 362 ILE A C 1
ATOM 2974 O O . ILE A 1 362 ? -4.276 6.421 21.462 1.00 85.25 362 ILE A O 1
ATOM 2978 N N . PHE A 1 363 ? -3.729 8.581 21.781 1.00 86.81 363 PHE A N 1
ATOM 2979 C CA . PHE A 1 363 ? -4.522 8.820 22.995 1.00 86.81 363 PHE A CA 1
ATOM 2980 C C . PHE A 1 363 ? -5.642 9.848 22.830 1.00 86.81 363 PHE A C 1
ATOM 2982 O O . PHE A 1 363 ? -6.416 10.066 23.766 1.00 86.81 363 PHE A O 1
ATOM 2989 N N . ASP A 1 364 ? -5.777 10.464 21.658 1.00 83.25 364 ASP A N 1
ATOM 2990 C CA . ASP A 1 364 ? -6.939 11.286 21.353 1.00 83.25 364 ASP A CA 1
ATOM 2991 C C . ASP A 1 364 ? -8.108 10.383 20.924 1.00 83.25 364 ASP A C 1
ATOM 2993 O O . ASP A 1 364 ? -8.317 10.099 19.740 1.00 83.25 364 ASP A O 1
ATOM 2997 N N . PHE A 1 365 ? -8.876 9.948 21.926 1.00 82.50 365 PHE A N 1
ATOM 2998 C CA . PHE A 1 365 ? -10.076 9.116 21.796 1.00 82.50 365 PHE A CA 1
ATOM 2999 C C . PHE A 1 365 ? -11.317 9.866 21.260 1.00 82.50 365 PHE A C 1
ATOM 3001 O O . PHE A 1 365 ? -12.425 9.340 21.336 1.00 82.50 365 PHE A O 1
ATOM 3008 N N . SER A 1 366 ? -11.180 11.086 20.719 1.00 77.00 366 SER A N 1
ATOM 3009 C CA . SER A 1 366 ? -12.258 11.697 19.926 1.00 77.00 366 SER A CA 1
ATOM 3010 C C . SER A 1 366 ? -12.291 11.094 18.512 1.00 77.00 366 SER A C 1
ATOM 3012 O O . SER A 1 366 ? -11.268 11.006 17.832 1.00 77.00 366 SER A O 1
ATOM 3014 N N . TYR A 1 367 ? -13.455 10.618 18.071 1.00 69.75 367 TYR A N 1
ATOM 3015 C CA . TYR A 1 367 ? -13.533 9.719 16.912 1.00 69.75 367 TYR A CA 1
ATOM 3016 C C . TYR A 1 367 ? -13.752 10.409 15.551 1.00 69.75 367 TYR A C 1
ATOM 3018 O O . TYR A 1 367 ? -13.384 9.843 14.523 1.00 69.75 367 TYR A O 1
ATOM 3026 N N . GLU A 1 368 ? -14.328 11.616 15.517 1.00 64.94 368 GLU A N 1
ATOM 3027 C CA . GLU A 1 368 ? -14.526 12.382 14.275 1.00 64.94 368 GLU A CA 1
ATOM 3028 C C . GLU A 1 368 ? -13.387 13.389 14.068 1.00 64.94 368 GLU A C 1
ATOM 3030 O O . GLU A 1 368 ? -13.215 14.320 14.856 1.00 64.94 368 GLU A O 1
ATOM 3035 N N . LYS A 1 369 ? -12.595 13.199 13.004 1.00 65.88 369 LYS A N 1
ATOM 3036 C CA . LYS A 1 369 ? -11.434 14.032 12.657 1.00 65.88 369 LYS A CA 1
ATOM 3037 C C . LYS A 1 369 ? -11.187 14.039 11.151 1.00 65.88 369 LYS A C 1
ATOM 3039 O O . LYS A 1 369 ? -11.368 13.034 10.463 1.00 65.88 369 LYS A O 1
ATOM 3044 N N . ASN A 1 370 ? -10.628 15.136 10.647 1.00 61.62 370 ASN A N 1
ATOM 3045 C CA . ASN A 1 370 ? -9.989 15.139 9.332 1.00 61.62 370 ASN A CA 1
ATOM 3046 C C . ASN A 1 370 ? -8.744 14.238 9.401 1.00 61.62 370 ASN A C 1
ATOM 3048 O O . ASN A 1 370 ? -7.703 14.668 9.898 1.00 61.62 370 ASN A O 1
ATOM 3052 N N . ARG A 1 371 ? -8.842 12.975 8.953 1.00 81.50 371 ARG A N 1
ATOM 3053 C CA . ARG A 1 371 ? -7.679 12.072 8.909 1.00 81.50 371 ARG A CA 1
ATOM 3054 C C . ARG A 1 371 ? -6.644 12.660 7.949 1.00 81.50 371 ARG A C 1
ATOM 3056 O O . ARG A 1 371 ? -6.916 12.820 6.757 1.00 81.50 371 ARG A O 1
ATOM 3063 N N . LYS A 1 372 ? -5.469 12.991 8.480 1.00 91.12 372 LYS A N 1
ATOM 3064 C CA . LYS A 1 372 ? -4.327 13.465 7.701 1.00 91.12 372 LYS A CA 1
ATOM 3065 C C . LYS A 1 372 ? -3.606 12.262 7.103 1.00 91.12 372 LYS A C 1
ATOM 3067 O O . LYS A 1 372 ? -3.372 11.275 7.796 1.00 91.12 372 LYS A O 1
ATOM 3072 N N . ILE A 1 373 ? -3.311 12.311 5.810 1.00 93.50 373 ILE A N 1
ATOM 3073 C CA . ILE A 1 373 ? -2.866 11.156 5.025 1.00 93.50 373 ILE A CA 1
ATOM 3074 C C . ILE A 1 373 ? -1.736 11.551 4.071 1.00 93.50 373 ILE A C 1
ATOM 3076 O O . ILE A 1 373 ? -1.792 12.591 3.420 1.00 93.50 373 ILE A O 1
ATOM 3080 N N . GLN A 1 374 ? -0.732 10.689 3.944 1.00 94.56 374 GLN A N 1
ATOM 3081 C CA . GLN A 1 374 ? 0.274 10.722 2.891 1.00 94.56 374 GLN A CA 1
ATOM 3082 C C . GLN A 1 374 ? -0.176 9.878 1.692 1.00 94.56 374 GLN A C 1
ATOM 3084 O O . GLN A 1 374 ? -0.585 8.729 1.865 1.00 94.56 374 GLN A O 1
ATOM 3089 N N . MET A 1 375 ? -0.016 10.411 0.481 1.00 94.44 375 MET A N 1
ATOM 3090 C CA . MET A 1 375 ? -0.076 9.663 -0.787 1.00 94.44 375 MET A CA 1
ATOM 3091 C C . MET A 1 375 ? 1.037 10.145 -1.722 1.00 94.44 375 MET A C 1
ATOM 3093 O O . MET A 1 375 ? 1.593 11.222 -1.504 1.00 94.44 375 MET A O 1
ATOM 3097 N N . LEU A 1 376 ? 1.330 9.413 -2.800 1.00 92.44 376 LEU A N 1
ATOM 3098 C CA . LEU A 1 376 ? 1.990 10.030 -3.956 1.00 92.44 376 LEU A CA 1
ATOM 3099 C C . LEU A 1 376 ? 1.016 10.990 -4.660 1.00 92.44 376 LEU A C 1
ATOM 3101 O O . LEU A 1 376 ? -0.200 10.846 -4.554 1.00 92.44 376 LEU A O 1
ATOM 3105 N N . GLU A 1 377 ? 1.522 11.962 -5.420 1.00 89.19 377 GLU A N 1
ATOM 3106 C CA . GLU A 1 377 ? 0.659 12.815 -6.258 1.00 89.19 377 GLU A CA 1
ATOM 3107 C C . GLU A 1 377 ? 0.101 12.076 -7.493 1.00 89.19 377 GLU A C 1
ATOM 3109 O O . GLU A 1 377 ? -0.916 12.479 -8.058 1.00 89.19 377 GLU A O 1
ATOM 3114 N N . SER A 1 378 ? 0.758 10.990 -7.917 1.00 83.75 378 SER A N 1
ATOM 3115 C CA . SER A 1 378 ? 0.480 10.269 -9.161 1.00 83.75 378 SER A CA 1
ATOM 3116 C C . SER A 1 378 ? 1.038 8.837 -9.129 1.00 83.75 378 SER A C 1
ATOM 3118 O O . SER A 1 378 ? 2.033 8.563 -8.464 1.00 83.75 378 SER A O 1
ATOM 3120 N N . ALA A 1 379 ? 0.428 7.934 -9.900 1.00 81.81 379 ALA A N 1
ATOM 3121 C CA . ALA A 1 379 ? 0.995 6.629 -10.247 1.00 81.81 379 ALA A CA 1
ATOM 3122 C C . ALA A 1 379 ? 1.832 6.671 -11.547 1.00 81.81 379 ALA A C 1
ATOM 3124 O O . ALA A 1 379 ? 2.530 5.712 -11.886 1.00 81.81 379 ALA A O 1
ATOM 3125 N N . GLU A 1 380 ? 1.750 7.767 -12.306 1.00 71.81 380 GLU A N 1
ATOM 3126 C CA . GLU A 1 380 ? 2.156 7.856 -13.706 1.00 71.81 380 GLU A CA 1
ATOM 3127 C C . GLU A 1 380 ? 3.685 7.846 -13.885 1.00 71.81 380 GLU A C 1
ATOM 3129 O O . GLU A 1 380 ? 4.371 8.849 -13.702 1.00 71.81 380 GLU A O 1
ATOM 3134 N N . GLY A 1 381 ? 4.222 6.693 -14.295 1.00 65.75 381 GLY A N 1
ATOM 3135 C CA . GLY A 1 381 ? 5.666 6.483 -14.473 1.00 65.75 381 GLY A CA 1
ATOM 3136 C C . GLY A 1 381 ? 6.399 6.077 -13.190 1.00 65.75 381 GLY A C 1
ATOM 3137 O O . GLY A 1 381 ? 7.623 5.954 -13.211 1.00 65.75 381 GLY A O 1
ATOM 3138 N N . VAL A 1 382 ? 5.660 5.849 -12.099 1.00 73.56 382 VAL A N 1
ATOM 3139 C CA . VAL A 1 382 ? 6.175 5.281 -10.844 1.00 73.56 382 VAL A CA 1
ATOM 3140 C C . VAL A 1 382 ? 5.751 3.816 -10.713 1.00 73.56 382 VAL A C 1
ATOM 3142 O O . VAL A 1 382 ? 6.603 2.951 -10.551 1.00 73.56 382 VAL A O 1
ATOM 3145 N N . PHE A 1 383 ? 4.453 3.522 -10.847 1.00 83.00 383 PHE A N 1
ATOM 3146 C CA . PHE A 1 383 ? 3.898 2.192 -10.574 1.00 83.00 383 PHE A CA 1
ATOM 3147 C C . PHE A 1 383 ? 3.946 1.243 -11.790 1.00 83.00 383 PHE A C 1
ATOM 3149 O O . PHE A 1 383 ? 3.411 1.546 -12.861 1.00 83.00 383 PHE A O 1
ATOM 3156 N N . ASP A 1 384 ? 4.565 0.072 -11.604 1.00 76.50 384 ASP A N 1
ATOM 3157 C CA . ASP A 1 384 ? 4.551 -1.091 -12.505 1.00 76.50 384 ASP A CA 1
ATOM 3158 C C . ASP A 1 384 ? 4.972 -2.353 -11.717 1.00 76.50 384 ASP A C 1
ATOM 3160 O O . ASP A 1 384 ? 5.678 -2.242 -10.716 1.00 76.50 384 ASP A O 1
ATOM 3164 N N . ILE A 1 385 ? 4.616 -3.559 -12.170 1.00 74.62 385 ILE A N 1
ATOM 3165 C CA . ILE A 1 385 ? 5.073 -4.809 -11.531 1.00 74.62 385 ILE A CA 1
ATOM 3166 C C . ILE A 1 385 ? 6.423 -5.196 -12.133 1.00 74.62 385 ILE A C 1
ATOM 3168 O O . ILE A 1 385 ? 6.496 -5.737 -13.240 1.00 74.62 385 ILE A O 1
ATOM 3172 N N . MET A 1 386 ? 7.505 -4.892 -11.408 1.00 69.25 386 MET A N 1
ATOM 3173 C CA . MET A 1 386 ? 8.886 -5.007 -11.910 1.00 69.25 386 MET A CA 1
ATOM 3174 C C . MET A 1 386 ? 9.675 -6.230 -11.410 1.00 69.25 386 MET A C 1
ATOM 3176 O O . MET A 1 386 ? 10.822 -6.463 -11.822 1.00 69.25 386 MET A O 1
ATOM 3180 N N . TYR A 1 387 ? 9.077 -6.974 -10.488 1.00 69.81 387 TYR A N 1
ATOM 3181 C CA . TYR A 1 387 ? 9.551 -8.199 -9.849 1.00 69.81 387 TYR A CA 1
ATOM 3182 C C . TYR A 1 387 ? 8.361 -8.820 -9.097 1.00 69.81 387 TYR A C 1
ATOM 3184 O O . TYR A 1 387 ? 7.267 -8.269 -9.134 1.00 69.81 387 TYR A O 1
ATOM 3192 N N . ILE A 1 388 ? 8.565 -9.960 -8.436 1.00 74.38 388 ILE A N 1
ATOM 3193 C CA . ILE A 1 388 ? 7.552 -10.620 -7.600 1.00 74.38 388 ILE A CA 1
ATOM 3194 C C . ILE A 1 388 ? 8.037 -10.552 -6.148 1.00 74.38 388 ILE A C 1
ATOM 3196 O O . ILE A 1 388 ? 9.068 -11.143 -5.804 1.00 74.38 388 ILE A O 1
ATOM 3200 N N . ASN A 1 389 ? 7.333 -9.782 -5.315 1.00 75.56 389 ASN A N 1
ATOM 3201 C CA . ASN A 1 389 ? 7.579 -9.672 -3.871 1.00 75.56 389 ASN A CA 1
ATOM 3202 C C . ASN A 1 389 ? 6.495 -10.408 -3.036 1.00 75.56 389 ASN A C 1
ATOM 3204 O O . ASN A 1 389 ? 6.770 -10.783 -1.893 1.00 75.56 389 ASN A O 1
ATOM 3208 N N . ASP A 1 390 ? 5.327 -10.689 -3.627 1.00 81.19 390 ASP A N 1
ATOM 3209 C CA . ASP A 1 390 ? 4.164 -11.351 -3.024 1.00 81.19 390 ASP A CA 1
ATOM 3210 C C . ASP A 1 390 ? 3.450 -12.323 -4.008 1.00 81.19 390 ASP A C 1
ATOM 3212 O O . ASP A 1 390 ? 3.696 -12.243 -5.217 1.00 81.19 390 ASP A O 1
ATOM 3216 N N . PRO A 1 391 ? 2.570 -13.237 -3.537 1.00 82.75 391 PRO A N 1
ATOM 3217 C CA . PRO A 1 391 ? 1.910 -14.234 -4.393 1.00 82.75 391 PRO A CA 1
ATOM 3218 C C . PRO A 1 391 ? 0.955 -13.670 -5.458 1.00 82.75 391 PRO A C 1
ATOM 3220 O O . PRO A 1 391 ? 0.767 -14.291 -6.504 1.00 82.75 391 PRO A O 1
ATOM 3223 N N . TYR A 1 392 ? 0.351 -12.498 -5.242 1.00 84.19 392 TYR A N 1
ATOM 3224 C CA . TYR A 1 392 ? -0.534 -11.871 -6.222 1.00 84.19 392 TYR A CA 1
ATOM 3225 C C . TYR A 1 392 ? 0.238 -11.330 -7.427 1.00 84.19 392 TYR A C 1
ATOM 3227 O O . TYR A 1 392 ? -0.355 -11.275 -8.502 1.00 84.19 392 TYR A O 1
ATOM 3235 N N . MET A 1 393 ? 1.517 -10.964 -7.306 1.00 80.25 393 MET A N 1
ATOM 3236 C CA . MET A 1 393 ? 2.328 -10.516 -8.453 1.00 80.25 393 MET A CA 1
ATOM 3237 C C . MET A 1 393 ? 2.682 -11.634 -9.450 1.00 80.25 393 MET A C 1
ATOM 3239 O O . MET A 1 393 ? 3.142 -11.336 -10.558 1.00 80.25 393 MET A O 1
ATOM 3243 N N . GLU A 1 394 ? 2.489 -12.907 -9.090 1.00 79.50 394 GLU A N 1
ATOM 3244 C CA . GLU A 1 394 ? 2.902 -14.045 -9.915 1.00 79.50 394 GLU A CA 1
ATOM 3245 C C . GLU A 1 394 ? 2.236 -14.024 -11.304 1.00 79.50 394 GLU A C 1
ATOM 3247 O O . GLU A 1 394 ? 1.034 -13.792 -11.451 1.00 79.50 394 GLU A O 1
ATOM 3252 N N . GLY A 1 395 ? 3.043 -14.199 -12.353 1.00 69.69 395 GLY A N 1
ATOM 3253 C CA . GLY A 1 395 ? 2.621 -14.067 -13.753 1.00 69.69 395 GLY A CA 1
ATOM 3254 C C . GLY A 1 395 ? 2.197 -12.660 -14.221 1.00 69.69 395 GLY A C 1
ATOM 3255 O O . GLY A 1 395 ? 1.845 -12.513 -15.390 1.00 69.69 395 GLY A O 1
ATOM 3256 N N . LYS A 1 396 ? 2.231 -11.619 -13.371 1.00 72.38 396 LYS A N 1
ATOM 3257 C CA . LYS A 1 396 ? 1.702 -10.266 -13.677 1.00 72.38 396 LYS A CA 1
ATOM 3258 C C . LYS A 1 396 ? 2.763 -9.194 -13.966 1.00 72.38 396 LYS A C 1
ATOM 3260 O O . LYS A 1 396 ? 2.408 -8.025 -14.145 1.00 72.38 396 LYS A O 1
ATOM 3265 N N . ILE A 1 397 ? 4.040 -9.565 -14.049 1.00 68.06 397 ILE A N 1
ATOM 3266 C CA . ILE A 1 397 ? 5.156 -8.663 -14.391 1.00 68.06 397 ILE A CA 1
ATOM 3267 C C . ILE A 1 397 ? 4.853 -7.867 -15.678 1.00 68.06 397 ILE A C 1
ATOM 3269 O O . ILE A 1 397 ? 4.548 -8.446 -16.719 1.00 68.06 397 ILE A O 1
ATOM 3273 N N . GLY A 1 398 ? 4.925 -6.534 -15.601 1.00 61.19 398 GLY A N 1
ATOM 3274 C CA . GLY A 1 398 ? 4.637 -5.617 -16.714 1.00 61.19 398 GLY A CA 1
ATOM 3275 C C . GLY A 1 398 ? 3.170 -5.530 -17.170 1.00 61.19 398 GLY A C 1
ATOM 3276 O O . GLY A 1 398 ? 2.910 -4.968 -18.230 1.00 61.19 398 GLY A O 1
ATOM 3277 N N . SER A 1 399 ? 2.205 -6.085 -16.422 1.00 67.38 399 SER A N 1
ATOM 3278 C CA . SER A 1 399 ? 0.783 -6.149 -16.829 1.00 67.38 399 SER A CA 1
ATOM 3279 C C . SER A 1 399 ? -0.085 -4.950 -16.400 1.00 67.38 399 SER A C 1
ATOM 3281 O O . SER A 1 399 ? -1.315 -4.997 -16.531 1.00 67.38 399 SER A O 1
ATOM 3283 N N . ILE A 1 400 ? 0.520 -3.885 -15.865 1.00 73.50 400 ILE A N 1
ATOM 3284 C CA . ILE A 1 400 ? -0.190 -2.695 -15.374 1.00 73.50 400 ILE A CA 1
ATOM 3285 C C . ILE A 1 400 ? -0.619 -1.792 -16.537 1.00 73.50 400 ILE A C 1
ATOM 3287 O O . ILE A 1 400 ? 0.211 -1.230 -17.252 1.00 73.50 400 ILE A O 1
ATOM 3291 N N . ASN A 1 401 ? -1.926 -1.558 -16.677 1.00 70.88 401 ASN A N 1
ATOM 3292 C CA . ASN A 1 401 ? -2.447 -0.484 -17.514 1.00 70.88 401 ASN A CA 1
ATOM 3293 C C . ASN A 1 401 ? -2.266 0.844 -16.764 1.00 70.88 401 ASN A C 1
ATOM 3295 O O . ASN A 1 401 ? -3.124 1.277 -15.998 1.00 70.88 401 ASN A O 1
ATOM 3299 N N . LYS A 1 402 ? -1.125 1.498 -16.992 1.00 70.00 402 LYS A N 1
ATOM 3300 C CA . LYS A 1 402 ? -0.707 2.724 -16.286 1.00 70.00 402 LYS A CA 1
ATOM 3301 C C . LYS A 1 402 ? -1.696 3.885 -16.447 1.00 70.00 402 LYS A C 1
ATOM 3303 O O . LYS A 1 402 ? -1.877 4.668 -15.518 1.00 70.00 402 LYS A O 1
ATOM 3308 N N . GLY A 1 403 ? -2.382 3.966 -17.591 1.00 66.94 403 GLY A N 1
ATOM 3309 C CA . GLY A 1 403 ? -3.436 4.958 -17.830 1.00 66.94 403 GLY A CA 1
ATOM 3310 C C . GLY A 1 403 ? -4.694 4.710 -16.991 1.00 66.94 403 GLY A C 1
ATOM 3311 O O . GLY A 1 403 ? -5.302 5.660 -16.500 1.00 66.94 403 GLY A O 1
ATOM 3312 N N . LEU A 1 404 ? -5.062 3.443 -16.777 1.00 77.12 404 LEU A N 1
ATOM 3313 C CA . LEU A 1 404 ? -6.138 3.065 -15.862 1.00 77.12 404 LEU A CA 1
ATOM 3314 C C . LEU A 1 404 ? -5.710 3.240 -14.397 1.00 77.12 404 LEU A C 1
ATOM 3316 O O . LEU A 1 404 ? -6.458 3.841 -13.633 1.00 77.12 404 LEU A O 1
ATOM 3320 N N . ALA A 1 405 ? -4.503 2.805 -14.024 1.00 79.44 405 ALA A N 1
ATOM 3321 C CA . ALA A 1 405 ? -3.962 2.947 -12.670 1.00 79.44 405 ALA A CA 1
ATOM 3322 C C . ALA A 1 405 ? -3.936 4.416 -12.206 1.00 79.44 405 ALA A C 1
ATOM 3324 O O . ALA A 1 405 ? -4.376 4.718 -11.099 1.00 79.44 405 ALA A O 1
ATOM 3325 N N . GLN A 1 406 ? -3.519 5.348 -13.075 1.00 83.25 406 GLN A N 1
ATOM 3326 C CA . GLN A 1 406 ? -3.573 6.784 -12.778 1.00 83.25 406 GLN A CA 1
ATOM 3327 C C . GLN A 1 406 ? -5.012 7.272 -12.541 1.00 83.25 406 GLN A C 1
ATOM 3329 O O . GLN A 1 406 ? -5.260 7.948 -11.546 1.00 83.25 406 GLN A O 1
ATOM 3334 N N . LYS A 1 407 ? -5.981 6.888 -13.386 1.00 81.81 407 LYS A N 1
ATOM 3335 C CA . LYS A 1 407 ? -7.397 7.273 -13.209 1.00 81.81 407 LYS A CA 1
ATOM 3336 C C . LYS A 1 407 ? -8.016 6.671 -11.940 1.00 81.81 407 LYS A C 1
ATOM 3338 O O . LYS A 1 407 ? -8.822 7.321 -11.278 1.00 81.81 407 LYS A O 1
ATOM 3343 N N . GLN A 1 408 ? -7.618 5.454 -11.568 1.00 91.00 408 GLN A N 1
ATOM 3344 C CA . GLN A 1 408 ? -8.021 4.799 -10.318 1.00 91.00 408 GLN A CA 1
ATOM 3345 C C . GLN A 1 408 ? -7.445 5.523 -9.086 1.00 91.00 408 GLN A C 1
ATOM 3347 O O . GLN A 1 408 ? -8.175 5.791 -8.131 1.00 91.00 408 GLN A O 1
ATOM 3352 N N . HIS A 1 409 ? -6.171 5.920 -9.143 1.00 93.50 409 HIS A N 1
ATOM 3353 C CA . HIS A 1 409 ? -5.483 6.697 -8.108 1.00 93.50 409 HIS A CA 1
ATOM 3354 C C . HIS A 1 409 ? -6.069 8.114 -7.939 1.00 93.50 409 HIS A C 1
ATOM 3356 O O . HIS A 1 409 ? -6.357 8.544 -6.822 1.00 93.50 409 HIS A O 1
ATOM 3362 N N . GLU A 1 410 ? -6.331 8.825 -9.040 1.00 92.50 410 GLU A N 1
ATOM 3363 C CA . GLU A 1 410 ? -7.011 10.130 -9.035 1.00 92.50 410 GLU A CA 1
ATOM 3364 C C . GLU A 1 410 ? -8.415 10.043 -8.423 1.00 92.50 410 GLU A C 1
ATOM 3366 O O . GLU A 1 410 ? -8.783 10.882 -7.599 1.00 92.50 410 GLU A O 1
ATOM 3371 N N . ASN A 1 411 ? -9.185 9.010 -8.779 1.00 94.69 411 ASN A N 1
ATOM 3372 C CA . ASN A 1 411 ? -10.507 8.765 -8.210 1.00 94.69 411 ASN A CA 1
ATOM 3373 C C . ASN A 1 411 ? -10.443 8.481 -6.697 1.00 94.69 411 ASN A C 1
ATOM 3375 O O . ASN A 1 411 ? -11.267 9.005 -5.946 1.00 94.69 411 ASN A O 1
ATOM 3379 N N . LEU A 1 412 ? -9.451 7.714 -6.227 1.00 96.38 412 LEU A N 1
ATOM 3380 C CA . LEU A 1 412 ? -9.227 7.491 -4.794 1.00 96.38 412 LEU A CA 1
ATOM 3381 C C . LEU A 1 412 ? -8.905 8.808 -4.061 1.00 96.38 412 LEU A C 1
ATOM 3383 O O . LEU A 1 412 ? -9.544 9.105 -3.053 1.00 96.38 412 LEU A O 1
ATOM 3387 N N . ILE A 1 413 ? -8.006 9.641 -4.601 1.00 95.50 413 ILE A N 1
ATOM 3388 C CA . ILE A 1 413 ? -7.699 10.981 -4.059 1.00 95.50 413 ILE A CA 1
ATOM 3389 C C . ILE A 1 413 ? -8.955 11.864 -3.983 1.00 95.50 413 ILE A C 1
ATOM 3391 O O . ILE A 1 413 ? -9.148 12.581 -2.999 1.00 95.50 413 ILE A O 1
ATOM 3395 N N . GLN A 1 414 ? -9.819 11.825 -5.002 1.00 95.44 414 GLN A N 1
ATOM 3396 C CA . GLN A 1 414 ? -11.075 12.582 -5.016 1.00 95.44 414 GLN A CA 1
ATOM 3397 C C . GLN A 1 414 ? -12.072 12.067 -3.967 1.00 95.44 414 GLN A C 1
ATOM 3399 O O . GLN A 1 414 ? -12.675 12.879 -3.265 1.00 95.44 414 GLN A O 1
ATOM 3404 N N . CYS A 1 415 ? -12.208 10.745 -3.809 1.00 95.44 415 CYS A N 1
ATOM 3405 C CA . CYS A 1 415 ? -13.050 10.147 -2.770 1.00 95.44 415 CYS A CA 1
ATOM 3406 C C . CYS A 1 415 ? -12.560 10.533 -1.368 1.00 95.44 415 CYS A C 1
ATOM 3408 O O . CYS A 1 415 ? -13.327 11.082 -0.587 1.00 95.44 415 CYS A O 1
ATOM 3410 N N . LEU A 1 416 ? -11.274 10.331 -1.069 1.00 95.12 416 LEU A N 1
ATOM 3411 C CA . LEU A 1 416 ? -10.683 10.652 0.235 1.00 95.12 416 LEU A CA 1
ATOM 3412 C C . LEU A 1 416 ? -10.893 12.130 0.617 1.00 95.12 416 LEU A C 1
ATOM 3414 O O . LEU A 1 416 ? -11.353 12.421 1.720 1.00 95.12 416 LEU A O 1
ATOM 3418 N N . LYS A 1 417 ? -10.645 13.068 -0.311 1.00 94.25 417 LYS A N 1
ATOM 3419 C CA . LYS A 1 417 ? -10.884 14.508 -0.086 1.00 94.25 417 LYS A CA 1
ATOM 3420 C C . LYS A 1 417 ? -12.361 14.838 0.140 1.00 94.25 417 LYS A C 1
ATOM 3422 O O . LYS A 1 417 ? -12.669 15.671 0.985 1.00 94.25 417 LYS A O 1
ATOM 3427 N N . LYS A 1 418 ? -13.275 14.186 -0.588 1.00 94.75 418 LYS A N 1
ATOM 3428 C CA . LYS A 1 418 ? -14.728 14.376 -0.437 1.00 94.75 418 LYS A CA 1
ATOM 3429 C C . LYS A 1 418 ? -15.237 13.947 0.945 1.00 94.75 418 LYS A C 1
ATOM 3431 O O . LYS A 1 418 ? -16.190 14.536 1.443 1.00 94.75 418 LYS A O 1
ATOM 3436 N N . GLU A 1 419 ? -14.593 12.958 1.560 1.00 92.94 419 GLU A N 1
ATOM 3437 C CA . GLU A 1 419 ? -14.943 12.432 2.887 1.00 92.94 419 GLU A CA 1
ATOM 3438 C C . GLU A 1 419 ? -14.171 13.101 4.047 1.00 92.94 419 GLU A C 1
ATOM 3440 O O . GLU A 1 419 ? -14.290 12.677 5.196 1.00 92.94 419 GLU A O 1
ATOM 3445 N N . GLY A 1 420 ? -13.410 14.167 3.765 1.00 91.19 420 GLY A N 1
ATOM 3446 C CA . GLY A 1 420 ? -12.756 15.008 4.777 1.00 91.19 420 GLY A CA 1
ATOM 3447 C C . GLY A 1 420 ? -11.283 14.695 5.065 1.00 91.19 420 GLY A C 1
ATOM 3448 O O . GLY A 1 420 ? -10.747 15.193 6.053 1.00 91.19 420 GLY A O 1
ATOM 3449 N N . ALA A 1 421 ? -10.604 13.892 4.239 1.00 92.56 421 ALA A N 1
ATOM 3450 C CA . ALA A 1 421 ? -9.175 13.627 4.422 1.00 92.56 421 ALA A CA 1
ATOM 3451 C C . ALA A 1 421 ? -8.297 14.833 4.029 1.00 92.56 421 ALA A C 1
ATOM 3453 O O . ALA A 1 421 ? -8.410 15.364 2.919 1.00 92.56 421 ALA A O 1
ATOM 3454 N N . GLU A 1 422 ? -7.354 15.211 4.897 1.00 93.50 422 GLU A N 1
ATOM 3455 C CA . GLU A 1 422 ? -6.268 16.136 4.551 1.00 93.50 422 GLU A CA 1
ATOM 3456 C C . GLU A 1 422 ? -5.140 15.332 3.892 1.00 93.50 422 GLU A C 1
ATOM 3458 O O . GLU A 1 422 ? -4.465 14.553 4.559 1.00 93.50 422 GLU A O 1
ATOM 3463 N N . ILE A 1 423 ? -4.927 15.495 2.583 1.00 93.19 423 ILE A N 1
ATOM 3464 C CA . ILE A 1 423 ? -3.938 14.687 1.850 1.00 93.19 423 ILE A CA 1
ATOM 3465 C C . ILE A 1 423 ? -2.666 15.490 1.565 1.00 93.19 423 ILE A C 1
ATOM 3467 O O . ILE A 1 423 ? -2.666 16.380 0.709 1.00 93.19 423 ILE A O 1
ATOM 3471 N N . LEU A 1 424 ? -1.568 15.109 2.221 1.00 93.12 424 LEU A N 1
ATOM 3472 C CA . LEU A 1 424 ? -0.212 15.512 1.863 1.00 93.12 424 LEU A CA 1
ATOM 3473 C C . LEU A 1 424 ? 0.280 14.658 0.688 1.00 93.12 424 LEU A C 1
ATOM 3475 O O . LEU A 1 424 ? 0.513 13.456 0.822 1.00 93.12 424 LEU A O 1
ATOM 3479 N N . LEU A 1 425 ? 0.451 15.294 -0.471 1.00 91.38 425 LEU A N 1
ATOM 3480 C CA . LEU A 1 425 ? 0.962 14.640 -1.673 1.00 91.38 425 LEU A CA 1
ATOM 3481 C C . LEU A 1 425 ? 2.493 14.717 -1.723 1.00 91.38 425 LEU A C 1
ATOM 3483 O O . LEU A 1 425 ? 3.084 15.798 -1.743 1.00 91.38 425 LEU A O 1
ATOM 3487 N N . MET A 1 426 ? 3.126 13.551 -1.766 1.00 89.12 426 MET A N 1
ATOM 3488 C CA . MET A 1 426 ? 4.546 13.357 -2.026 1.00 89.12 426 MET A CA 1
ATOM 3489 C C . MET A 1 426 ? 4.779 13.427 -3.541 1.00 89.12 426 MET A C 1
ATOM 3491 O O . MET A 1 426 ? 4.123 12.725 -4.317 1.00 89.12 426 MET A O 1
ATOM 3495 N N . LYS A 1 427 ? 5.683 14.316 -3.970 1.00 84.62 427 LYS A N 1
ATOM 3496 C CA . LYS A 1 427 ? 5.975 14.531 -5.393 1.00 84.62 427 LYS A CA 1
ATOM 3497 C C . LYS A 1 427 ? 6.585 13.292 -6.031 1.00 84.62 427 LYS A C 1
ATOM 3499 O O . LYS A 1 427 ? 7.329 12.561 -5.391 1.00 84.62 427 LYS A O 1
ATOM 3504 N N . THR A 1 428 ? 6.291 13.101 -7.308 1.00 76.12 428 THR A N 1
ATOM 3505 C CA . THR A 1 428 ? 6.674 11.924 -8.093 1.00 76.12 428 THR A CA 1
ATOM 3506 C C . THR A 1 428 ? 7.841 12.174 -9.035 1.00 76.12 428 THR A C 1
ATOM 3508 O O . THR A 1 428 ? 8.451 11.205 -9.475 1.00 76.12 428 THR A O 1
ATOM 3511 N N . ASP A 1 429 ? 8.208 13.435 -9.299 1.00 67.06 429 ASP A N 1
ATOM 3512 C CA . ASP A 1 429 ? 9.355 13.811 -10.147 1.00 67.06 429 ASP A CA 1
ATOM 3513 C C . ASP A 1 429 ? 10.660 13.067 -9.767 1.00 67.06 429 ASP A C 1
ATOM 3515 O O . ASP A 1 429 ? 11.429 12.713 -10.657 1.00 67.06 429 ASP A O 1
ATOM 3519 N N . ASP A 1 430 ? 10.879 12.765 -8.478 1.00 64.19 430 ASP A N 1
ATOM 3520 C CA . ASP A 1 430 ? 12.074 12.064 -7.969 1.00 64.19 430 ASP A CA 1
ATOM 3521 C C . ASP A 1 430 ? 12.049 10.527 -8.163 1.00 64.19 430 ASP A C 1
ATOM 3523 O O . ASP A 1 430 ? 13.070 9.864 -7.963 1.00 64.19 430 ASP A O 1
ATOM 3527 N N . PHE A 1 431 ? 10.902 9.951 -8.554 1.00 66.12 431 PHE A N 1
ATOM 3528 C CA . PHE A 1 431 ? 10.692 8.501 -8.773 1.00 66.12 431 PHE A CA 1
ATOM 3529 C C . PHE A 1 431 ? 10.254 8.168 -10.207 1.00 66.12 431 PHE A C 1
ATOM 3531 O O . PHE A 1 431 ? 10.283 7.008 -10.624 1.00 66.12 431 PHE A O 1
ATOM 3538 N N . ARG A 1 432 ? 9.792 9.177 -10.952 1.00 61.41 432 ARG A N 1
ATOM 3539 C CA . ARG A 1 432 ? 9.124 9.033 -12.244 1.00 61.41 432 ARG A CA 1
ATOM 3540 C C . ARG A 1 432 ? 10.114 8.686 -13.344 1.00 61.41 432 ARG A C 1
ATOM 3542 O O . ARG A 1 432 ? 10.960 9.486 -13.740 1.00 61.41 432 ARG A O 1
ATOM 3549 N N . ASN A 1 433 ? 9.939 7.500 -13.906 1.00 54.75 433 ASN A N 1
ATOM 3550 C CA . ASN A 1 433 ? 10.742 7.027 -15.018 1.00 54.75 433 ASN A CA 1
ATOM 3551 C C . ASN A 1 433 ? 10.325 7.677 -16.340 1.00 54.75 433 ASN A C 1
ATOM 3553 O O . ASN A 1 433 ? 9.175 8.069 -16.555 1.00 54.75 433 ASN A O 1
ATOM 3557 N N . ASP A 1 434 ? 11.288 7.783 -17.253 1.00 44.34 434 ASP A N 1
ATOM 3558 C CA . ASP A 1 434 ? 11.026 8.205 -18.622 1.00 44.34 434 ASP A CA 1
ATOM 3559 C C . ASP A 1 434 ? 10.231 7.115 -19.358 1.00 44.34 434 ASP A C 1
ATOM 3561 O O . ASP A 1 434 ? 10.679 5.970 -19.466 1.00 44.34 434 ASP A O 1
ATOM 3565 N N . TYR A 1 435 ? 9.054 7.480 -19.873 1.00 46.06 435 TYR A N 1
ATOM 3566 C CA . TYR A 1 435 ? 8.289 6.626 -20.783 1.00 46.06 435 TYR A CA 1
ATOM 3567 C C . TYR A 1 435 ? 9.019 6.428 -22.116 1.00 46.06 435 TYR A C 1
ATOM 3569 O O . TYR A 1 435 ? 9.838 7.253 -22.526 1.00 46.06 435 TYR A O 1
ATOM 3577 N N . ASP A 1 436 ? 8.702 5.316 -22.775 1.00 46.53 436 ASP A N 1
ATOM 3578 C CA . ASP A 1 436 ? 9.475 4.744 -23.873 1.00 46.53 436 ASP A CA 1
ATOM 3579 C C . ASP A 1 436 ? 9.682 5.705 -25.068 1.00 46.53 436 ASP A C 1
ATOM 3581 O O . ASP A 1 436 ? 8.740 6.092 -25.773 1.00 46.53 436 ASP A O 1
ATOM 3585 N N . ILE A 1 437 ? 10.948 6.049 -25.341 1.00 39.78 437 ILE A N 1
ATOM 3586 C CA . ILE A 1 437 ? 11.342 6.856 -26.507 1.00 39.78 437 ILE A CA 1
ATOM 3587 C C . ILE A 1 437 ? 11.096 6.057 -27.797 1.00 39.78 437 ILE A C 1
ATOM 3589 O O . ILE A 1 437 ? 10.841 6.638 -28.852 1.00 39.78 437 ILE A O 1
ATOM 3593 N N . GLU A 1 438 ? 11.083 4.723 -27.735 1.00 39.38 438 GLU A N 1
ATOM 3594 C CA . GLU A 1 438 ? 10.718 3.868 -28.860 1.00 39.38 438 GLU A CA 1
ATOM 3595 C C . GLU A 1 438 ? 9.219 3.946 -29.208 1.00 39.38 438 GLU A C 1
ATOM 3597 O O . GLU A 1 438 ? 8.884 3.850 -30.389 1.00 39.38 438 GLU A O 1
ATOM 3602 N N . ILE A 1 439 ? 8.311 4.192 -28.252 1.00 41.53 439 ILE A N 1
ATOM 3603 C CA . ILE A 1 439 ? 6.887 4.463 -28.550 1.00 41.53 439 ILE A CA 1
ATOM 3604 C C . ILE A 1 439 ? 6.751 5.806 -29.279 1.00 41.53 439 ILE A C 1
ATOM 3606 O O . ILE A 1 439 ? 6.090 5.871 -30.319 1.00 41.53 439 ILE A O 1
ATOM 3610 N N . LEU A 1 440 ? 7.444 6.848 -28.803 1.00 42.44 440 LEU A N 1
ATOM 3611 C CA . LEU A 1 440 ? 7.575 8.137 -29.498 1.00 42.44 440 LEU A CA 1
ATOM 3612 C C . LEU A 1 440 ? 8.071 7.951 -30.942 1.00 42.44 440 LEU A C 1
ATOM 3614 O O . LEU A 1 440 ? 7.445 8.431 -31.891 1.00 42.44 440 LEU A O 1
ATOM 3618 N N . ARG A 1 441 ? 9.167 7.202 -31.114 1.00 41.28 441 ARG A N 1
ATOM 3619 C CA . ARG A 1 441 ? 9.783 6.936 -32.419 1.00 41.28 441 ARG A CA 1
ATOM 3620 C C . ARG A 1 441 ? 8.845 6.154 -33.337 1.00 41.28 441 ARG A C 1
ATOM 3622 O O . ARG A 1 441 ? 8.663 6.550 -34.486 1.00 41.28 441 ARG A O 1
ATOM 3629 N N . LYS A 1 442 ? 8.189 5.098 -32.842 1.00 43.16 442 LYS A N 1
ATOM 3630 C CA . LYS A 1 442 ? 7.222 4.286 -33.605 1.00 43.16 442 LYS A CA 1
ATOM 3631 C C . LYS A 1 442 ? 5.989 5.089 -34.023 1.00 43.16 442 LYS A C 1
ATOM 3633 O O . LYS A 1 442 ? 5.567 4.964 -35.172 1.00 43.16 442 LYS A O 1
ATOM 3638 N N . ALA A 1 443 ? 5.448 5.946 -33.155 1.00 40.03 443 ALA A N 1
ATOM 3639 C CA . ALA A 1 443 ? 4.325 6.824 -33.491 1.00 40.03 443 ALA A CA 1
ATOM 3640 C C . ALA A 1 443 ? 4.697 7.838 -34.591 1.00 40.03 443 ALA A C 1
ATOM 3642 O O . ALA A 1 443 ? 3.951 8.008 -35.563 1.00 40.03 443 ALA A O 1
ATOM 3643 N N . ALA A 1 444 ? 5.884 8.451 -34.498 1.00 39.72 444 ALA A N 1
ATOM 3644 C CA . ALA A 1 444 ? 6.411 9.341 -35.533 1.00 39.72 444 ALA A CA 1
ATOM 3645 C C . ALA A 1 444 ? 6.640 8.604 -36.869 1.00 39.72 444 ALA A C 1
ATOM 3647 O O . ALA A 1 444 ? 6.143 9.042 -37.907 1.00 39.72 444 ALA A O 1
ATOM 3648 N N . TYR A 1 445 ? 7.311 7.447 -36.847 1.00 41.88 445 TYR A N 1
ATOM 3649 C CA . TYR A 1 445 ? 7.580 6.618 -38.031 1.00 41.88 445 TYR A CA 1
ATOM 3650 C C . TYR A 1 445 ? 6.298 6.107 -38.708 1.00 41.88 445 TYR A C 1
ATOM 3652 O O . TYR A 1 445 ? 6.207 6.124 -39.937 1.00 41.88 445 TYR A O 1
ATOM 3660 N N . PHE A 1 446 ? 5.289 5.680 -37.940 1.00 40.66 446 PHE A N 1
ATOM 3661 C CA . PHE A 1 446 ? 3.998 5.250 -38.485 1.00 40.66 446 PHE A CA 1
ATOM 3662 C C . PHE A 1 446 ? 3.286 6.405 -39.198 1.00 40.66 446 PHE A C 1
ATOM 3664 O O . PHE A 1 446 ? 2.832 6.248 -40.333 1.00 40.66 446 PHE A O 1
ATOM 3671 N N . THR A 1 447 ? 3.251 7.582 -38.567 1.00 37.16 447 THR A N 1
ATOM 3672 C CA . THR A 1 447 ? 2.665 8.804 -39.140 1.00 37.16 447 THR A CA 1
ATOM 3673 C C . THR A 1 447 ? 3.391 9.200 -40.431 1.00 37.16 447 THR A C 1
ATOM 3675 O O . THR A 1 447 ? 2.761 9.391 -41.471 1.00 37.16 447 THR A O 1
ATOM 3678 N N . VAL A 1 448 ? 4.726 9.217 -40.416 1.00 37.72 448 VAL A N 1
ATOM 3679 C CA . VAL A 1 448 ? 5.553 9.518 -41.594 1.00 37.72 448 VAL A CA 1
ATOM 3680 C C . VAL A 1 448 ? 5.329 8.525 -42.736 1.00 37.72 448 VAL A C 1
ATOM 3682 O O . VAL A 1 448 ? 5.132 8.954 -43.875 1.00 37.72 448 VAL A O 1
ATOM 3685 N N . LYS A 1 449 ? 5.257 7.217 -42.448 1.00 38.59 449 LYS A N 1
ATOM 3686 C CA . LYS A 1 449 ? 4.958 6.184 -43.453 1.00 38.59 449 LYS A CA 1
ATOM 3687 C C . LYS A 1 449 ? 3.553 6.352 -44.045 1.00 38.59 449 LYS A C 1
ATOM 3689 O O . LYS A 1 449 ? 3.399 6.275 -45.263 1.00 38.59 449 LYS A O 1
ATOM 3694 N N . LYS A 1 450 ? 2.541 6.622 -43.210 1.00 40.25 450 LYS A N 1
ATOM 3695 C CA . LYS A 1 450 ? 1.140 6.820 -43.628 1.00 40.25 450 LYS A CA 1
ATOM 3696 C C . LYS A 1 450 ? 0.977 8.019 -44.567 1.00 40.25 450 LYS A C 1
ATOM 3698 O O . LYS A 1 450 ? 0.271 7.921 -45.566 1.00 40.25 450 LYS A O 1
ATOM 3703 N N . HIS A 1 451 ? 1.669 9.121 -44.278 1.00 39.53 451 HIS A N 1
ATOM 3704 C CA . HIS A 1 451 ? 1.591 10.365 -45.052 1.00 39.53 451 HIS A CA 1
ATOM 3705 C C . HIS A 1 451 ? 2.692 10.515 -46.118 1.00 39.53 451 HIS A C 1
ATOM 3707 O O . HIS A 1 451 ? 2.819 11.581 -46.714 1.00 39.53 451 HIS A O 1
ATOM 3713 N N . LYS A 1 452 ? 3.462 9.448 -46.395 1.00 43.66 452 LYS A N 1
ATOM 3714 C CA . LYS A 1 452 ? 4.550 9.406 -47.398 1.00 43.66 452 LYS A CA 1
ATOM 3715 C C . LYS A 1 452 ? 5.604 10.514 -47.225 1.00 43.66 452 LYS A C 1
ATOM 3717 O O . LYS A 1 452 ? 6.216 10.959 -48.195 1.00 43.66 452 LYS A O 1
ATOM 3722 N N . ILE A 1 453 ? 5.830 10.947 -45.986 1.00 40.00 453 ILE A N 1
ATOM 3723 C CA . ILE A 1 453 ? 6.881 11.910 -45.642 1.00 40.00 453 ILE A CA 1
ATOM 3724 C C . ILE A 1 453 ? 8.243 11.211 -45.806 1.00 40.00 453 ILE A C 1
ATOM 3726 O O . ILE A 1 453 ? 8.375 10.015 -45.540 1.00 40.00 453 ILE A O 1
ATOM 3730 N N . ASN A 1 454 ? 9.266 11.927 -46.284 1.00 42.84 454 ASN A N 1
ATOM 3731 C CA . ASN A 1 454 ? 10.571 11.316 -46.541 1.00 42.84 454 ASN A CA 1
ATOM 3732 C C . ASN A 1 454 ? 11.306 10.993 -45.226 1.00 42.84 454 ASN A C 1
ATOM 3734 O O . ASN A 1 454 ? 11.686 11.900 -44.485 1.00 42.84 454 ASN A O 1
ATOM 3738 N N . LEU A 1 455 ? 11.554 9.703 -44.981 1.00 38.19 455 LEU A N 1
ATOM 3739 C CA . LEU A 1 455 ? 12.243 9.181 -43.797 1.00 38.19 455 LEU A CA 1
ATOM 3740 C C . LEU A 1 455 ? 13.630 9.797 -43.574 1.00 38.19 455 LEU A C 1
ATOM 3742 O O . LEU A 1 455 ? 13.970 10.078 -42.430 1.00 38.19 455 LEU A O 1
ATOM 3746 N N . SER A 1 456 ? 14.397 10.095 -44.633 1.00 41.09 456 SER A N 1
ATOM 3747 C CA . SER A 1 456 ? 15.728 10.708 -44.477 1.00 41.09 456 SER A CA 1
ATOM 3748 C C . SER A 1 456 ? 15.672 12.115 -43.876 1.00 41.09 456 SER A C 1
ATOM 3750 O O . SER A 1 456 ? 16.669 12.595 -43.350 1.00 41.09 456 SER A O 1
ATOM 3752 N N . LYS A 1 457 ? 14.508 12.776 -43.950 1.00 35.88 457 LYS A N 1
ATOM 3753 C CA . LYS A 1 457 ? 14.248 14.045 -43.271 1.00 35.88 457 LYS A CA 1
ATOM 3754 C C . LYS A 1 457 ? 13.663 13.862 -41.874 1.00 35.88 457 LYS A C 1
ATOM 3756 O O . LYS A 1 457 ? 13.745 14.808 -41.114 1.00 35.88 457 LYS A O 1
ATOM 3761 N N . LEU A 1 458 ? 13.092 12.709 -41.506 1.00 38.25 458 LEU A N 1
ATOM 3762 C CA . LEU A 1 458 ? 12.499 12.529 -40.172 1.00 38.25 458 LEU A CA 1
ATOM 3763 C C . LEU A 1 458 ? 13.568 12.456 -39.082 1.00 38.25 458 LEU A C 1
ATOM 3765 O O . LEU A 1 458 ? 13.470 13.190 -38.106 1.00 38.25 458 LEU A O 1
ATOM 3769 N N . ASP A 1 459 ? 14.581 11.600 -39.236 1.00 38.25 459 ASP A N 1
ATOM 3770 C CA . ASP A 1 459 ? 15.638 11.485 -38.221 1.00 38.25 459 ASP A CA 1
ATOM 3771 C C . ASP A 1 459 ? 16.437 12.797 -38.118 1.00 38.25 459 ASP A C 1
ATOM 3773 O O . ASP A 1 459 ? 16.783 13.228 -37.020 1.00 38.25 459 ASP A O 1
ATOM 3777 N N . GLN A 1 460 ? 16.643 13.489 -39.248 1.00 39.06 460 GLN A N 1
ATOM 3778 C CA . GLN A 1 460 ? 17.231 14.828 -39.273 1.00 39.06 460 GLN A CA 1
ATOM 3779 C C . GLN A 1 460 ? 16.333 15.857 -38.558 1.00 39.06 460 GLN A C 1
ATOM 3781 O O . GLN A 1 460 ? 16.820 16.554 -37.679 1.00 39.06 460 GLN A O 1
ATOM 3786 N N . PHE A 1 461 ? 15.028 15.888 -38.841 1.00 37.09 461 PHE A N 1
ATOM 3787 C CA . PHE A 1 461 ? 14.048 16.795 -38.225 1.00 37.09 461 PHE A CA 1
ATOM 3788 C C . PHE A 1 461 ? 13.833 16.536 -36.725 1.00 37.09 461 PHE A C 1
ATOM 3790 O O . PHE A 1 461 ? 13.593 17.468 -35.964 1.00 37.09 461 PHE A O 1
ATOM 3797 N N . LEU A 1 462 ? 13.950 15.286 -36.266 1.00 39.44 462 LEU A N 1
ATOM 3798 C CA . LEU A 1 462 ? 13.937 14.951 -34.839 1.00 39.44 462 LEU A CA 1
ATOM 3799 C C . LEU A 1 462 ? 15.215 15.441 -34.143 1.00 39.44 462 LEU A C 1
ATOM 3801 O O . LEU A 1 462 ? 15.132 15.975 -33.039 1.00 39.44 462 LEU A O 1
ATOM 3805 N N . CYS A 1 463 ? 16.377 15.334 -34.795 1.00 36.91 463 CYS A N 1
ATOM 3806 C CA . CYS A 1 463 ? 17.608 15.968 -34.319 1.00 36.91 463 CYS A CA 1
ATOM 3807 C C . CYS A 1 463 ? 17.518 17.505 -34.344 1.00 36.91 463 CYS A C 1
ATOM 3809 O O . CYS A 1 463 ? 17.939 18.139 -33.384 1.00 36.91 463 CYS A O 1
ATOM 3811 N N . GLU A 1 464 ? 16.932 18.106 -35.382 1.00 35.41 464 GLU A N 1
ATOM 3812 C CA . GLU A 1 464 ? 16.729 19.558 -35.505 1.00 35.41 464 GLU A CA 1
ATOM 3813 C C . GLU A 1 464 ? 15.749 20.078 -34.442 1.00 35.41 464 GLU A C 1
ATOM 3815 O O . GLU A 1 464 ? 16.046 21.072 -33.794 1.00 35.41 464 GLU A O 1
ATOM 3820 N N . ILE A 1 465 ? 14.659 19.366 -34.131 1.00 33.28 465 ILE A N 1
ATOM 3821 C CA . ILE A 1 465 ? 13.779 19.691 -32.990 1.00 33.28 465 ILE A CA 1
ATOM 3822 C C . ILE A 1 465 ? 14.533 19.631 -31.652 1.00 33.28 465 ILE A C 1
ATOM 3824 O O . ILE A 1 465 ? 14.260 20.428 -30.756 1.00 33.28 465 ILE A O 1
ATOM 3828 N N . LEU A 1 466 ? 15.496 18.720 -31.495 1.00 33.62 466 LEU A N 1
ATOM 3829 C CA . LEU A 1 466 ? 16.347 18.650 -30.301 1.00 33.62 466 LEU A CA 1
ATOM 3830 C C . LEU A 1 466 ? 17.457 19.722 -30.280 1.00 33.62 466 LEU A C 1
ATOM 3832 O O . LEU A 1 466 ? 18.057 19.932 -29.227 1.00 33.62 466 LEU A O 1
ATOM 3836 N N . TYR A 1 467 ? 17.713 20.409 -31.398 1.00 32.62 467 TYR A N 1
ATOM 3837 C CA . TYR A 1 467 ? 18.816 21.364 -31.578 1.00 32.62 467 TYR A CA 1
ATOM 3838 C C . TYR A 1 467 ? 18.343 22.831 -31.664 1.00 32.62 467 TYR A C 1
ATOM 3840 O O . TYR A 1 467 ? 18.952 23.712 -31.066 1.00 32.62 467 TYR A O 1
ATOM 3848 N N . GLU A 1 468 ? 17.221 23.106 -32.337 1.00 31.22 468 GLU A N 1
ATOM 3849 C CA . GLU A 1 468 ? 16.693 24.453 -32.620 1.00 31.22 468 GLU A CA 1
ATOM 3850 C C . GLU A 1 468 ? 15.662 24.967 -31.593 1.00 31.22 468 GLU A C 1
ATOM 3852 O O . GLU A 1 468 ? 14.883 25.879 -31.873 1.00 31.22 468 GLU A O 1
ATOM 3857 N N . ASN A 1 469 ? 15.683 24.466 -30.353 1.00 39.09 469 ASN A N 1
ATOM 3858 C CA . ASN A 1 469 ? 14.834 24.976 -29.256 1.00 39.09 469 ASN A CA 1
ATOM 3859 C C . ASN A 1 469 ? 15.170 26.425 -28.798 1.00 39.09 469 ASN A C 1
ATOM 3861 O O . ASN A 1 469 ? 14.672 26.880 -27.768 1.00 39.09 469 ASN A O 1
ATOM 3865 N N . ASP A 1 470 ? 15.987 27.159 -29.563 1.00 36.06 470 ASP A N 1
ATOM 3866 C CA . ASP A 1 470 ? 16.536 28.479 -29.228 1.00 36.06 470 ASP A CA 1
ATOM 3867 C C . ASP A 1 470 ? 15.997 29.647 -30.100 1.00 36.06 470 ASP A C 1
ATOM 3869 O O . ASP A 1 470 ? 16.203 30.806 -29.738 1.00 36.06 470 ASP A O 1
ATOM 3873 N N . LYS A 1 471 ? 15.265 29.409 -31.213 1.00 28.84 471 LYS A N 1
ATOM 3874 C CA . LYS A 1 471 ? 14.549 30.483 -31.960 1.00 28.84 471 LYS A CA 1
ATOM 3875 C C . LYS A 1 471 ? 13.226 30.066 -32.648 1.00 28.84 471 LYS A C 1
ATOM 3877 O O . LYS A 1 471 ? 13.211 29.515 -33.737 1.00 28.84 471 LYS A O 1
ATOM 3882 N N . ASN A 1 472 ? 12.112 30.502 -32.050 1.00 31.73 472 ASN A N 1
ATOM 3883 C CA . ASN A 1 472 ? 10.820 30.888 -32.660 1.00 31.73 472 ASN A CA 1
ATOM 3884 C C . ASN A 1 472 ? 10.123 30.011 -33.737 1.00 31.73 472 ASN A C 1
ATOM 3886 O O . ASN A 1 472 ? 10.240 30.246 -34.933 1.00 31.73 472 ASN A O 1
ATOM 3890 N N . GLN A 1 473 ? 9.180 29.190 -33.251 1.00 37.91 473 GLN A N 1
ATOM 3891 C CA . GLN A 1 473 ? 7.757 29.106 -33.663 1.00 37.91 473 GLN A CA 1
ATOM 3892 C C . GLN A 1 473 ? 7.348 29.083 -35.161 1.00 37.91 473 GLN A C 1
ATOM 3894 O O . GLN A 1 473 ? 7.497 30.057 -35.889 1.00 37.91 473 GLN A O 1
ATOM 3899 N N . SER A 1 474 ? 6.488 28.113 -35.526 1.00 36.47 474 SER A N 1
ATOM 3900 C CA . SER A 1 474 ? 5.020 28.359 -35.541 1.00 36.47 474 SER A CA 1
ATOM 3901 C C . SER A 1 474 ? 4.210 27.224 -36.200 1.00 36.47 474 SER A C 1
ATOM 3903 O O . SER A 1 474 ? 3.346 26.622 -35.563 1.00 36.47 474 SER A O 1
ATOM 3905 N N . GLN A 1 475 ? 4.463 26.911 -37.476 1.00 33.28 475 GLN A N 1
ATOM 3906 C CA . GLN A 1 475 ? 3.403 26.362 -38.345 1.00 33.28 475 GLN A CA 1
ATOM 3907 C C . GLN A 1 475 ? 3.203 24.831 -38.340 1.00 33.28 475 GLN A C 1
ATOM 3909 O O . GLN A 1 475 ? 2.134 24.363 -38.731 1.00 33.28 475 GLN A O 1
ATOM 3914 N N . ILE A 1 476 ? 4.177 24.029 -37.893 1.00 36.22 476 ILE A N 1
ATOM 3915 C CA . ILE A 1 476 ? 4.180 22.569 -38.154 1.00 36.22 476 ILE A CA 1
ATOM 3916 C C . ILE A 1 476 ? 3.287 21.761 -37.177 1.00 36.22 476 ILE A C 1
ATOM 3918 O O . ILE A 1 476 ? 2.875 20.641 -37.483 1.00 36.22 476 ILE A O 1
ATOM 3922 N N . HIS A 1 477 ? 2.873 22.340 -36.043 1.00 36.03 477 HIS A N 1
ATOM 3923 C CA . HIS A 1 477 ? 2.106 21.636 -34.998 1.00 36.03 477 HIS A CA 1
ATOM 3924 C C . HIS A 1 477 ? 0.734 21.074 -35.432 1.00 36.03 477 HIS A C 1
ATOM 3926 O O . HIS A 1 477 ? 0.243 20.130 -34.812 1.00 36.03 477 HIS A O 1
ATOM 3932 N N . LYS A 1 478 ? 0.092 21.618 -36.478 1.00 33.84 478 LYS A N 1
ATOM 3933 C CA . LYS A 1 478 ? -1.275 21.214 -36.873 1.00 33.84 478 LYS A CA 1
ATOM 3934 C C . LYS A 1 478 ? -1.376 19.806 -37.475 1.00 33.84 478 LYS A C 1
ATOM 3936 O O . LYS A 1 478 ? -2.429 19.188 -37.356 1.00 33.84 478 LYS A O 1
ATOM 3941 N N . GLY A 1 479 ? -0.321 19.303 -38.121 1.00 31.61 479 GLY A N 1
ATOM 3942 C CA . GLY A 1 479 ? -0.382 18.034 -38.862 1.00 31.61 479 GLY A CA 1
ATOM 3943 C C . GLY A 1 479 ? -0.376 16.783 -37.977 1.00 31.61 479 GLY A C 1
ATOM 3944 O O . GLY A 1 479 ? -1.060 15.812 -38.281 1.00 31.61 479 GLY A O 1
ATOM 3945 N N . ILE A 1 480 ? 0.367 16.815 -36.868 1.00 35.44 480 ILE A N 1
ATOM 3946 C CA . ILE A 1 480 ? 0.616 15.639 -36.013 1.00 35.44 480 ILE A CA 1
ATOM 3947 C C . ILE A 1 480 ? -0.633 15.243 -35.204 1.00 35.44 480 ILE A C 1
ATOM 3949 O O . ILE A 1 480 ? -0.864 14.064 -34.952 1.00 35.44 480 ILE A O 1
ATOM 3953 N N . LEU A 1 481 ? -1.464 16.219 -34.826 1.00 36.28 481 LEU A N 1
ATOM 3954 C CA . LEU A 1 481 ? -2.637 16.006 -33.970 1.00 36.28 481 LEU A CA 1
ATOM 3955 C C . LEU A 1 481 ? -3.818 15.352 -34.710 1.00 36.28 481 LEU A C 1
ATOM 3957 O O . LEU A 1 481 ? -4.467 14.462 -34.171 1.00 36.28 481 LEU A O 1
ATOM 3961 N N . LEU A 1 482 ? -4.075 15.760 -35.957 1.00 33.19 482 LEU A N 1
ATOM 3962 C CA . LEU A 1 482 ? -5.314 15.463 -36.700 1.00 33.19 482 LEU A CA 1
ATOM 3963 C C . LEU A 1 482 ? -5.502 13.991 -37.125 1.00 33.19 482 LEU A C 1
ATOM 3965 O O . LEU A 1 482 ? -6.587 13.599 -37.553 1.00 33.19 482 LEU A O 1
ATOM 3969 N N . GLU A 1 483 ? -4.455 13.173 -37.025 1.00 36.19 483 GLU A N 1
ATOM 3970 C CA . GLU A 1 483 ? -4.475 11.746 -37.382 1.00 36.19 483 GLU A CA 1
ATOM 3971 C C . GLU A 1 483 ? -4.227 10.820 -36.177 1.00 36.19 483 GLU A C 1
ATOM 3973 O O . GLU A 1 483 ? -4.431 9.607 -36.285 1.00 36.19 483 GLU A O 1
ATOM 3978 N N . TYR A 1 484 ? -3.879 11.381 -35.011 1.00 37.31 484 TYR A N 1
ATOM 3979 C CA . TYR A 1 484 ? -3.730 10.637 -33.757 1.00 37.31 484 TYR A CA 1
ATOM 3980 C C . TYR A 1 484 ? -5.082 10.093 -33.259 1.00 37.31 484 TYR A C 1
ATOM 3982 O O . TYR A 1 484 ? -5.166 8.936 -32.852 1.00 37.31 484 TYR A O 1
ATOM 3990 N N . ASP A 1 485 ? -6.169 10.857 -33.422 1.00 34.97 485 ASP A N 1
ATOM 3991 C CA . ASP A 1 485 ? -7.540 10.428 -33.088 1.00 34.97 485 ASP A CA 1
ATOM 3992 C C . ASP A 1 485 ? -7.952 9.118 -33.790 1.00 34.97 485 ASP A C 1
ATOM 3994 O O . ASP A 1 485 ? -8.686 8.297 -33.234 1.00 34.97 485 ASP A O 1
ATOM 3998 N N . LYS A 1 486 ? -7.463 8.881 -35.016 1.00 34.91 486 LYS A N 1
ATOM 3999 C CA . LYS A 1 486 ? -7.765 7.661 -35.788 1.00 34.91 486 LYS A CA 1
ATOM 4000 C C . LYS A 1 486 ? -6.962 6.449 -35.300 1.00 34.91 486 LYS A C 1
ATOM 4002 O O . LYS A 1 486 ? -7.437 5.321 -35.412 1.00 34.91 486 LYS A O 1
ATOM 4007 N N . LEU A 1 487 ? -5.773 6.673 -34.737 1.00 33.72 487 LEU A N 1
ATOM 4008 C CA . LEU A 1 487 ? -4.987 5.645 -34.048 1.00 33.72 487 LEU A CA 1
ATOM 4009 C C . LEU A 1 487 ? -5.604 5.291 -32.691 1.00 33.72 487 LEU A C 1
ATOM 4011 O O . LEU A 1 487 ? -5.774 4.110 -32.402 1.00 33.72 487 LEU A O 1
ATOM 4015 N N . TYR A 1 488 ? -6.006 6.295 -31.906 1.00 33.97 488 TYR A N 1
ATOM 4016 C CA . TYR A 1 488 ? -6.602 6.115 -30.578 1.00 33.97 488 TYR A CA 1
ATOM 4017 C C . TYR A 1 488 ? -7.860 5.229 -30.607 1.00 33.97 488 TYR A C 1
ATOM 4019 O O . TYR A 1 488 ? -7.958 4.260 -29.859 1.00 33.97 488 TYR A O 1
ATOM 4027 N N . ASN A 1 489 ? -8.774 5.484 -31.551 1.00 33.97 489 ASN A N 1
ATOM 4028 C CA . ASN A 1 489 ? -9.973 4.657 -31.756 1.00 33.97 489 ASN A CA 1
ATOM 4029 C C . ASN A 1 489 ? -9.681 3.240 -32.301 1.00 33.97 489 ASN A C 1
ATOM 4031 O O . ASN A 1 489 ? -10.588 2.412 -32.347 1.00 33.97 489 ASN A O 1
ATOM 4035 N N . SER A 1 490 ? -8.443 2.955 -32.723 1.00 31.25 490 SER A N 1
ATOM 4036 C CA . SER A 1 490 ? -8.022 1.641 -33.234 1.00 31.25 490 SER A CA 1
ATOM 4037 C C . SER A 1 490 ? -7.237 0.817 -32.202 1.00 31.25 490 SER A C 1
ATOM 4039 O O . SER A 1 490 ? -7.258 -0.409 -32.274 1.00 31.25 490 SER A O 1
ATOM 4041 N N . PHE A 1 491 ? -6.542 1.468 -31.259 1.00 30.91 491 PHE A N 1
ATOM 4042 C CA . PHE A 1 491 ? -5.682 0.825 -30.257 1.00 30.91 491 PHE A CA 1
ATOM 4043 C C . PHE A 1 491 ? -5.733 1.574 -28.904 1.00 30.91 491 PHE A C 1
ATOM 4045 O O . PHE A 1 491 ? -4.900 2.450 -28.659 1.00 30.91 491 PHE A O 1
ATOM 4052 N N . PRO A 1 492 ? -6.671 1.226 -27.999 1.00 34.22 492 PRO A N 1
ATOM 4053 C CA . PRO A 1 492 ? -6.878 1.934 -26.724 1.00 34.22 492 PRO A CA 1
ATOM 4054 C C . PRO A 1 492 ? -5.795 1.734 -25.643 1.00 34.22 492 PRO A C 1
ATOM 4056 O O . PRO A 1 492 ? -5.971 2.187 -24.514 1.00 34.22 492 PRO A O 1
ATOM 4059 N N . GLU A 1 493 ? -4.708 1.018 -25.940 1.00 33.06 493 GLU A N 1
ATOM 4060 C CA . GLU A 1 493 ? -3.745 0.505 -24.948 1.00 33.06 493 GLU A CA 1
ATOM 4061 C C . GLU A 1 493 ? -2.530 1.427 -24.705 1.00 33.06 493 GLU A C 1
ATOM 4063 O O . GLU A 1 493 ? -1.675 1.115 -23.879 1.00 33.06 493 GLU A O 1
ATOM 4068 N N . TYR A 1 494 ? -2.434 2.567 -25.402 1.00 37.97 494 TYR A N 1
ATOM 4069 C CA . TYR A 1 494 ? -1.255 3.444 -25.372 1.00 37.97 494 TYR A CA 1
ATOM 4070 C C . TYR A 1 494 ? -1.385 4.651 -24.425 1.00 37.97 494 TYR A C 1
ATOM 4072 O O . TYR A 1 494 ? -2.465 5.202 -24.214 1.00 37.97 494 TYR A O 1
ATOM 4080 N N . SER A 1 495 ? -0.259 5.063 -23.833 1.00 39.16 495 SER A N 1
ATOM 4081 C CA . SER A 1 495 ? -0.202 6.005 -22.710 1.00 39.16 495 SER A CA 1
ATOM 4082 C C . SER A 1 495 ? -0.112 7.484 -23.124 1.00 39.16 495 SER A C 1
ATOM 4084 O O . SER A 1 495 ? 0.666 7.886 -23.988 1.00 39.16 495 SER A O 1
ATOM 4086 N N . TRP A 1 496 ? -0.883 8.333 -22.435 1.00 38.62 496 TRP A N 1
ATOM 4087 C CA . TRP A 1 496 ? -0.909 9.794 -22.630 1.00 38.62 496 TRP A CA 1
ATOM 4088 C C . TRP A 1 496 ? 0.319 10.531 -22.056 1.00 38.62 496 TRP A C 1
ATOM 4090 O O . TRP A 1 496 ? 0.524 11.714 -22.340 1.00 38.62 496 TRP A O 1
ATOM 4100 N N . SER A 1 497 ? 1.130 9.843 -21.249 1.00 37.62 497 SER A N 1
ATOM 4101 C CA . SER A 1 497 ? 2.260 10.373 -20.469 1.00 37.62 497 SER A CA 1
ATOM 4102 C C . SER A 1 497 ? 3.261 11.179 -21.299 1.00 37.62 497 SER A C 1
ATOM 4104 O O . SER A 1 497 ? 3.691 12.256 -20.893 1.00 37.62 497 SER A O 1
ATOM 4106 N N . ILE A 1 498 ? 3.582 10.701 -22.501 1.00 38.88 498 ILE A N 1
ATOM 4107 C CA . ILE A 1 498 ? 4.461 11.369 -23.469 1.00 38.88 498 ILE A CA 1
ATOM 4108 C C . ILE A 1 498 ? 3.947 12.774 -23.816 1.00 38.88 498 ILE A C 1
ATOM 4110 O O . ILE A 1 498 ? 4.706 13.745 -23.767 1.00 38.88 498 ILE A O 1
ATOM 4114 N N . PHE A 1 499 ? 2.652 12.909 -24.119 1.00 39.66 499 PHE A N 1
ATOM 4115 C CA . PHE A 1 499 ? 2.066 14.196 -24.493 1.00 39.66 499 PHE A CA 1
ATOM 4116 C C . PHE A 1 499 ? 1.955 15.127 -23.277 1.00 39.66 499 PHE A C 1
ATOM 4118 O O . PHE A 1 499 ? 2.282 16.310 -23.376 1.00 39.66 499 PHE A O 1
ATOM 4125 N N . TYR A 1 500 ? 1.596 14.587 -22.105 1.00 41.16 500 TYR A N 1
ATOM 4126 C CA . TYR A 1 500 ? 1.667 15.311 -20.829 1.00 41.16 500 TYR A CA 1
ATOM 4127 C C . TYR A 1 500 ? 3.081 15.831 -20.532 1.00 41.16 500 TYR A C 1
ATOM 4129 O O . TYR A 1 500 ? 3.223 16.965 -20.079 1.00 41.16 500 TYR A O 1
ATOM 4137 N N . LYS A 1 501 ? 4.132 15.052 -20.815 1.00 41.44 501 LYS A N 1
ATOM 4138 C CA . LYS A 1 501 ? 5.529 15.431 -20.557 1.00 41.44 501 LYS A CA 1
ATOM 4139 C C . LYS A 1 501 ? 6.021 16.540 -21.489 1.00 41.44 501 LYS A C 1
ATOM 4141 O O . LYS A 1 501 ? 6.684 17.463 -21.022 1.00 41.44 501 LYS A O 1
ATOM 4146 N N . VAL A 1 502 ? 5.629 16.518 -22.766 1.00 42.28 502 VAL A N 1
ATOM 4147 C CA . VAL A 1 502 ? 5.847 17.650 -23.688 1.00 42.28 502 VAL A CA 1
ATOM 4148 C C . VAL A 1 502 ? 5.109 18.897 -23.184 1.00 42.28 502 VAL A C 1
ATOM 4150 O O . VAL A 1 502 ? 5.718 19.957 -23.052 1.00 42.28 502 VAL A O 1
ATOM 4153 N N . LEU A 1 503 ? 3.829 18.767 -22.811 1.00 42.31 503 LEU A N 1
ATOM 4154 C CA . LEU A 1 503 ? 3.014 19.872 -22.290 1.00 42.31 503 LEU A CA 1
ATOM 4155 C C . LEU A 1 503 ? 3.600 20.473 -20.995 1.00 42.31 503 LEU A C 1
ATOM 4157 O O . LEU A 1 503 ? 3.627 21.693 -20.831 1.00 42.31 503 LEU A O 1
ATOM 4161 N N . HIS A 1 504 ? 4.088 19.624 -20.086 1.00 42.59 504 HIS A N 1
ATOM 4162 C CA . HIS A 1 504 ? 4.720 20.017 -18.827 1.00 42.59 504 HIS A CA 1
ATOM 4163 C C . HIS A 1 504 ? 6.061 20.714 -19.065 1.00 42.59 504 HIS A C 1
ATOM 4165 O O . HIS A 1 504 ? 6.285 21.789 -18.516 1.00 42.59 504 HIS A O 1
ATOM 4171 N N . ASN A 1 505 ? 6.933 20.153 -19.910 1.00 44.03 505 ASN A N 1
ATOM 4172 C CA . ASN A 1 505 ? 8.224 20.766 -20.218 1.00 44.03 505 ASN A CA 1
ATOM 4173 C C . ASN A 1 505 ? 8.045 22.131 -20.900 1.00 44.03 505 ASN A C 1
ATOM 4175 O O . ASN A 1 505 ? 8.722 23.079 -20.521 1.00 44.03 505 ASN A O 1
ATOM 4179 N N . VAL A 1 506 ? 7.073 22.286 -21.807 1.00 42.69 506 VAL A N 1
ATOM 4180 C CA . VAL A 1 506 ? 6.733 23.599 -22.391 1.00 42.69 506 VAL A CA 1
ATOM 4181 C C . VAL A 1 506 ? 6.240 24.586 -21.322 1.00 42.69 506 VAL A C 1
ATOM 4183 O O . VAL A 1 506 ? 6.677 25.736 -21.312 1.00 42.69 506 VAL A O 1
ATOM 4186 N N . LYS A 1 507 ? 5.388 24.161 -20.375 1.00 43.56 507 LYS A N 1
ATOM 4187 C CA . LYS A 1 507 ? 4.966 25.021 -19.249 1.00 43.56 507 LYS A CA 1
ATOM 4188 C C . LYS A 1 507 ? 6.144 25.425 -18.347 1.00 43.56 507 LYS A C 1
ATOM 4190 O O . LYS A 1 507 ? 6.243 26.588 -17.965 1.00 43.56 507 LYS A O 1
ATOM 4195 N N . LYS A 1 508 ? 7.050 24.488 -18.047 1.00 41.62 508 LYS A N 1
ATOM 4196 C CA . LYS A 1 508 ? 8.205 24.657 -17.145 1.00 41.62 508 LYS A CA 1
ATOM 4197 C C . LYS A 1 508 ? 9.309 25.529 -17.752 1.00 41.62 508 LYS A C 1
ATOM 4199 O O . LYS A 1 508 ? 9.744 26.474 -17.104 1.00 41.62 508 LYS A O 1
ATOM 4204 N N . THR A 1 509 ? 9.715 25.261 -18.995 1.00 41.72 509 THR A N 1
ATOM 4205 C CA . THR A 1 509 ? 10.796 25.979 -19.697 1.00 41.72 509 THR A CA 1
ATOM 4206 C C . THR A 1 509 ? 10.441 27.434 -20.004 1.00 41.72 509 THR A C 1
ATOM 4208 O O . THR A 1 509 ? 11.304 28.300 -19.911 1.00 41.72 509 THR A O 1
ATOM 4211 N N . TYR A 1 510 ? 9.176 27.725 -20.328 1.00 43.03 510 TYR A N 1
ATOM 4212 C CA . TYR A 1 510 ? 8.736 29.069 -20.732 1.00 43.03 510 TYR A CA 1
ATOM 4213 C C . TYR A 1 510 ? 7.899 29.803 -19.663 1.00 43.03 510 TYR A C 1
ATOM 4215 O O . TYR A 1 510 ? 7.266 30.815 -19.954 1.00 43.03 510 TYR A O 1
ATOM 4223 N N . GLY A 1 511 ? 7.882 29.311 -18.417 1.00 39.62 511 GLY A N 1
ATOM 4224 C CA . GLY A 1 511 ? 7.266 29.997 -17.268 1.00 39.62 511 GLY A CA 1
ATOM 4225 C C . GLY A 1 511 ? 5.731 30.093 -17.281 1.00 39.62 511 GLY A C 1
ATOM 4226 O O . GLY A 1 511 ? 5.147 30.823 -16.475 1.00 39.62 511 GLY A O 1
ATOM 4227 N N . PHE A 1 512 ? 5.049 29.370 -18.171 1.00 44.53 512 PHE A N 1
ATOM 4228 C CA . PHE A 1 512 ? 3.594 29.427 -18.302 1.00 44.53 512 PHE A CA 1
ATOM 4229 C C . PHE A 1 512 ? 2.893 28.686 -17.154 1.00 44.53 512 PHE A C 1
ATOM 4231 O O . PHE A 1 512 ? 2.812 27.458 -17.156 1.00 44.53 512 PHE A O 1
ATOM 4238 N N . LYS A 1 513 ? 2.275 29.430 -16.222 1.00 44.50 513 LYS A N 1
ATOM 4239 C CA . LYS A 1 513 ? 1.373 28.846 -15.203 1.00 44.50 513 LYS A CA 1
ATOM 4240 C C . LYS A 1 513 ? 0.239 28.023 -15.832 1.00 44.50 513 LYS A C 1
ATOM 4242 O O . LYS A 1 513 ? -0.131 26.988 -15.297 1.00 44.50 513 LYS A O 1
ATOM 4247 N N . ASN A 1 514 ? -0.276 28.480 -16.974 1.00 47.59 514 ASN A N 1
ATOM 4248 C CA . ASN A 1 514 ? -1.318 27.840 -17.774 1.00 47.59 514 ASN A CA 1
ATOM 4249 C C . ASN A 1 514 ? -0.963 27.979 -19.261 1.00 47.59 514 ASN A C 1
ATOM 4251 O O . ASN A 1 514 ? -0.489 29.036 -19.673 1.00 47.59 514 ASN A O 1
ATOM 4255 N N . LEU A 1 515 ? -1.237 26.954 -20.074 1.00 46.25 515 LEU A N 1
ATOM 4256 C CA . LEU A 1 515 ? -1.184 27.079 -21.534 1.00 46.25 515 LEU A CA 1
ATOM 4257 C C . LEU A 1 515 ? -2.532 27.653 -21.988 1.00 46.25 515 LEU A C 1
ATOM 4259 O O . LEU A 1 515 ? -3.561 27.125 -21.580 1.00 46.25 515 LEU A O 1
ATOM 4263 N N . VAL A 1 516 ? -2.558 28.714 -22.794 1.00 47.41 516 VAL A N 1
ATOM 4264 C CA . VAL A 1 516 ? -3.814 29.356 -23.228 1.00 47.41 516 VAL A CA 1
ATOM 4265 C C . VAL A 1 516 ? -3.903 29.354 -24.749 1.00 47.41 516 VAL A C 1
ATOM 4267 O O . VAL A 1 516 ? -2.973 29.782 -25.428 1.00 47.41 516 VAL A O 1
ATOM 4270 N N . LEU A 1 517 ? -5.032 28.885 -25.282 1.00 44.88 517 LEU A N 1
ATOM 4271 C CA . LEU A 1 517 ? -5.322 28.826 -26.712 1.00 44.88 517 LEU A CA 1
ATOM 4272 C C . LEU A 1 517 ? -6.680 29.494 -26.967 1.00 44.88 517 LEU A C 1
ATOM 4274 O O . LEU A 1 517 ? -7.686 29.063 -26.410 1.00 44.88 517 LEU A O 1
ATOM 4278 N N . ASN A 1 518 ? -6.719 30.560 -27.775 1.00 42.56 518 ASN A N 1
ATOM 4279 C CA . ASN A 1 518 ? -7.935 31.339 -28.077 1.00 42.56 518 ASN A CA 1
ATOM 4280 C C . ASN A 1 518 ? -8.786 31.668 -26.826 1.00 42.56 518 ASN A C 1
ATOM 4282 O O . ASN A 1 518 ? -9.987 31.409 -26.786 1.00 42.56 518 ASN A O 1
ATOM 4286 N N . ASN A 1 519 ? -8.140 32.215 -25.790 1.00 47.94 519 ASN A N 1
ATOM 4287 C CA . ASN A 1 519 ? -8.717 32.555 -24.480 1.00 47.94 519 ASN A CA 1
ATOM 4288 C C . ASN A 1 519 ? -9.287 31.373 -23.658 1.00 47.94 519 ASN A C 1
ATOM 4290 O O . ASN A 1 519 ? -9.872 31.606 -22.602 1.00 47.94 519 ASN A O 1
ATOM 4294 N N . GLN A 1 520 ? -9.075 30.115 -24.065 1.00 42.31 520 GLN A N 1
ATOM 4295 C CA . GLN A 1 520 ? -9.318 28.939 -23.221 1.00 42.31 520 GLN A CA 1
ATOM 4296 C C . GLN A 1 520 ? -8.016 28.414 -22.600 1.00 42.31 520 GLN A C 1
ATOM 4298 O O . GLN A 1 520 ? -7.011 28.218 -23.282 1.00 42.31 520 GLN A O 1
ATOM 4303 N N . THR A 1 521 ? -8.054 28.153 -21.294 1.00 55.19 521 THR A N 1
ATOM 4304 C CA . THR A 1 521 ? -6.958 27.544 -20.529 1.00 55.19 521 THR A CA 1
ATOM 4305 C C . THR A 1 521 ? -6.916 26.030 -20.747 1.00 55.19 521 THR A C 1
ATOM 4307 O O . THR A 1 521 ? -7.874 25.331 -20.430 1.00 55.19 521 THR A O 1
ATOM 4310 N N . ILE A 1 522 ? -5.788 25.529 -21.253 1.00 50.34 522 ILE A N 1
ATOM 4311 C CA . ILE A 1 522 ? -5.500 24.114 -21.496 1.00 50.34 522 ILE A CA 1
ATOM 4312 C C . ILE A 1 522 ? -4.627 23.569 -20.358 1.00 50.34 522 ILE A C 1
ATOM 4314 O O . ILE A 1 522 ? -3.416 23.824 -20.261 1.00 50.34 522 ILE A O 1
ATOM 4318 N N . ASN A 1 523 ? -5.248 22.783 -19.484 1.00 45.72 523 ASN A N 1
ATOM 4319 C CA . ASN A 1 523 ? -4.583 22.135 -18.358 1.00 45.72 523 ASN A CA 1
ATOM 4320 C C . ASN A 1 523 ? -4.217 20.684 -18.665 1.00 45.72 523 ASN A C 1
ATOM 4322 O O . ASN A 1 523 ? -3.096 20.286 -18.350 1.00 45.72 523 ASN A O 1
ATOM 4326 N N . LEU A 1 524 ? -5.106 19.963 -19.350 1.00 43.25 524 LEU A N 1
ATOM 4327 C CA . LEU A 1 524 ? -4.953 18.561 -19.748 1.00 43.25 524 LEU A CA 1
ATOM 4328 C C . LEU A 1 524 ? -4.943 18.437 -21.290 1.00 43.25 524 LEU A C 1
ATOM 4330 O O . LEU A 1 524 ? -5.653 19.206 -21.943 1.00 43.25 524 LEU A O 1
ATOM 4334 N N . PRO A 1 525 ? -4.220 17.474 -21.900 1.00 43.62 525 PRO A N 1
ATOM 4335 C CA . PRO A 1 525 ? -4.238 17.232 -23.349 1.00 43.62 525 PRO A CA 1
ATOM 4336 C C . PRO A 1 525 ? -5.643 16.990 -23.910 1.00 43.62 525 PRO A C 1
ATOM 4338 O O . PRO A 1 525 ? -5.965 17.458 -24.998 1.00 43.62 525 PRO A O 1
ATOM 4341 N N . GLU A 1 526 ? -6.502 16.331 -23.130 1.00 42.94 526 GLU A N 1
ATOM 4342 C CA . GLU A 1 526 ? -7.900 16.029 -23.463 1.00 42.94 526 GLU A CA 1
ATOM 4343 C C . GLU A 1 526 ? -8.715 17.308 -23.771 1.00 42.94 526 GLU A C 1
ATOM 4345 O O . GLU A 1 526 ? -9.583 17.307 -24.639 1.00 42.94 526 GLU A O 1
ATOM 4350 N N . GLN A 1 527 ? -8.376 18.441 -23.141 1.00 44.88 527 GLN A N 1
ATOM 4351 C CA . GLN A 1 527 ? -9.047 19.736 -23.344 1.00 44.88 527 GLN A CA 1
ATOM 4352 C C . GLN A 1 527 ? -8.648 20.428 -24.659 1.00 44.88 527 GLN A C 1
ATOM 4354 O O . GLN A 1 527 ? -9.331 21.351 -25.109 1.00 44.88 527 GLN A O 1
ATOM 4359 N N . LEU A 1 528 ? -7.556 19.990 -25.296 1.00 45.38 528 LEU A N 1
ATOM 4360 C CA . LEU A 1 528 ? -7.104 20.515 -26.586 1.00 45.38 528 LEU A CA 1
ATOM 4361 C C . LEU A 1 528 ? -8.085 20.143 -27.715 1.00 45.38 528 LEU A C 1
ATOM 4363 O O . LEU A 1 528 ? -8.273 20.919 -28.652 1.00 45.38 528 LEU A O 1
ATOM 4367 N N . PHE A 1 529 ? -8.748 18.987 -27.594 1.00 41.84 529 PHE A N 1
ATOM 4368 C CA . PHE A 1 529 ? -9.679 18.440 -28.583 1.00 41.84 529 PHE A CA 1
ATOM 4369 C C . PHE A 1 529 ? -10.876 19.370 -28.837 1.00 41.84 529 PHE A C 1
ATOM 4371 O O . PHE A 1 529 ? -11.111 19.772 -29.976 1.00 41.84 529 PHE A O 1
ATOM 4378 N N . ASP A 1 530 ? -11.588 19.802 -27.790 1.00 42.19 530 ASP A N 1
ATOM 4379 C CA . ASP A 1 530 ? -12.759 20.683 -27.938 1.00 42.19 530 ASP A CA 1
ATOM 4380 C C . ASP A 1 530 ? -12.395 22.096 -28.428 1.00 42.19 530 ASP A C 1
ATOM 4382 O O . ASP A 1 530 ? -13.144 22.702 -29.205 1.00 42.19 530 ASP A O 1
ATOM 4386 N N . ALA A 1 531 ? -11.225 22.611 -28.033 1.00 41.66 531 ALA A N 1
ATOM 4387 C CA . ALA A 1 531 ? -10.711 23.896 -28.510 1.00 41.66 531 ALA A CA 1
ATOM 4388 C C . ALA A 1 531 ? -10.394 23.868 -30.020 1.00 41.66 531 ALA A C 1
ATOM 4390 O O . ALA A 1 531 ? -10.675 24.835 -30.736 1.00 41.66 531 ALA A O 1
ATOM 4391 N N . ILE A 1 532 ? -9.864 22.748 -30.525 1.00 38.84 532 ILE A N 1
ATOM 4392 C CA . ILE A 1 532 ? -9.633 22.517 -31.960 1.00 38.84 532 ILE A CA 1
ATOM 4393 C C . ILE A 1 532 ? -10.970 22.333 -32.693 1.00 38.84 532 ILE A C 1
ATOM 4395 O O . ILE A 1 532 ? -11.240 23.027 -33.676 1.00 38.84 532 ILE A O 1
ATOM 4399 N N . LYS A 1 533 ? -11.843 21.459 -32.181 1.00 39.84 533 LYS A N 1
ATOM 4400 C CA . LYS A 1 533 ? -13.122 21.062 -32.795 1.00 39.84 533 LYS A CA 1
ATOM 4401 C C . LYS A 1 533 ? -14.069 22.241 -33.045 1.00 39.84 533 LYS A C 1
ATOM 4403 O O . LYS A 1 533 ? -14.739 22.273 -34.074 1.00 39.84 533 LYS A O 1
ATOM 4408 N N . LYS A 1 534 ? -14.066 23.258 -32.172 1.00 41.78 534 LYS A N 1
ATOM 4409 C CA . LYS A 1 534 ? -14.806 24.525 -32.368 1.00 41.78 534 LYS A CA 1
ATOM 4410 C C . LYS A 1 534 ? -14.340 25.375 -33.561 1.00 41.78 534 LYS A C 1
ATOM 4412 O O . LYS A 1 534 ? -15.088 26.250 -33.985 1.00 41.78 534 LYS A O 1
ATOM 4417 N N . ASN A 1 535 ? -13.129 25.160 -34.081 1.00 42.25 535 ASN A N 1
ATOM 4418 C CA . ASN A 1 535 ? -12.492 26.030 -35.078 1.00 42.25 535 ASN A CA 1
ATOM 4419 C C . ASN A 1 535 ? -12.308 25.381 -36.465 1.00 42.25 535 ASN A C 1
ATOM 4421 O O . ASN A 1 535 ? -11.970 26.079 -37.420 1.00 42.25 535 ASN A O 1
ATOM 4425 N N . CYS A 1 536 ? -12.574 24.078 -36.618 1.00 35.59 536 CYS A N 1
ATOM 4426 C CA . CYS A 1 536 ? -12.486 23.382 -37.911 1.00 35.59 536 CYS A CA 1
ATOM 4427 C C . CYS A 1 536 ? -13.502 23.872 -38.965 1.00 35.59 536 CYS A C 1
ATOM 4429 O O . CYS A 1 536 ? -13.306 23.639 -40.151 1.00 35.59 536 CYS A O 1
ATOM 4431 N N . SER A 1 537 ? -14.559 24.583 -38.565 1.00 37.91 537 SER A N 1
ATOM 4432 C CA . SER A 1 537 ? -15.637 25.076 -39.439 1.00 37.91 537 SER A CA 1
ATOM 4433 C C . SER A 1 537 ? -15.304 26.341 -40.252 1.00 37.91 537 SER A C 1
ATOM 4435 O O . SER A 1 537 ? -16.198 26.911 -40.875 1.00 37.91 537 SER A O 1
ATOM 4437 N N . LYS A 1 538 ? -14.049 26.817 -40.236 1.00 34.09 538 LYS A N 1
ATOM 4438 C CA . LYS A 1 538 ? -13.629 28.086 -40.871 1.00 34.09 538 LYS A CA 1
ATOM 4439 C C . LYS A 1 538 ? -12.419 27.989 -41.811 1.00 34.09 538 LYS A C 1
ATOM 4441 O O . LYS A 1 538 ? -11.818 29.012 -42.126 1.00 34.09 538 LYS A O 1
ATOM 4446 N N . ILE A 1 539 ? -12.049 26.790 -42.260 1.00 29.70 539 ILE A N 1
ATOM 4447 C CA . ILE A 1 539 ? -10.945 26.596 -43.214 1.00 29.70 539 ILE A CA 1
ATOM 4448 C C . ILE A 1 539 ? -11.494 25.892 -44.458 1.00 29.70 539 ILE A C 1
ATOM 4450 O O . ILE A 1 539 ? -11.725 24.685 -44.436 1.00 29.70 539 ILE A O 1
ATOM 4454 N N . ASN A 1 540 ? -11.698 26.661 -45.531 1.00 31.66 540 ASN A N 1
ATOM 4455 C CA . ASN A 1 540 ? -11.767 26.098 -46.880 1.00 31.66 540 ASN A CA 1
ATOM 4456 C C . ASN A 1 540 ? -10.357 25.660 -47.312 1.00 31.66 540 ASN A C 1
ATOM 4458 O O . ASN A 1 540 ? -9.368 26.231 -46.845 1.00 31.66 540 ASN A O 1
ATOM 4462 N N . TYR A 1 541 ? -10.305 24.635 -48.164 1.00 32.38 541 TYR A N 1
ATOM 4463 C CA . TYR A 1 541 ? -9.080 24.030 -48.702 1.00 32.38 541 TYR A CA 1
ATOM 4464 C C . TYR A 1 541 ? -8.347 24.934 -49.700 1.00 32.38 541 TYR A C 1
ATOM 4466 O O . TYR A 1 541 ? -9.046 25.645 -50.457 1.00 32.38 541 TYR A O 1
#

Radius of gyration: 28.37 Å; chains: 1; bounding box: 63×53×117 Å

Sequence (541 aa):
MTQQNFTKTTLNKEILENEICKNILKKCKEYSSTPEYFVSLVQKIIYELQYEKKPLAFEINNPVILGSIINNFFKSKHEDIIIQNLFSELSSDQVQNLKKQFSNEDIVKYIKKVSSKYLEKKKQIVPDIIFRPESGLFFKYKNTSYFFLSNFTAPHGKGTRLEEVKYNRLWAMQQGYNIIEIPNNLPFEGSAEVKFVKHKNSLDIIFGYGYRTDEKTIDWIVGEIKNFLKADFEKVNIIKAHMIDENYYHLDVALKEIPLIENDIIIDETILYYPDAFDEKTKRIFKKKYPNAIVLSKKNAESFACNSPTINKSIIIDNRVSEKLITELENRGLKVIKINLSEFFKAGGGGKCLICELDDDIFDFSYEKNRKIQMLESAEGVFDIMYINDPYMEGKIGSINKGLAQKQHENLIQCLKKEGAEILLMKTDDFRNDYDIEILRKAAYFTVKKHKINLSKLDQFLCEILYENDKNQSQIHKGILLEYDKLYNSFPEYSWSIFYKVLHNVKKTYGFKNLVLNNQTINLPEQLFDAIKKNCSKINY